Protein AF-0000000077101859 (afdb_homodimer)

Sequence (414 aa):
MNAKEFYEKFIAAMREENIATNEQIKKHLDQVGWTYKKIYRECESAFTELVNKGIVDRIIESEDGLIPQHEYLRIDSIGYKHRYTEISEEEAREVGLNRHFWELAIAVEHENSKHDWMDEVIKLLHVRCPLKVVISYNYCDCREEMEINKLGFIAKYMKKWLENYPNDKEEYLIIIGNSAPKNRNSIGYEIFDYRGYEYINGHFYKIMNAKEFYEKFIAAMREENIATNEQIKKHLDQVGWTYKKIYRECESAFTELVNKGIVDRIIESEDGLIPQHEYLRIDSIGYKHRYTEISEEEAREVGLNRHFWELAIAVEHENSKHDWMDEVIKLLHVRCPLKVVISYNYCDCREEMEINKLGFIAKYMKKWLENYPNDKEEYLIIIGNSAPKNRNSIGYEIFDYRGYEYINGHFYKI

Organism: NCBI:txid592028

Secondary structure (DSSP, 8-state):
--HHHHHHHHHHH--TT-B--TTT-TT-GGGTT-BHHHHHHH-HHHHHHIIIIIIIHHHHHTSTT-EEESSGGG-SEEEEEE-GGGS-HHHHHHHT-----EEEEEEEEE---TT-HHHHHHHHHTB--SEEEEEEEEETTSTTHHHHHHHHHHHHHHHHHHTT-TT---EEEEEEEEES-SSS-STT------EEEEEETTEEEE-/--HHHHHHHHHHH--TT-B--TTT-TT-GGGTT-BHHHHHHH-HHHHHHIIIIIIIHHHHHTSTT-EEESSGGG-SEEEEEE-GGGS-HHHHHHHT-----EEEEEEEEE---TT-HHHHHHHHHTB--SEEEEEEEEETTSTTHHHHHHHHHHHHHHHHHHTT-TT---EEEEEEEEES-SSS-STT------EEEEEETTEEEE-

Radius of gyration: 23.94 Å; Cα contacts (8 Å, |Δi|>4): 782; chains: 2; bounding box: 48×69×53 Å

pLDDT: mean 94.03, std 7.63, range [52.16, 98.88]

Nearest PDB structures (foldseek):
  7swf-assembly1_A  TM=5.100E-01  e=7.482E-01  Arabidopsis thaliana
  4kre-assembly1_A  TM=3.194E-01  e=4.210E-01  Homo sapiens
  4krf-assembly1_A  TM=3.787E-01  e=8.501E-01  Homo sapiens
  1ej0-assembly1_A  TM=3.232E-01  e=3.695E+00  Escherichia coli
  6jpl-assembly2_D  TM=3.291E-01  e=7.461E+00  Saccharomyces cerevisiae S288C

Foldseek 3Di:
DAQVLLVVQLQVVQDQQDFADCQQQVPCVVRGRPGLQVCQQPPPVSNVSNVQRVRVQVSLVVDPQWHWDACVLHFGIWTKHFDLVVDDPVVCVVVVHHSGDMGTAETEHEDEDPVCQLVQVVSVLVDDYQEYEYEYEDAPVCCPPVVQVVQLVSLQVSVVVCVVPVPDNHKYKYKYFHFHHDPDDSPDDRDGDIWMWIRDPSGTDTD/DAQVLLVVQLQVVQDQQDFADCQQQVPCVVRGRPGLQVCVQPPPVSNVSNVQRVRVQVSLVVDPQWHWDACVLHFGIWTKHFDLVVPDPVVCVVVVHHSGDMGTAETEHEDEDPVCQLVQVVSVLVDDYQEYEYEYEDAPVCCPPVVQVVQLVSLQVSVVVCVVPVPDNHKYKYKYFHAHHDPDDSPDDRDGDIWMWIRDPSGTDTD

Solvent-accessible surface area (backbone atoms only — not comparable to full-atom values): 22015 Å² total; per-residue (Å²): 129,54,59,68,58,50,50,52,52,49,54,71,68,63,41,52,81,42,63,40,45,60,84,28,25,70,88,37,63,90,52,46,70,35,31,45,45,55,33,62,74,73,30,63,70,50,33,53,38,29,46,51,57,36,46,49,33,49,58,33,51,70,38,89,71,33,42,60,46,65,54,60,56,70,30,58,33,32,21,29,32,82,42,29,82,77,48,55,67,66,60,27,58,73,50,47,36,56,68,54,40,64,46,57,48,32,40,35,38,77,39,81,52,64,35,50,58,41,47,55,51,53,54,52,68,36,41,55,37,52,28,36,37,38,40,35,35,38,34,57,80,46,60,62,66,52,46,53,46,38,44,51,55,50,24,53,52,49,43,60,62,40,62,82,40,79,80,67,80,56,39,42,28,41,34,39,33,53,41,46,39,82,90,45,73,66,75,74,68,80,72,81,60,74,48,46,28,38,57,55,96,57,36,67,39,77,111,129,53,59,67,56,50,49,52,53,47,54,70,68,64,40,52,81,41,62,40,43,60,85,29,25,70,90,36,61,90,53,45,69,36,32,42,45,56,33,61,73,74,30,63,70,49,33,51,37,28,45,52,56,35,47,48,33,48,58,34,51,70,38,88,72,33,42,59,47,65,54,60,56,70,29,60,31,34,19,29,32,81,43,29,83,77,47,55,66,64,60,28,58,72,50,46,36,55,67,55,40,66,47,57,47,32,40,35,38,75,38,79,52,62,35,50,56,43,47,54,51,54,54,51,68,35,42,55,38,52,26,35,36,40,40,35,33,37,36,56,79,46,60,60,67,51,44,53,46,38,46,51,53,49,24,53,51,49,43,61,61,41,61,82,43,79,80,67,78,56,39,43,29,41,35,38,36,53,40,47,39,82,90,45,72,65,74,74,69,78,71,82,59,72,47,44,29,38,57,55,95,59,35,67,40,78,111

Structure (mmCIF, N/CA/C/O backbone):
data_AF-0000000077101859-model_v1
#
loop_
_entity.id
_entity.type
_entity.pdbx_description
1 polymer 'Uncharacterized protein'
#
loop_
_atom_site.group_PDB
_atom_site.id
_atom_site.type_symbol
_atom_site.label_atom_id
_atom_site.label_alt_id
_atom_site.label_comp_id
_atom_site.label_asym_id
_atom_site.label_entity_id
_atom_site.label_seq_id
_atom_site.pdbx_PDB_ins_code
_atom_site.Cartn_x
_atom_site.Cartn_y
_atom_site.Cartn_z
_atom_site.occupancy
_atom_site.B_iso_or_equiv
_atom_site.auth_seq_id
_atom_site.auth_comp_id
_atom_site.auth_asym_id
_atom_site.auth_atom_id
_atom_site.pdbx_PDB_model_num
ATOM 1 N N . MET A 1 1 ? 11.781 -6.027 -15.898 1 93.25 1 MET A N 1
ATOM 2 C CA . MET A 1 1 ? 11.219 -7.367 -16.016 1 93.25 1 MET A CA 1
ATOM 3 C C . MET A 1 1 ? 9.703 -7.309 -16.172 1 93.25 1 MET A C 1
ATOM 5 O O . MET A 1 1 ? 9.023 -6.57 -15.461 1 93.25 1 MET A O 1
ATOM 9 N N . ASN A 1 2 ? 9.18 -7.945 -17.172 1 96.75 2 ASN A N 1
ATOM 10 C CA . ASN A 1 2 ? 7.738 -7.98 -17.391 1 96.75 2 ASN A CA 1
ATOM 11 C C . ASN A 1 2 ? 7.129 -9.297 -16.906 1 96.75 2 ASN A C 1
ATOM 13 O O . ASN A 1 2 ? 7.824 -10.133 -16.328 1 96.75 2 ASN A O 1
ATOM 17 N N . ALA A 1 3 ? 5.852 -9.492 -17.062 1 98.5 3 ALA A N 1
ATOM 18 C CA . ALA A 1 3 ? 5.105 -10.633 -16.531 1 98.5 3 ALA A CA 1
ATOM 19 C C . ALA A 1 3 ? 5.637 -11.945 -17.109 1 98.5 3 ALA A C 1
ATOM 21 O O . ALA A 1 3 ? 5.867 -12.898 -16.359 1 98.5 3 ALA A O 1
ATOM 22 N N . LYS A 1 4 ? 5.828 -11.961 -18.391 1 98.25 4 LYS A N 1
ATOM 23 C CA . LYS A 1 4 ? 6.312 -13.172 -19.047 1 98.25 4 LYS A CA 1
ATOM 24 C C . LYS A 1 4 ? 7.695 -13.555 -18.531 1 98.25 4 LYS A C 1
ATOM 26 O O . LYS A 1 4 ? 7.945 -14.727 -18.234 1 98.25 4 LYS A O 1
ATOM 31 N N . GLU A 1 5 ? 8.562 -12.625 -18.453 1 98.44 5 GLU A N 1
ATOM 32 C CA . GLU A 1 5 ? 9.922 -12.875 -17.969 1 98.44 5 GLU A CA 1
ATOM 33 C C . GLU A 1 5 ? 9.898 -13.398 -16.531 1 98.44 5 GLU A C 1
ATOM 35 O O . GLU A 1 5 ? 10.633 -14.336 -16.203 1 98.44 5 GLU A O 1
ATOM 40 N N . PHE A 1 6 ? 9.141 -12.758 -15.688 1 98.75 6 PHE A N 1
ATOM 41 C CA . PHE A 1 6 ? 9.016 -13.219 -14.312 1 98.75 6 PHE A CA 1
ATOM 42 C C . PHE A 1 6 ? 8.555 -14.672 -14.266 1 98.75 6 PHE A C 1
ATOM 44 O O . PHE A 1 6 ? 9.125 -15.484 -13.539 1 98.75 6 PHE A O 1
ATOM 51 N N . TYR A 1 7 ? 7.531 -14.984 -15.055 1 98.81 7 TYR A N 1
ATOM 52 C CA . TYR A 1 7 ? 6.977 -16.328 -15.078 1 98.81 7 TYR A CA 1
ATOM 53 C C . TYR A 1 7 ? 8.031 -17.344 -15.523 1 98.81 7 TYR A C 1
ATOM 55 O O . TYR A 1 7 ? 8.156 -18.422 -14.93 1 98.81 7 TYR A O 1
ATOM 63 N N . GLU A 1 8 ? 8.719 -17 -16.531 1 98.56 8 GLU A N 1
ATOM 64 C CA . GLU A 1 8 ? 9.75 -17.906 -17.047 1 98.56 8 GLU A CA 1
ATOM 65 C C . GLU A 1 8 ? 10.828 -18.172 -16 1 98.56 8 GLU A C 1
ATOM 67 O O . GLU A 1 8 ? 11.258 -19.312 -15.82 1 98.56 8 GLU A O 1
ATOM 72 N N . LYS A 1 9 ? 11.219 -17.156 -15.328 1 98.56 9 LYS A N 1
ATOM 73 C CA . LYS A 1 9 ? 12.203 -17.328 -14.258 1 98.56 9 LYS A CA 1
ATOM 74 C C . LYS A 1 9 ? 11.633 -18.172 -13.125 1 98.56 9 LYS A C 1
ATOM 76 O O . LYS A 1 9 ? 12.352 -18.969 -12.523 1 98.56 9 LYS A O 1
ATOM 81 N N . PHE A 1 10 ? 10.406 -17.922 -12.805 1 98.75 10 PHE A N 1
ATOM 82 C CA . PHE A 1 10 ? 9.742 -18.672 -11.742 1 98.75 10 PHE A CA 1
ATOM 83 C C . PHE A 1 10 ? 9.711 -20.156 -12.07 1 98.75 10 PHE A C 1
ATOM 85 O O . PHE A 1 10 ? 10.078 -20.984 -11.234 1 98.75 10 PHE A O 1
ATOM 92 N N . ILE A 1 11 ? 9.32 -20.484 -13.273 1 98.12 11 ILE A N 1
ATOM 93 C CA . ILE A 1 11 ? 9.219 -21.875 -13.695 1 98.12 11 ILE A CA 1
ATOM 94 C C . ILE A 1 11 ? 10.602 -22.516 -13.719 1 98.12 11 ILE A C 1
ATOM 96 O O . ILE A 1 11 ? 10.766 -23.672 -13.328 1 98.12 11 ILE A O 1
ATOM 100 N N . ALA A 1 12 ? 11.531 -21.781 -14.188 1 97.69 12 ALA A N 1
ATOM 101 C CA . ALA A 1 12 ? 12.898 -22.297 -14.25 1 97.69 12 ALA A CA 1
ATOM 102 C C . ALA A 1 12 ? 13.422 -22.609 -12.852 1 97.69 12 ALA A C 1
ATOM 104 O O . ALA A 1 12 ? 14.195 -23.562 -12.672 1 97.69 12 ALA A O 1
ATOM 105 N N . ALA A 1 13 ? 13.023 -21.828 -11.906 1 97.25 13 ALA A N 1
ATOM 106 C CA . ALA A 1 13 ? 13.508 -21.984 -10.539 1 97.25 13 ALA A CA 1
ATOM 107 C C . ALA A 1 13 ? 12.719 -23.062 -9.797 1 97.25 13 ALA A C 1
ATOM 109 O O . ALA A 1 13 ? 13.234 -23.703 -8.883 1 97.25 13 ALA A O 1
ATOM 110 N N . MET A 1 14 ? 11.492 -23.234 -10.203 1 97 14 MET A N 1
ATOM 111 C CA . MET A 1 14 ? 10.578 -24.109 -9.484 1 97 14 MET A CA 1
ATOM 112 C C . MET A 1 14 ? 10.578 -25.516 -10.109 1 97 14 MET A C 1
ATOM 114 O O . MET A 1 14 ? 9.594 -25.922 -10.711 1 97 14 MET A O 1
ATOM 118 N N . ARG A 1 15 ? 11.641 -26.203 -9.852 1 96.19 15 ARG A N 1
ATOM 119 C CA . ARG A 1 15 ? 11.742 -27.594 -10.305 1 96.19 15 ARG A CA 1
ATOM 120 C C . ARG A 1 15 ? 11.516 -28.562 -9.148 1 96.19 15 ARG A C 1
ATOM 122 O O . ARG A 1 15 ? 12.07 -28.375 -8.062 1 96.19 15 ARG A O 1
ATOM 129 N N . GLU A 1 16 ? 10.797 -29.547 -9.445 1 95.5 16 GLU A N 1
ATOM 130 C CA . GLU A 1 16 ? 10.336 -30.438 -8.375 1 95.5 16 GLU A CA 1
ATOM 131 C C . GLU A 1 16 ? 11.508 -31.156 -7.707 1 95.5 16 GLU A C 1
ATOM 133 O O . GLU A 1 16 ? 11.453 -31.469 -6.516 1 95.5 16 GLU A O 1
ATOM 138 N N . GLU A 1 17 ? 12.617 -31.375 -8.477 1 96.56 17 GLU A N 1
ATOM 139 C CA . GLU A 1 17 ? 13.742 -32.156 -7.969 1 96.56 17 GLU A CA 1
ATOM 140 C C . GLU A 1 17 ? 14.719 -31.281 -7.195 1 96.56 17 GLU A C 1
ATOM 142 O O . GLU A 1 17 ? 15.641 -31.797 -6.555 1 96.56 17 GLU A O 1
ATOM 147 N N . ASN A 1 18 ? 14.5 -29.953 -7.27 1 97.44 18 ASN A N 1
ATOM 148 C CA . ASN A 1 18 ? 15.398 -29.062 -6.531 1 97.44 18 ASN A CA 1
ATOM 149 C C . ASN A 1 18 ? 15.352 -29.344 -5.031 1 97.44 18 ASN A C 1
ATOM 151 O O . ASN A 1 18 ? 14.328 -29.797 -4.512 1 97.44 18 ASN A O 1
ATOM 155 N N . ILE A 1 19 ? 16.5 -29.047 -4.43 1 98.12 19 ILE A N 1
ATOM 156 C CA . ILE A 1 19 ? 16.656 -29.328 -3.004 1 98.12 19 ILE A CA 1
ATOM 157 C C . ILE A 1 19 ? 16.656 -28 -2.229 1 98.12 19 ILE A C 1
ATOM 159 O O . ILE A 1 19 ? 17.375 -27.062 -2.582 1 98.12 19 ILE A O 1
ATOM 163 N N . ALA A 1 20 ? 15.875 -27.938 -1.192 1 97.94 20 ALA A N 1
ATOM 164 C CA . ALA A 1 20 ? 15.781 -26.734 -0.372 1 97.94 20 ALA A CA 1
ATOM 165 C C . ALA A 1 20 ? 17.047 -26.531 0.459 1 97.94 20 ALA A C 1
ATOM 167 O O . ALA A 1 20 ? 17.562 -27.484 1.058 1 97.94 20 ALA A O 1
ATOM 168 N N . THR A 1 21 ? 17.516 -25.328 0.479 1 97.62 21 THR A N 1
ATOM 169 C CA . THR A 1 21 ? 18.703 -24.984 1.243 1 97.62 21 THR A CA 1
ATOM 170 C C . THR A 1 21 ? 18.328 -24.188 2.486 1 97.62 21 THR A C 1
ATOM 172 O O . THR A 1 21 ? 17.219 -23.688 2.598 1 97.62 21 THR A O 1
ATOM 175 N N . ASN A 1 22 ? 19.281 -24.047 3.328 1 96.38 22 ASN A N 1
ATOM 176 C CA . ASN A 1 22 ? 19.078 -23.281 4.555 1 96.38 22 ASN A CA 1
ATOM 177 C C . ASN A 1 22 ? 18.844 -21.797 4.258 1 96.38 22 ASN A C 1
ATOM 179 O O . ASN A 1 22 ? 18.109 -21.125 4.98 1 96.38 22 ASN A O 1
ATOM 183 N N . GLU A 1 23 ? 19.375 -21.312 3.242 1 95.25 23 GLU A N 1
ATOM 184 C CA . GLU A 1 23 ? 19.203 -19.906 2.857 1 95.25 23 GLU A CA 1
ATOM 185 C C . GLU A 1 23 ? 17.781 -19.625 2.383 1 95.25 23 GLU A C 1
ATOM 187 O O . GLU A 1 23 ? 17.25 -18.531 2.572 1 95.25 23 GLU A O 1
ATOM 192 N N . GLN A 1 24 ? 17.156 -20.609 1.838 1 95.81 24 GLN A N 1
ATOM 193 C CA . GLN A 1 24 ? 15.828 -20.453 1.236 1 95.81 24 GLN A CA 1
ATOM 194 C C . GLN A 1 24 ? 14.727 -20.594 2.283 1 95.81 24 GLN A C 1
ATOM 196 O O . GLN A 1 24 ? 13.656 -19.984 2.152 1 95.81 24 GLN A O 1
ATOM 201 N N . ILE A 1 25 ? 14.93 -21.391 3.283 1 97.06 25 ILE A N 1
ATOM 202 C CA . ILE A 1 25 ? 13.891 -21.656 4.266 1 97.06 25 ILE A CA 1
ATOM 203 C C . ILE A 1 25 ? 14.477 -21.578 5.676 1 97.06 25 ILE A C 1
ATOM 205 O O . ILE A 1 25 ? 14.43 -22.547 6.43 1 97.06 25 ILE A O 1
ATOM 209 N N . LYS A 1 26 ? 14.836 -20.469 6.113 1 95.44 26 LYS A N 1
ATOM 210 C CA . LYS A 1 26 ? 15.562 -20.219 7.352 1 95.44 26 LYS A CA 1
ATOM 211 C C . LYS A 1 26 ? 14.711 -20.578 8.57 1 95.44 26 LYS A C 1
ATOM 213 O O . LYS A 1 26 ? 15.234 -20.953 9.617 1 95.44 26 LYS A O 1
ATOM 218 N N . LYS A 1 27 ? 13.469 -20.531 8.477 1 96.12 27 LYS A N 1
ATOM 219 C CA . LYS A 1 27 ? 12.57 -20.734 9.609 1 96.12 27 LYS A CA 1
ATOM 220 C C . LYS A 1 27 ? 12.102 -22.188 9.672 1 96.12 27 LYS A C 1
ATOM 222 O O . LYS A 1 27 ? 11.406 -22.578 10.609 1 96.12 27 LYS A O 1
ATOM 227 N N . HIS A 1 28 ? 12.43 -22.953 8.68 1 97.19 28 HIS A N 1
ATOM 228 C CA . HIS A 1 28 ? 11.992 -24.328 8.586 1 97.19 28 HIS A CA 1
ATOM 229 C C . HIS A 1 28 ? 13.172 -25.266 8.336 1 97.19 28 HIS A C 1
ATOM 231 O O . HIS A 1 28 ? 13.156 -26.047 7.375 1 97.19 28 HIS A O 1
ATOM 237 N N . LEU A 1 29 ? 14.055 -25.328 9.266 1 95.88 29 LEU A N 1
ATOM 238 C CA . LEU A 1 29 ? 15.328 -26.031 9.109 1 95.88 29 LEU A CA 1
ATOM 239 C C . LEU A 1 29 ? 15.125 -27.531 9.008 1 95.88 29 LEU A C 1
ATOM 241 O O . LEU A 1 29 ? 15.922 -28.234 8.383 1 95.88 29 LEU A O 1
ATOM 245 N N . ASP A 1 30 ? 14.062 -28.078 9.617 1 97.19 30 ASP A N 1
ATOM 246 C CA . ASP A 1 30 ? 13.766 -29.5 9.562 1 97.19 30 ASP A CA 1
ATOM 247 C C . ASP A 1 30 ? 13.508 -29.953 8.133 1 97.19 30 ASP A C 1
ATOM 249 O O . ASP A 1 30 ? 13.602 -31.156 7.824 1 97.19 30 ASP A O 1
ATOM 253 N N . GLN A 1 31 ? 13.172 -29.016 7.238 1 97.25 31 GLN A N 1
ATOM 254 C CA . GLN A 1 31 ? 12.812 -29.359 5.867 1 97.25 31 GLN A CA 1
ATOM 255 C C . GLN A 1 31 ? 13.984 -29.109 4.918 1 97.25 31 GLN A C 1
ATOM 257 O O . GLN A 1 31 ? 13.891 -29.391 3.721 1 97.25 31 GLN A O 1
ATOM 262 N N . VAL A 1 32 ? 15.109 -28.672 5.473 1 97.69 32 VAL A N 1
ATOM 263 C CA . VAL A 1 32 ? 16.312 -28.516 4.664 1 97.69 32 VAL A CA 1
ATOM 264 C C . VAL A 1 32 ? 16.75 -29.875 4.109 1 97.69 32 VAL A C 1
ATOM 266 O O . VAL A 1 32 ? 16.719 -30.875 4.828 1 97.69 32 VAL A O 1
ATOM 269 N N . GLY A 1 33 ? 17.094 -29.875 2.822 1 97.94 33 GLY A N 1
ATOM 270 C CA . GLY A 1 33 ? 17.484 -31.125 2.18 1 97.94 33 GLY A CA 1
ATOM 271 C C . GLY A 1 33 ? 16.344 -31.844 1.507 1 97.94 33 GLY A C 1
ATOM 272 O O . GLY A 1 33 ? 16.562 -32.812 0.754 1 97.94 33 GLY A O 1
ATOM 273 N N . TRP A 1 34 ? 15.094 -31.422 1.778 1 97.81 34 TRP A N 1
ATOM 274 C CA . TRP A 1 34 ? 13.953 -32 1.075 1 97.81 34 TRP A CA 1
ATOM 275 C C . TRP A 1 34 ? 13.859 -31.453 -0.346 1 97.81 34 TRP A C 1
ATOM 277 O O . TRP A 1 34 ? 14.297 -30.344 -0.622 1 97.81 34 TRP A O 1
ATOM 287 N N . THR A 1 35 ? 13.305 -32.25 -1.192 1 97.62 35 THR A N 1
ATOM 288 C CA . THR A 1 35 ? 12.992 -31.766 -2.527 1 97.62 35 THR A CA 1
ATOM 289 C C . THR A 1 35 ? 11.859 -30.75 -2.473 1 97.62 35 THR A C 1
ATOM 291 O O . THR A 1 35 ? 11.039 -30.766 -1.555 1 97.62 35 THR A O 1
ATOM 294 N N . TYR A 1 36 ? 11.797 -29.812 -3.438 1 97.44 36 TYR A N 1
ATOM 295 C CA . TYR A 1 36 ? 10.695 -28.859 -3.527 1 97.44 36 TYR A CA 1
ATOM 296 C C . TYR A 1 36 ? 9.352 -29.562 -3.545 1 97.44 36 TYR A C 1
ATOM 298 O O . TYR A 1 36 ? 8.414 -29.156 -2.863 1 97.44 36 TYR A O 1
ATOM 306 N N . LYS A 1 37 ? 9.305 -30.703 -4.262 1 95.75 37 LYS A N 1
ATOM 307 C CA . LYS A 1 37 ? 8.062 -31.469 -4.367 1 95.75 37 LYS A CA 1
ATOM 308 C C . LYS A 1 37 ? 7.629 -32 -3.006 1 95.75 37 LYS A C 1
ATOM 310 O O . LYS A 1 37 ? 6.449 -31.922 -2.656 1 95.75 37 LYS A O 1
ATOM 315 N N . LYS A 1 38 ? 8.531 -32.562 -2.303 1 94.56 38 LYS A N 1
ATOM 316 C CA . LYS A 1 38 ? 8.195 -33.094 -0.988 1 94.56 38 LYS A CA 1
ATOM 317 C C . LYS A 1 38 ? 7.664 -31.984 -0.068 1 94.56 38 LYS A C 1
ATOM 319 O O . LYS A 1 38 ? 6.66 -32.188 0.619 1 94.56 38 LYS A O 1
ATOM 324 N N . ILE A 1 39 ? 8.359 -30.844 -0.043 1 95.81 39 ILE A N 1
ATOM 325 C CA . ILE A 1 39 ? 7.902 -29.734 0.793 1 95.81 39 ILE A CA 1
ATOM 326 C C . ILE A 1 39 ? 6.516 -29.281 0.337 1 95.81 39 ILE A C 1
ATOM 328 O O . ILE A 1 39 ? 5.629 -29.047 1.162 1 95.81 39 ILE A O 1
ATOM 332 N N . TYR A 1 40 ? 6.359 -29.172 -0.943 1 94.12 40 TYR A N 1
ATOM 333 C CA . TYR A 1 40 ? 5.105 -28.781 -1.574 1 94.12 40 TYR A CA 1
ATOM 334 C C . TYR A 1 40 ? 3.941 -29.609 -1.055 1 94.12 40 TYR A C 1
ATOM 336 O O . TYR A 1 40 ? 2.857 -29.078 -0.798 1 94.12 40 TYR A O 1
ATOM 344 N N . ARG A 1 41 ? 4.145 -30.844 -0.827 1 90.56 41 ARG A N 1
ATOM 345 C CA . ARG A 1 41 ? 3.086 -31.797 -0.484 1 90.56 41 ARG A CA 1
ATOM 346 C C . ARG A 1 41 ? 2.9 -31.875 1.026 1 90.56 41 ARG A C 1
ATOM 348 O O . ARG A 1 41 ? 1.787 -32.094 1.508 1 90.56 41 ARG A O 1
ATOM 355 N N . GLU A 1 42 ? 3.979 -31.672 1.743 1 91.56 42 GLU A N 1
ATOM 356 C CA . GLU A 1 42 ? 3.947 -32.156 3.123 1 91.56 42 GLU A CA 1
ATOM 357 C C . GLU A 1 42 ? 4.047 -30.984 4.109 1 91.56 42 GLU A C 1
ATOM 359 O O . GLU A 1 42 ? 3.764 -31.156 5.301 1 91.56 42 GLU A O 1
ATOM 364 N N . CYS A 1 43 ? 4.492 -29.828 3.615 1 94.25 43 CYS A N 1
ATOM 365 C CA . CYS A 1 43 ? 4.68 -28.734 4.559 1 94.25 43 CYS A CA 1
ATOM 366 C C . CYS A 1 43 ? 4.367 -27.391 3.908 1 94.25 43 CYS A C 1
ATOM 368 O O . CYS A 1 43 ? 5.27 -26.703 3.422 1 94.25 43 CYS A O 1
ATOM 370 N N . GLU A 1 44 ? 3.184 -26.938 4.098 1 93.56 44 GLU A N 1
ATOM 371 C CA . GLU A 1 44 ? 2.693 -25.719 3.441 1 93.56 44 GLU A CA 1
ATOM 372 C C . GLU A 1 44 ? 3.469 -24.5 3.9 1 93.56 44 GLU A C 1
ATOM 374 O O . GLU A 1 44 ? 3.838 -23.641 3.086 1 93.56 44 GLU A O 1
ATOM 379 N N . SER A 1 45 ? 3.689 -24.375 5.188 1 95.56 45 SER A N 1
ATOM 380 C CA . SER A 1 45 ? 4.367 -23.188 5.727 1 95.56 45 SER A CA 1
ATOM 381 C C . SER A 1 45 ? 5.797 -23.094 5.207 1 95.56 45 SER A C 1
ATOM 383 O O . SER A 1 45 ? 6.254 -22.016 4.836 1 95.56 45 SER A O 1
ATOM 385 N N . ALA A 1 46 ? 6.508 -24.172 5.168 1 97.12 46 ALA A N 1
ATOM 386 C CA . ALA A 1 46 ? 7.867 -24.188 4.629 1 97.12 46 ALA A CA 1
ATOM 387 C C . ALA A 1 46 ? 7.867 -23.859 3.139 1 97.12 46 ALA A C 1
ATOM 389 O O . ALA A 1 46 ? 8.781 -23.188 2.646 1 97.12 46 ALA A O 1
ATOM 390 N N . PHE A 1 47 ? 6.887 -24.375 2.449 1 96.75 47 PHE A N 1
ATOM 391 C CA . PHE A 1 47 ? 6.816 -24.109 1.016 1 96.75 47 PHE A CA 1
ATOM 392 C C . PHE A 1 47 ? 6.543 -22.641 0.745 1 96.75 47 PHE A C 1
ATOM 394 O O . PHE A 1 47 ? 7.102 -22.062 -0.19 1 96.75 47 PHE A O 1
ATOM 401 N N . THR A 1 48 ? 5.672 -22.047 1.513 1 97 48 THR A N 1
ATOM 402 C CA . THR A 1 48 ? 5.398 -20.625 1.396 1 97 48 THR A CA 1
ATOM 403 C C . THR A 1 48 ? 6.68 -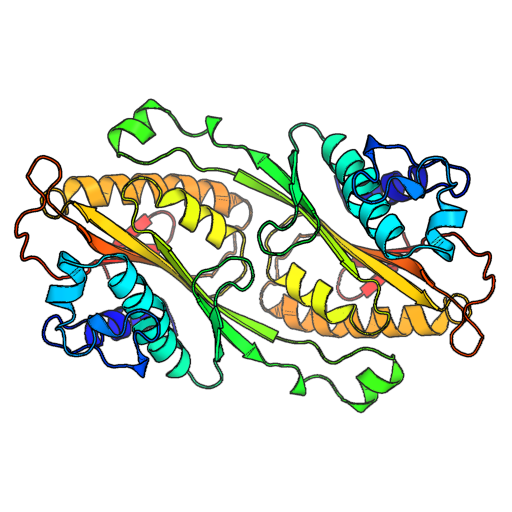19.812 1.562 1 97 48 THR A C 1
ATOM 405 O O . THR A 1 48 ? 6.941 -18.891 0.789 1 97 48 THR A O 1
ATOM 408 N N . GLU A 1 49 ? 7.438 -20.141 2.574 1 97.75 49 GLU A N 1
ATOM 409 C CA . GLU A 1 49 ? 8.711 -19.453 2.773 1 97.75 49 GLU A CA 1
ATOM 410 C C . GLU A 1 49 ? 9.648 -19.688 1.591 1 97.75 49 GLU A C 1
ATOM 412 O O . GLU A 1 49 ? 10.305 -18.75 1.122 1 97.75 49 GLU A O 1
ATOM 417 N N . LEU A 1 50 ? 9.727 -20.891 1.12 1 98.19 50 LEU A N 1
ATOM 418 C CA . LEU A 1 50 ? 10.555 -21.25 -0.027 1 98.19 50 LEU A CA 1
ATOM 419 C C . LEU A 1 50 ? 10.203 -20.391 -1.236 1 98.19 50 LEU A C 1
ATOM 421 O O . LEU A 1 50 ? 11.094 -19.844 -1.891 1 98.19 50 LEU A O 1
ATOM 425 N N . VAL A 1 51 ? 8.914 -20.281 -1.494 1 98.25 51 VAL A N 1
ATOM 426 C CA . VAL A 1 51 ? 8.461 -19.516 -2.654 1 98.25 51 VAL A CA 1
ATOM 427 C C . VAL A 1 51 ? 8.812 -18.047 -2.467 1 98.25 51 VAL A C 1
ATOM 429 O O . VAL A 1 51 ? 9.438 -17.438 -3.336 1 98.25 51 VAL A O 1
ATOM 432 N N . ASN A 1 52 ? 8.469 -17.453 -1.367 1 97.88 52 ASN A N 1
ATOM 433 C CA . ASN A 1 52 ? 8.625 -16.016 -1.146 1 97.88 52 ASN A CA 1
ATOM 434 C C . ASN A 1 52 ? 10.094 -15.633 -0.981 1 97.88 52 ASN A C 1
ATOM 436 O O . ASN A 1 52 ? 10.594 -14.75 -1.687 1 97.88 52 ASN A O 1
ATOM 440 N N . LYS A 1 53 ? 10.75 -16.312 -0.121 1 96.31 53 LYS A N 1
ATOM 441 C CA . LYS A 1 53 ? 12.086 -15.883 0.282 1 96.31 53 LYS A CA 1
ATOM 442 C C . LYS A 1 53 ? 13.156 -16.594 -0.538 1 96.31 53 LYS A C 1
ATOM 444 O O . LYS A 1 53 ? 14.266 -16.078 -0.707 1 96.31 53 LYS A O 1
ATOM 449 N N . GLY A 1 54 ? 12.883 -17.734 -1.037 1 96.12 54 GLY A N 1
ATOM 450 C CA . GLY A 1 54 ? 13.844 -18.5 -1.811 1 96.12 54 GLY A CA 1
ATOM 451 C C . GLY A 1 54 ? 13.773 -18.219 -3.299 1 96.12 54 GLY A C 1
ATOM 452 O O . GLY A 1 54 ? 14.797 -18 -3.947 1 96.12 54 GLY A O 1
ATOM 453 N N . ILE A 1 55 ? 12.57 -18.188 -3.797 1 98.06 55 ILE A N 1
ATOM 454 C CA . ILE A 1 55 ? 12.391 -18.141 -5.246 1 98.06 55 ILE A CA 1
ATOM 455 C C . ILE A 1 55 ? 12.133 -16.688 -5.68 1 98.06 55 ILE A C 1
ATOM 457 O O . ILE A 1 55 ? 12.883 -16.141 -6.488 1 98.06 55 ILE A O 1
ATOM 461 N N . VAL A 1 56 ? 11.164 -16.031 -5.105 1 98.62 56 VAL A N 1
ATOM 462 C CA . VAL A 1 56 ? 10.758 -14.695 -5.508 1 98.62 56 VAL A CA 1
ATOM 463 C C . VAL A 1 56 ? 11.898 -13.711 -5.246 1 98.62 56 VAL A C 1
ATOM 465 O O . VAL A 1 56 ? 12.25 -12.906 -6.109 1 98.62 56 VAL A O 1
ATOM 468 N N . ASP A 1 57 ? 12.523 -13.828 -4.086 1 98.06 57 ASP A N 1
ATOM 469 C CA . ASP A 1 57 ? 13.648 -12.961 -3.766 1 98.06 57 ASP A CA 1
ATOM 470 C C . ASP A 1 57 ? 14.758 -13.086 -4.809 1 98.06 57 ASP A C 1
ATOM 472 O O . ASP A 1 57 ? 15.312 -12.086 -5.258 1 98.06 57 ASP A O 1
ATOM 476 N N . ARG A 1 58 ? 15.039 -14.297 -5.188 1 97.5 58 ARG A N 1
ATOM 477 C CA . ARG A 1 58 ? 16.109 -14.523 -6.156 1 97.5 58 ARG A CA 1
ATOM 478 C C . ARG A 1 58 ? 15.742 -13.93 -7.516 1 97.5 58 ARG A C 1
ATOM 480 O O . ARG A 1 58 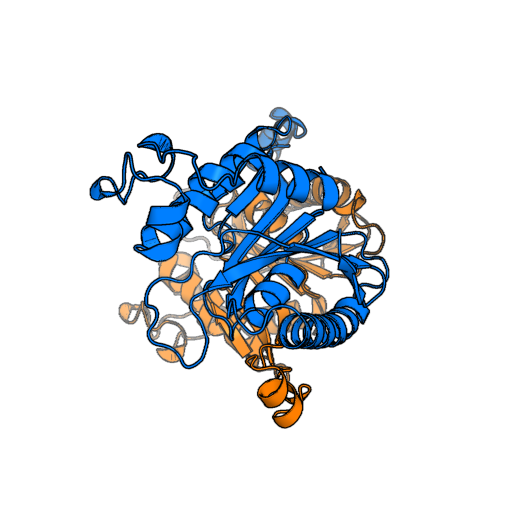? 16.609 -13.391 -8.211 1 97.5 58 ARG A O 1
ATOM 487 N N . ILE A 1 59 ? 14.523 -14.078 -7.891 1 98.5 59 ILE A N 1
ATOM 488 C CA . ILE A 1 59 ? 14.07 -13.5 -9.148 1 98.5 59 ILE A CA 1
ATOM 489 C C . ILE A 1 59 ? 14.227 -11.984 -9.102 1 98.5 59 ILE A C 1
ATOM 491 O O . ILE A 1 59 ? 14.758 -11.375 -10.039 1 98.5 59 ILE A O 1
ATOM 495 N N . ILE A 1 60 ? 13.82 -11.352 -8.031 1 98.38 60 ILE A N 1
ATOM 496 C CA . ILE A 1 60 ? 13.922 -9.906 -7.863 1 98.38 60 ILE A CA 1
ATOM 497 C C . ILE A 1 60 ? 15.391 -9.484 -7.898 1 98.38 60 ILE A C 1
ATOM 499 O O . ILE A 1 60 ? 15.758 -8.539 -8.602 1 98.38 60 ILE A O 1
ATOM 503 N N . GLU A 1 61 ? 16.203 -10.211 -7.238 1 97.56 61 GLU A N 1
ATOM 504 C CA . GLU A 1 61 ? 17.609 -9.898 -7.125 1 97.56 61 GLU A CA 1
ATOM 505 C C . GLU A 1 61 ? 18.328 -10.047 -8.469 1 97.56 61 GLU A C 1
ATOM 507 O O . GLU A 1 61 ? 19.422 -9.516 -8.664 1 97.56 61 GLU A O 1
ATOM 512 N N . SER A 1 62 ? 17.766 -10.859 -9.273 1 97.31 62 SER A N 1
ATOM 513 C CA . SER A 1 62 ? 18.391 -11.078 -10.578 1 97.31 62 SER A CA 1
ATOM 514 C C . SER A 1 62 ? 18.281 -9.836 -11.453 1 97.31 62 SER A C 1
ATOM 516 O O . SER A 1 62 ? 18.969 -9.727 -12.469 1 97.31 62 SER A O 1
ATOM 518 N N . GLU A 1 63 ? 17.375 -8.93 -11.109 1 95.88 63 GLU A N 1
ATOM 519 C CA . GLU A 1 63 ? 17.234 -7.664 -11.828 1 95.88 63 GLU A CA 1
ATOM 520 C C . GLU A 1 63 ? 18.172 -6.598 -11.258 1 95.88 63 GLU A C 1
ATOM 522 O O . GLU A 1 63 ? 18.25 -6.43 -10.047 1 95.88 63 GLU A O 1
ATOM 527 N N . ASP A 1 64 ? 18.781 -5.957 -12.125 1 93.25 64 ASP A N 1
ATOM 528 C CA . ASP A 1 64 ? 19.75 -4.965 -11.711 1 93.25 64 ASP A CA 1
ATOM 529 C C . ASP A 1 64 ? 19.094 -3.857 -10.883 1 93.25 64 ASP A C 1
ATOM 531 O O . ASP A 1 64 ? 18.125 -3.244 -11.328 1 93.25 64 ASP A O 1
ATOM 535 N N . GLY A 1 65 ? 19.656 -3.713 -9.648 1 94.75 65 GLY A N 1
ATOM 536 C CA . GLY A 1 65 ? 19.281 -2.572 -8.828 1 94.75 65 GLY A CA 1
ATOM 537 C C . GLY A 1 65 ? 18.062 -2.828 -7.969 1 94.75 65 GLY A C 1
ATOM 538 O O . GLY A 1 65 ? 17.672 -1.981 -7.16 1 94.75 65 GLY A O 1
ATOM 539 N N . LEU A 1 66 ? 17.453 -3.967 -8.133 1 97.69 66 LEU A N 1
ATOM 540 C CA . LEU A 1 66 ? 16.25 -4.238 -7.344 1 97.69 66 LEU A CA 1
ATOM 541 C C . LEU A 1 66 ? 16.625 -4.906 -6.02 1 97.69 66 LEU A C 1
ATOM 543 O O . LEU A 1 66 ? 17.516 -5.75 -5.973 1 97.69 66 LEU A O 1
ATOM 547 N N . ILE A 1 67 ? 15.945 -4.496 -5.051 1 98.06 67 ILE A N 1
ATOM 548 C CA . ILE A 1 67 ? 16.141 -5.031 -3.709 1 98.06 67 ILE A CA 1
ATOM 549 C C . ILE A 1 67 ? 14.859 -5.684 -3.217 1 98.06 67 ILE A C 1
ATOM 551 O O . ILE A 1 67 ? 13.789 -5.062 -3.232 1 98.06 67 ILE A O 1
ATOM 555 N N . PRO A 1 68 ? 14.961 -6.922 -2.771 1 98.12 68 PRO A N 1
ATOM 556 C CA . PRO A 1 68 ? 13.773 -7.559 -2.197 1 98.12 68 PRO A CA 1
ATOM 557 C C . PRO A 1 68 ? 13.5 -7.113 -0.764 1 98.12 68 PRO A C 1
ATOM 559 O O . PRO A 1 68 ? 14.438 -6.867 -0 1 98.12 68 PRO A O 1
ATOM 562 N N . GLN A 1 69 ? 12.289 -6.949 -0.455 1 97.5 69 GLN A N 1
ATOM 563 C CA . GLN A 1 69 ? 11.82 -6.652 0.896 1 97.5 69 GLN A CA 1
ATOM 564 C C . G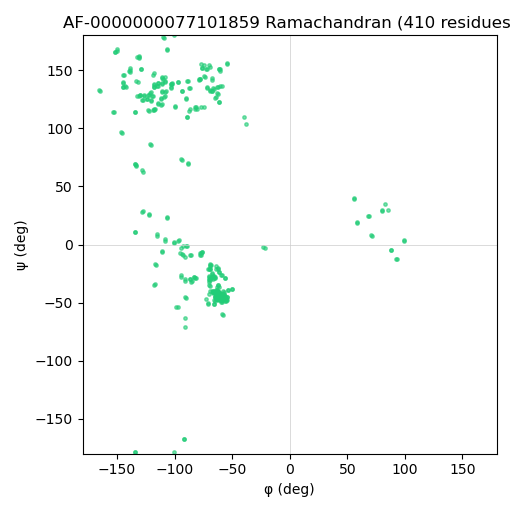LN A 1 69 ? 10.492 -7.34 1.185 1 97.5 69 GLN A C 1
ATOM 566 O O . GLN A 1 69 ? 9.68 -7.531 0.28 1 97.5 69 GLN A O 1
ATOM 571 N N . HIS A 1 70 ? 10.289 -7.754 2.459 1 97.25 70 HIS A N 1
ATOM 572 C CA . HIS A 1 70 ? 9.07 -8.453 2.838 1 97.25 70 HIS A CA 1
ATOM 573 C C . HIS A 1 70 ? 8.203 -7.598 3.748 1 97.25 70 HIS A C 1
ATOM 575 O O . HIS A 1 70 ? 8.711 -6.77 4.504 1 97.25 70 HIS A O 1
ATOM 581 N N . GLU A 1 71 ? 6.898 -7.73 3.533 1 95.06 71 GLU A N 1
ATOM 582 C CA . GLU A 1 71 ? 5.875 -7.203 4.434 1 95.06 71 GLU A CA 1
ATOM 583 C C . GLU A 1 71 ? 5.812 -5.68 4.367 1 95.06 71 GLU A C 1
ATOM 585 O O . GLU A 1 71 ? 5.188 -5.043 5.219 1 95.06 71 GLU A O 1
ATOM 590 N N . TYR A 1 72 ? 6.57 -5.109 3.41 1 94.31 72 TYR A N 1
ATOM 591 C CA . TYR A 1 72 ? 6.32 -3.691 3.17 1 94.31 72 TYR A CA 1
ATOM 592 C C . TYR A 1 72 ? 4.953 -3.48 2.525 1 94.31 72 TYR A C 1
ATOM 594 O O . TYR A 1 72 ? 4.574 -4.215 1.611 1 94.31 72 TYR A O 1
ATOM 602 N N . LEU A 1 73 ? 4.168 -2.51 3.059 1 95.5 73 LEU A N 1
ATOM 603 C CA . LEU A 1 73 ? 2.793 -2.256 2.641 1 95.5 73 LEU A CA 1
ATOM 604 C C . LEU A 1 73 ? 1.93 -3.5 2.822 1 95.5 73 LEU A C 1
ATOM 606 O O . LEU A 1 73 ? 0.981 -3.719 2.064 1 95.5 73 LEU A O 1
ATOM 610 N N . ARG A 1 74 ? 2.361 -4.457 3.645 1 96.5 74 ARG A N 1
ATOM 611 C CA . ARG A 1 74 ? 1.666 -5.703 3.951 1 96.5 74 ARG A CA 1
ATOM 612 C C . ARG A 1 74 ? 1.62 -6.617 2.73 1 96.5 74 ARG A C 1
ATOM 614 O O . ARG A 1 74 ? 0.66 -7.367 2.549 1 96.5 74 ARG A O 1
ATOM 621 N N . ILE A 1 75 ? 2.535 -6.414 1.894 1 98.06 75 ILE A N 1
ATOM 622 C CA . ILE A 1 75 ? 2.695 -7.285 0.732 1 98.06 75 ILE A CA 1
ATOM 623 C C . ILE A 1 75 ? 3.76 -8.336 1.019 1 98.06 75 ILE A C 1
ATOM 625 O O . ILE A 1 75 ? 4.789 -8.039 1.631 1 98.06 75 ILE A O 1
ATOM 629 N N . ASP A 1 76 ? 3.559 -9.523 0.61 1 98 76 ASP A N 1
ATOM 630 C CA . ASP A 1 76 ? 4.43 -10.633 0.982 1 98 76 ASP A CA 1
ATOM 631 C C . ASP A 1 76 ? 5.867 -10.383 0.525 1 98 76 ASP A C 1
ATOM 633 O O . ASP A 1 76 ? 6.809 -10.562 1.298 1 98 76 ASP A O 1
ATOM 637 N N . SER A 1 77 ? 6.016 -9.984 -0.721 1 98.31 77 SER A N 1
ATOM 638 C CA . SER A 1 77 ? 7.328 -9.672 -1.267 1 98.31 77 SER A CA 1
ATOM 639 C C . SER A 1 77 ? 7.254 -8.508 -2.252 1 98.31 77 SER A C 1
ATOM 641 O O . SER A 1 77 ? 6.359 -8.461 -3.096 1 98.31 77 SER A O 1
ATOM 643 N N . ILE A 1 78 ? 8.195 -7.617 -2.098 1 98.56 78 ILE A N 1
ATOM 644 C CA . ILE A 1 78 ? 8.297 -6.539 -3.076 1 98.56 78 ILE A CA 1
ATOM 645 C C . ILE A 1 78 ? 9.734 -6.445 -3.584 1 98.56 78 ILE A C 1
ATOM 647 O O . ILE A 1 78 ? 10.664 -6.922 -2.93 1 98.56 78 ILE A O 1
ATOM 651 N N . GLY A 1 79 ? 9.914 -5.996 -4.781 1 98.56 79 GLY A N 1
ATOM 652 C CA . GLY A 1 79 ? 11.164 -5.523 -5.344 1 98.56 79 GLY A CA 1
ATOM 653 C C . GLY A 1 79 ? 11.172 -4.031 -5.613 1 98.56 79 GLY A C 1
ATOM 654 O O . GLY A 1 79 ? 10.312 -3.52 -6.328 1 98.56 79 GLY A O 1
ATOM 655 N N . TYR A 1 80 ? 12.086 -3.359 -4.984 1 98.12 80 TYR A N 1
ATOM 656 C CA . TYR A 1 80 ? 12.117 -1.912 -5.16 1 98.12 80 TYR A CA 1
ATOM 657 C C . TYR A 1 80 ? 13.523 -1.434 -5.488 1 98.12 80 TYR A C 1
ATOM 659 O O . TYR A 1 80 ? 14.492 -2.188 -5.352 1 98.12 80 TYR A O 1
ATOM 667 N N . LYS A 1 81 ? 13.609 -0.253 -6.012 1 97.06 81 LYS A N 1
ATOM 668 C CA . LYS A 1 81 ? 14.875 0.415 -6.293 1 97.06 81 LYS A CA 1
ATOM 669 C C . LYS A 1 81 ? 15 1.709 -5.496 1 97.06 81 LYS A C 1
ATOM 671 O O . LYS A 1 81 ? 14.047 2.486 -5.406 1 97.06 81 LYS A O 1
ATOM 676 N N . HIS A 1 82 ? 16.141 1.879 -4.957 1 96 82 HIS A N 1
ATOM 677 C CA . HIS A 1 82 ? 16.453 3.17 -4.355 1 96 82 HIS A CA 1
ATOM 678 C C . HIS A 1 82 ? 16.734 4.219 -5.426 1 96 82 HIS A C 1
ATOM 680 O O . HIS A 1 82 ? 17.359 3.92 -6.449 1 96 82 HIS A O 1
ATOM 686 N N . ARG A 1 83 ? 16.328 5.371 -5.117 1 95.75 83 ARG A N 1
ATOM 687 C CA . ARG A 1 83 ? 16.594 6.496 -6.008 1 95.75 83 ARG A CA 1
ATOM 688 C C . ARG A 1 83 ? 17.094 7.711 -5.227 1 95.75 83 ARG A C 1
ATOM 690 O O . ARG A 1 83 ? 17.094 8.828 -5.75 1 95.75 83 ARG A O 1
ATOM 697 N N . TYR A 1 84 ? 17.391 7.465 -3.988 1 94.25 84 TYR A N 1
ATOM 698 C CA . TYR A 1 84 ? 17.75 8.562 -3.098 1 94.25 84 TYR A CA 1
ATOM 699 C C . TYR A 1 84 ? 18.969 9.32 -3.625 1 94.25 84 TYR A C 1
ATOM 701 O O . TYR A 1 84 ? 19.141 10.508 -3.346 1 94.25 84 TYR A O 1
ATOM 709 N N . THR A 1 85 ? 19.812 8.664 -4.406 1 94.88 85 THR A N 1
ATOM 710 C CA . THR A 1 85 ? 21.016 9.297 -4.93 1 94.88 85 THR A CA 1
ATOM 711 C C . THR A 1 85 ? 20.672 10.367 -5.961 1 94.88 85 THR A C 1
ATOM 713 O O . THR A 1 85 ? 21.516 11.195 -6.312 1 94.88 85 THR A O 1
ATOM 716 N N . GLU A 1 86 ? 19.5 10.344 -6.457 1 95.12 86 GLU A N 1
ATOM 717 C CA . GLU A 1 86 ? 19.031 11.383 -7.367 1 95.12 86 GLU A CA 1
ATOM 718 C C . GLU A 1 86 ? 18.812 12.703 -6.633 1 95.12 86 GLU A C 1
ATOM 720 O O . GLU A 1 86 ? 18.703 13.758 -7.262 1 95.12 86 GLU A O 1
ATOM 725 N N . ILE A 1 87 ? 18.656 12.586 -5.324 1 95.44 87 ILE A N 1
ATOM 726 C CA . ILE A 1 87 ? 18.453 13.773 -4.5 1 95.44 87 ILE A CA 1
ATOM 727 C C . ILE A 1 87 ? 19.797 14.305 -4.023 1 95.44 87 ILE A C 1
ATOM 729 O O . ILE A 1 87 ? 20.578 13.578 -3.398 1 95.44 87 ILE A O 1
ATOM 733 N N . SER A 1 88 ? 20.031 15.531 -4.293 1 94.5 88 SER A N 1
ATOM 734 C CA . SER A 1 88 ? 21.25 16.172 -3.836 1 94.5 88 SER A CA 1
ATOM 735 C C . SER A 1 88 ? 21.328 16.188 -2.312 1 94.5 88 SER A C 1
ATOM 737 O O . SER A 1 88 ? 20.391 16.594 -1.639 1 94.5 88 SER A O 1
ATOM 739 N N . GLU A 1 89 ? 22.469 15.734 -1.803 1 94.75 89 GLU A N 1
ATOM 740 C CA . GLU A 1 89 ? 22.672 15.781 -0.357 1 94.75 89 GLU A CA 1
ATOM 741 C C . GLU A 1 89 ? 22.609 17.219 0.162 1 94.75 89 GLU A C 1
ATOM 743 O O . GLU A 1 89 ? 22.047 17.469 1.229 1 94.75 89 GLU A O 1
ATOM 748 N N . GLU A 1 90 ? 23.203 18.016 -0.545 1 95.38 90 GLU A N 1
ATOM 749 C CA . GLU A 1 90 ? 23.25 19.438 -0.169 1 95.38 90 GLU A CA 1
ATOM 750 C C . GLU A 1 90 ? 21.844 20.047 -0.139 1 95.38 90 GLU A C 1
ATOM 752 O O . GLU A 1 90 ? 21.484 20.734 0.812 1 95.38 90 GLU A O 1
ATOM 757 N N . GLU A 1 91 ? 21.141 19.797 -1.152 1 93.88 91 GLU A N 1
ATOM 758 C CA . GLU A 1 91 ? 19.781 20.328 -1.218 1 93.88 91 GLU A CA 1
ATOM 759 C C . GLU A 1 91 ? 18.938 19.828 -0.051 1 93.88 91 GLU A C 1
ATOM 761 O O . GLU A 1 91 ? 18.188 20.609 0.56 1 93.88 91 GLU A O 1
ATOM 766 N N . ALA A 1 92 ? 19.016 18.531 0.223 1 95.38 92 ALA A N 1
ATOM 767 C CA . ALA A 1 92 ? 18.266 17.922 1.319 1 95.38 92 ALA A CA 1
ATOM 768 C C . ALA A 1 92 ? 18.656 18.531 2.66 1 95.38 92 ALA A C 1
ATOM 770 O O . ALA A 1 92 ? 17.812 18.828 3.496 1 95.38 92 ALA A O 1
ATOM 771 N N . ARG A 1 93 ? 19.953 18.719 2.805 1 94.75 93 ARG A N 1
ATOM 772 C CA . ARG A 1 93 ? 20.469 19.312 4.035 1 94.75 93 ARG A CA 1
ATOM 773 C C . ARG A 1 93 ? 19.953 20.734 4.207 1 94.75 93 ARG A C 1
ATOM 775 O O . ARG A 1 93 ? 19.578 21.141 5.312 1 94.75 93 ARG A O 1
ATOM 782 N N . GLU A 1 94 ? 19.922 21.422 3.197 1 93.69 94 GLU A N 1
ATOM 783 C CA . GLU A 1 94 ? 19.5 22.812 3.229 1 93.69 94 GLU A CA 1
ATOM 784 C C . GLU A 1 94 ? 18.047 22.938 3.674 1 93.69 94 GLU A C 1
ATOM 786 O O . GLU A 1 94 ? 17.703 23.844 4.43 1 93.69 94 GLU A O 1
ATOM 791 N N . VAL A 1 95 ? 17.219 22.047 3.221 1 94 95 VAL A N 1
ATOM 792 C CA . VAL A 1 95 ? 15.805 22.172 3.543 1 94 95 VAL A CA 1
ATOM 793 C C . VAL A 1 95 ? 15.5 21.375 4.812 1 94 95 VAL A C 1
ATOM 795 O O . VAL A 1 95 ? 14.398 21.453 5.352 1 94 95 VAL A O 1
ATOM 798 N N . GLY A 1 96 ? 16.453 20.594 5.273 1 92.62 96 GLY A N 1
ATOM 799 C CA . GLY A 1 96 ? 16.297 19.859 6.523 1 92.62 96 GLY A CA 1
ATOM 800 C C . GLY A 1 96 ? 15.484 18.594 6.379 1 92.62 96 GLY A C 1
ATOM 801 O O . GLY A 1 96 ? 14.734 18.234 7.285 1 92.62 96 GLY A O 1
ATOM 802 N N . LEU A 1 97 ? 15.477 17.953 5.23 1 95.31 97 LEU A N 1
ATOM 803 C CA . LEU A 1 97 ? 14.758 16.703 5 1 95.31 97 LEU A CA 1
ATOM 804 C C . LEU A 1 97 ? 15.727 15.57 4.637 1 95.31 97 LEU A C 1
ATOM 806 O O . LEU A 1 97 ? 16.766 15.82 4.027 1 95.31 97 LEU A O 1
ATOM 810 N N . ASN A 1 98 ? 15.359 14.398 5.043 1 95.44 98 ASN A N 1
ATOM 811 C CA . ASN A 1 98 ? 16.109 13.219 4.621 1 95.44 98 ASN A CA 1
ATOM 812 C C . ASN A 1 98 ? 15.766 12.828 3.184 1 95.44 98 ASN A C 1
ATOM 814 O O . ASN A 1 98 ? 14.688 13.148 2.688 1 95.44 98 ASN A O 1
ATOM 818 N N . ARG A 1 99 ? 16.75 12.133 2.578 1 95.06 99 ARG A N 1
ATOM 819 C CA . ARG A 1 99 ? 16.641 11.82 1.156 1 95.06 99 ARG A CA 1
ATOM 820 C C . ARG A 1 99 ? 15.906 10.508 0.937 1 95.06 99 ARG A C 1
ATOM 822 O O . ARG A 1 99 ? 16.453 9.57 0.345 1 95.06 99 ARG A O 1
ATOM 829 N N . HIS A 1 100 ? 14.656 10.469 1.188 1 95.31 100 HIS A N 1
ATOM 830 C CA . HIS A 1 100 ? 13.828 9.305 0.922 1 95.31 100 HIS A CA 1
ATOM 831 C C . HIS A 1 100 ? 13.25 9.352 -0.488 1 95.31 100 HIS A C 1
ATOM 833 O O . HIS A 1 100 ? 12.438 10.219 -0.803 1 95.31 100 HIS A O 1
ATOM 839 N N . PHE A 1 101 ? 13.711 8.492 -1.349 1 96.69 101 PHE A N 1
ATOM 840 C CA . PHE A 1 101 ? 13.234 8.391 -2.723 1 96.69 101 PHE A CA 1
ATOM 841 C C . PHE A 1 101 ? 13.438 6.984 -3.268 1 96.69 101 PHE A C 1
ATOM 843 O O . PHE A 1 101 ? 14.562 6.484 -3.305 1 96.69 101 PHE A O 1
ATOM 850 N N . TRP A 1 102 ? 12.391 6.332 -3.521 1 96.62 102 TRP A N 1
ATOM 851 C CA . TRP A 1 102 ? 12.414 4.945 -3.977 1 96.62 102 TRP A CA 1
ATOM 852 C C . TRP A 1 102 ? 11.195 4.637 -4.84 1 96.62 102 TRP A C 1
ATOM 854 O O . TRP A 1 102 ? 10.281 5.457 -4.949 1 96.62 102 TRP A O 1
ATOM 864 N N . GLU A 1 103 ? 11.227 3.553 -5.527 1 96.62 103 GLU A N 1
ATOM 865 C CA . GLU A 1 103 ? 10.133 3.145 -6.406 1 96.62 103 GLU A CA 1
ATOM 866 C C . GLU A 1 103 ? 9.961 1.629 -6.406 1 96.62 103 GLU A C 1
ATOM 868 O O . GLU A 1 103 ? 10.945 0.887 -6.395 1 96.62 103 GLU A O 1
ATOM 873 N N . LEU A 1 104 ? 8.734 1.194 -6.402 1 97.44 104 LEU A N 1
ATOM 874 C CA . LEU A 1 104 ? 8.43 -0.227 -6.531 1 97.44 104 LEU A CA 1
ATOM 875 C C . LEU A 1 104 ? 8.555 -0.682 -7.98 1 97.44 104 LEU A C 1
ATOM 877 O O . LEU A 1 104 ? 8.18 0.047 -8.898 1 97.44 104 LEU A O 1
ATOM 881 N N . ALA A 1 105 ? 9.062 -1.879 -8.133 1 97.75 105 ALA A N 1
ATOM 882 C CA . ALA A 1 105 ? 9.148 -2.465 -9.469 1 97.75 105 ALA A CA 1
ATOM 883 C C . ALA A 1 105 ? 8.289 -3.723 -9.578 1 97.75 105 ALA A C 1
ATOM 885 O O . ALA A 1 105 ? 7.738 -4.02 -10.641 1 97.75 105 ALA A O 1
ATOM 886 N N . ILE A 1 106 ? 8.219 -4.449 -8.477 1 98.62 106 ILE A N 1
ATOM 887 C CA . ILE A 1 106 ? 7.492 -5.711 -8.445 1 98.62 106 ILE A CA 1
ATOM 888 C C . ILE A 1 106 ? 6.797 -5.871 -7.094 1 98.62 106 ILE A C 1
ATOM 890 O O . ILE A 1 106 ? 7.375 -5.555 -6.051 1 98.62 106 ILE A O 1
ATOM 894 N N . ALA A 1 107 ? 5.59 -6.301 -7.078 1 98.75 107 ALA A N 1
ATOM 895 C CA . ALA A 1 107 ? 4.84 -6.688 -5.883 1 98.75 107 ALA A CA 1
ATOM 896 C C . ALA A 1 107 ? 4.262 -8.094 -6.027 1 98.75 107 ALA A C 1
ATOM 898 O O . ALA A 1 107 ? 3.58 -8.391 -7.012 1 98.75 107 ALA A O 1
ATOM 899 N N . VAL A 1 108 ? 4.508 -9 -5.02 1 98.88 108 VAL A N 1
ATOM 900 C CA . VAL A 1 108 ? 4.102 -10.398 -5.117 1 98.88 108 VAL A CA 1
ATOM 901 C C . VAL A 1 108 ? 3.301 -10.789 -3.877 1 98.88 108 VAL A C 1
ATOM 903 O O . VAL A 1 108 ? 3.754 -10.594 -2.748 1 98.88 108 VAL A O 1
ATOM 906 N N . GLU A 1 109 ? 2.148 -11.266 -4.07 1 98.69 109 GLU A N 1
ATOM 907 C CA . GLU A 1 109 ? 1.346 -11.898 -3.023 1 98.69 109 GLU A CA 1
ATOM 908 C C . GLU A 1 109 ? 1.256 -13.406 -3.229 1 98.69 109 GLU A C 1
ATOM 910 O O . GLU A 1 109 ? 1.138 -13.875 -4.363 1 98.69 109 GLU A O 1
ATOM 915 N N . HIS A 1 110 ? 1.338 -14.125 -2.195 1 98.19 110 HIS A N 1
ATOM 916 C CA . HIS A 1 110 ? 1.203 -15.578 -2.168 1 98.19 110 HIS A CA 1
ATOM 917 C C . HIS A 1 110 ? -0.001 -16 -1.336 1 98.19 110 HIS A C 1
ATOM 919 O O . HIS A 1 110 ? -0.048 -15.75 -0.13 1 98.19 110 HIS A O 1
ATOM 925 N N . GLU A 1 111 ? -0.961 -16.625 -1.97 1 97.31 111 GLU A N 1
ATOM 926 C CA . GLU A 1 111 ? -2.203 -17 -1.301 1 97.31 111 GLU A CA 1
ATOM 927 C C . GLU A 1 111 ? -2.447 -18.5 -1.397 1 97.31 111 GLU A C 1
ATOM 929 O O . GLU A 1 111 ? -2.771 -19.016 -2.471 1 97.31 111 GLU A O 1
ATOM 934 N N . ASN A 1 112 ? -2.441 -19.156 -0.271 1 94.19 112 ASN A N 1
ATOM 935 C CA . ASN A 1 112 ? -2.627 -20.594 -0.232 1 94.19 112 ASN A CA 1
ATOM 936 C C . ASN A 1 112 ? -4.105 -20.984 -0.296 1 94.19 112 ASN A C 1
ATOM 938 O O . ASN A 1 112 ? -4.449 -22.078 -0.727 1 94.19 112 ASN A O 1
ATOM 942 N N . SER A 1 113 ? -4.949 -20.062 0.219 1 93.62 113 SER A N 1
ATOM 943 C CA . SER A 1 113 ? -6.379 -20.359 0.199 1 93.62 113 SER A CA 1
ATOM 944 C C . SER A 1 113 ? -6.918 -20.375 -1.227 1 93.62 113 SER A C 1
ATOM 946 O O . SER A 1 113 ? -6.668 -19.453 -2.004 1 93.62 113 SER A O 1
ATOM 948 N N . LYS A 1 114 ? -7.648 -21.375 -1.548 1 91.94 114 LYS A N 1
ATOM 949 C CA . LYS A 1 114 ? -8.258 -21.5 -2.869 1 91.94 114 LYS A CA 1
ATOM 950 C C . LYS A 1 114 ? -9.469 -20.578 -3.006 1 91.94 114 LYS A C 1
ATOM 952 O O . LYS A 1 114 ? -9.969 -20.359 -4.113 1 91.94 114 LYS A O 1
ATOM 957 N N . HIS A 1 115 ? -9.812 -19.953 -1.907 1 92.62 115 HIS A N 1
ATOM 958 C CA . HIS A 1 115 ? -11.039 -19.172 -1.902 1 92.62 115 HIS A CA 1
ATOM 959 C C . HIS A 1 115 ? -10.727 -17.672 -1.801 1 92.62 115 HIS A C 1
ATOM 961 O O . HIS A 1 115 ? -11.625 -16.844 -1.947 1 92.62 115 HIS A O 1
ATOM 967 N N . ASP A 1 116 ? -9.461 -17.281 -1.612 1 93.12 116 ASP A N 1
ATOM 968 C CA . ASP A 1 116 ? -9.164 -15.891 -1.242 1 93.12 116 ASP A CA 1
ATOM 969 C C . ASP A 1 116 ? -8.234 -15.234 -2.258 1 93.12 116 ASP A C 1
ATOM 971 O O . ASP A 1 116 ? -7.496 -14.312 -1.923 1 93.12 116 ASP A O 1
ATOM 975 N N . TRP A 1 117 ? -8.219 -15.688 -3.518 1 92.5 117 TRP A N 1
ATOM 976 C CA . TRP A 1 117 ? -7.414 -15.102 -4.578 1 92.5 117 TRP A CA 1
ATOM 977 C C . TRP A 1 117 ? -7.734 -13.617 -4.746 1 92.5 117 TRP A C 1
ATOM 979 O O . TRP A 1 117 ? -6.828 -12.789 -4.859 1 92.5 117 TRP A O 1
ATOM 989 N N . MET A 1 118 ? -9.008 -13.359 -4.723 1 93.69 118 MET A N 1
ATOM 990 C CA . MET A 1 118 ? -9.516 -12.031 -5.055 1 93.69 118 MET A CA 1
ATOM 991 C C . MET A 1 118 ? -9.008 -10.984 -4.066 1 93.69 118 MET A C 1
ATOM 993 O O . MET A 1 118 ? -8.703 -9.859 -4.449 1 93.69 118 MET A O 1
ATOM 997 N N . ASP A 1 119 ? -8.898 -11.336 -2.855 1 96.19 119 ASP A N 1
ATOM 998 C CA . ASP A 1 119 ? -8.422 -10.406 -1.838 1 96.19 119 ASP A CA 1
ATOM 999 C C . ASP A 1 119 ? -7.031 -9.883 -2.18 1 96.19 119 ASP A C 1
ATOM 1001 O O . ASP A 1 119 ? -6.777 -8.68 -2.105 1 96.19 119 ASP A O 1
ATOM 1005 N N . GLU A 1 120 ? -6.133 -10.766 -2.551 1 97.75 120 GLU A N 1
ATOM 1006 C CA . GLU A 1 120 ? -4.754 -10.406 -2.871 1 97.75 120 GLU A CA 1
ATOM 1007 C C . GLU A 1 120 ? -4.676 -9.602 -4.168 1 97.75 120 GLU A C 1
ATOM 1009 O O . GLU A 1 120 ? -3.869 -8.68 -4.285 1 97.75 120 GLU A O 1
ATOM 1014 N N . VAL A 1 121 ? -5.562 -9.969 -5.094 1 97.94 121 VAL A N 1
ATOM 1015 C CA . VAL A 1 121 ? -5.605 -9.227 -6.348 1 97.94 121 VAL A CA 1
ATOM 1016 C C . VAL A 1 121 ? -6.059 -7.793 -6.09 1 97.94 121 VAL A C 1
ATOM 1018 O O . VAL A 1 121 ? -5.418 -6.84 -6.539 1 97.94 121 VAL A O 1
ATOM 1021 N N . ILE A 1 122 ? -7.141 -7.66 -5.324 1 97.5 122 ILE A N 1
ATOM 1022 C CA . ILE A 1 122 ? -7.684 -6.34 -5.023 1 97.5 122 ILE A CA 1
ATOM 1023 C C . ILE A 1 122 ? -6.656 -5.527 -4.242 1 97.5 122 ILE A C 1
ATOM 1025 O O . ILE A 1 122 ? -6.477 -4.332 -4.496 1 97.5 122 ILE A O 1
ATOM 1029 N N . LYS A 1 123 ? -5.996 -6.141 -3.363 1 97.81 123 LYS A N 1
ATOM 1030 C CA . LYS A 1 123 ? -4.922 -5.488 -2.617 1 97.81 123 LYS A CA 1
ATOM 1031 C C . LYS A 1 123 ? -3.865 -4.918 -3.559 1 97.81 123 LYS A C 1
ATOM 1033 O O . LYS A 1 123 ? -3.496 -3.746 -3.451 1 97.81 123 LYS A O 1
ATOM 1038 N N . LEU A 1 124 ? -3.416 -5.68 -4.48 1 98.38 124 LEU A N 1
ATOM 1039 C CA . LEU A 1 124 ? -2.352 -5.258 -5.387 1 98.38 124 LEU A CA 1
ATOM 1040 C C . LEU A 1 124 ? -2.85 -4.18 -6.344 1 98.38 124 LEU A C 1
ATOM 1042 O O . LEU A 1 124 ? -2.07 -3.338 -6.797 1 98.38 124 LEU A O 1
ATOM 1046 N N . LEU A 1 125 ? -4.156 -4.18 -6.645 1 97.5 125 LEU A N 1
ATOM 1047 C CA . LEU A 1 125 ? -4.707 -3.125 -7.488 1 97.5 125 LEU A CA 1
ATOM 1048 C C . LEU A 1 125 ? -4.531 -1.757 -6.84 1 97.5 125 LEU A C 1
ATOM 1050 O O . LEU A 1 125 ? -4.43 -0.743 -7.531 1 97.5 125 LEU A O 1
ATOM 1054 N N . HIS A 1 126 ? -4.395 -1.729 -5.582 1 97.69 126 HIS A N 1
ATOM 1055 C CA . HIS A 1 126 ? -4.305 -0.472 -4.848 1 97.69 126 HIS A CA 1
ATOM 1056 C C . HIS A 1 126 ? -2.857 -0.007 -4.73 1 97.69 126 HIS A C 1
ATOM 1058 O O . HIS A 1 126 ? -2.586 1.059 -4.172 1 97.69 126 HIS A O 1
ATOM 1064 N N . VAL A 1 127 ? -1.953 -0.753 -5.238 1 97.69 127 VAL A N 1
ATOM 1065 C CA . VAL A 1 127 ? -0.535 -0.415 -5.168 1 97.69 127 VAL A CA 1
ATOM 1066 C C . VAL A 1 127 ? -0.017 -0.068 -6.562 1 97.69 127 VAL A C 1
ATOM 1068 O O . VAL A 1 127 ? -0.295 -0.781 -7.527 1 97.69 127 VAL A O 1
ATOM 1071 N N . ARG A 1 128 ? 0.692 1.029 -6.66 1 96.31 128 ARG A N 1
ATOM 1072 C CA . ARG A 1 128 ? 1.332 1.378 -7.926 1 96.31 128 ARG A CA 1
ATOM 1073 C C . ARG A 1 128 ? 2.652 0.635 -8.094 1 96.31 128 ARG A C 1
ATOM 1075 O O . ARG A 1 128 ? 3.604 0.872 -7.348 1 96.31 128 ARG A O 1
ATOM 1082 N N . CYS A 1 129 ? 2.705 -0.129 -9.023 1 96.38 129 CYS A N 1
ATOM 1083 C CA . CYS A 1 129 ? 3.855 -0.978 -9.32 1 96.38 129 CYS A CA 1
ATOM 1084 C C . CYS A 1 129 ? 3.764 -1.551 -10.727 1 96.38 129 CYS A C 1
ATOM 1086 O O . CYS A 1 129 ? 2.721 -2.07 -11.125 1 96.38 129 CYS A O 1
ATOM 1088 N N . PRO A 1 130 ? 4.82 -1.484 -11.477 1 96.75 130 PRO A N 1
ATOM 1089 C CA . PRO A 1 130 ? 4.781 -1.939 -12.875 1 96.75 130 PRO A CA 1
ATOM 1090 C C . PRO A 1 130 ? 4.359 -3.4 -13.008 1 96.75 130 PRO A C 1
ATOM 1092 O O . PRO A 1 130 ? 3.611 -3.75 -13.922 1 96.75 130 PRO A O 1
ATOM 1095 N N . LEU A 1 131 ? 4.832 -4.258 -12.133 1 98.56 131 LEU A N 1
ATOM 1096 C CA . LEU A 1 131 ? 4.516 -5.68 -12.211 1 98.56 131 LEU A CA 1
ATOM 1097 C C . LEU A 1 131 ? 3.896 -6.172 -10.906 1 98.56 131 LEU A C 1
ATOM 1099 O O . LEU A 1 131 ? 4.484 -6.008 -9.836 1 98.56 131 LEU A O 1
ATOM 1103 N N . LYS A 1 132 ? 2.789 -6.75 -10.992 1 98.69 132 LYS A N 1
ATOM 1104 C CA . LYS A 1 132 ? 2.07 -7.348 -9.867 1 98.69 132 LYS A CA 1
ATOM 1105 C C . LYS A 1 132 ? 1.826 -8.836 -10.102 1 98.69 132 LYS A C 1
ATOM 1107 O O . LYS A 1 132 ? 1.359 -9.234 -11.172 1 98.69 132 LYS A O 1
ATOM 1112 N N . VAL A 1 133 ? 2.162 -9.625 -9.102 1 98.88 133 VAL A N 1
ATOM 1113 C CA . VAL A 1 133 ? 2.09 -11.07 -9.242 1 98.88 133 VAL A CA 1
ATOM 1114 C C . VAL A 1 133 ? 1.32 -11.672 -8.07 1 98.88 133 VAL A C 1
ATOM 1116 O O . VAL A 1 133 ? 1.588 -11.344 -6.91 1 98.88 133 VAL A O 1
ATOM 1119 N N . VAL A 1 134 ? 0.361 -12.469 -8.367 1 98.81 134 VAL A N 1
ATOM 1120 C CA . VAL A 1 134 ? -0.291 -13.289 -7.355 1 98.81 134 VAL A CA 1
ATOM 1121 C C . VAL A 1 134 ? -0.009 -14.766 -7.629 1 98.81 134 VAL A C 1
ATOM 1123 O O . VAL A 1 134 ? -0.274 -15.258 -8.727 1 98.81 134 VAL A O 1
ATOM 1126 N N . ILE A 1 135 ? 0.583 -15.414 -6.691 1 98.62 135 ILE A N 1
ATOM 1127 C CA . ILE A 1 135 ? 0.788 -16.859 -6.734 1 98.62 135 ILE A CA 1
ATOM 1128 C C . ILE A 1 135 ? -0.277 -17.547 -5.891 1 98.62 135 ILE A C 1
ATOM 1130 O O . ILE A 1 135 ? -0.396 -17.297 -4.691 1 98.62 135 ILE A O 1
ATOM 1134 N N . SER A 1 136 ? -1.029 -18.344 -6.543 1 96.75 136 SER A N 1
ATOM 1135 C CA . SER A 1 136 ? -2.141 -19.016 -5.875 1 96.75 136 SER A CA 1
ATOM 1136 C C . SER A 1 136 ? -2.197 -20.5 -6.242 1 96.75 136 SER A C 1
ATOM 1138 O O . SER A 1 136 ? -1.312 -21 -6.934 1 96.75 136 SER A O 1
ATOM 1140 N N . TYR A 1 137 ? -3.217 -21.203 -5.703 1 94 137 TYR A N 1
ATOM 1141 C CA . TYR A 1 137 ? -3.328 -22.656 -5.883 1 94 137 TYR A CA 1
ATOM 1142 C C . TYR A 1 137 ? -4.773 -23.062 -6.129 1 94 137 TYR A C 1
ATOM 1144 O O . TYR A 1 137 ? -5.703 -22.375 -5.684 1 94 137 TYR A O 1
ATOM 1152 N N . ASN A 1 138 ? -4.871 -24.062 -6.848 1 92.31 138 ASN A N 1
ATOM 1153 C CA . ASN A 1 138 ? -6.16 -24.688 -7.102 1 92.31 138 ASN A CA 1
ATOM 1154 C C . ASN A 1 138 ? -6.09 -26.203 -6.926 1 92.31 138 ASN A C 1
ATOM 1156 O O . ASN A 1 138 ? -5.004 -26.781 -6.961 1 92.31 138 ASN A O 1
ATOM 1160 N N . TYR A 1 139 ? -7.242 -26.781 -6.762 1 90.06 139 TYR A N 1
ATOM 1161 C CA . TYR A 1 139 ? -7.293 -28.234 -6.66 1 90.06 139 TYR A CA 1
ATOM 1162 C C . TYR A 1 139 ? -6.742 -28.891 -7.922 1 90.06 139 TYR A C 1
ATOM 1164 O O . TYR A 1 139 ? -7.102 -28.516 -9.039 1 90.06 139 TYR A O 1
ATOM 1172 N N . CYS A 1 140 ? -5.949 -29.906 -7.695 1 88.38 140 CYS A N 1
ATOM 1173 C CA . CYS A 1 140 ? -5.223 -30.516 -8.812 1 88.38 140 CYS A CA 1
ATOM 1174 C C . CYS A 1 140 ? -6.176 -31.25 -9.75 1 88.38 140 CYS A C 1
ATOM 1176 O O . CYS A 1 140 ? -5.84 -31.5 -10.906 1 88.38 140 CYS A O 1
ATOM 1178 N N . ASP A 1 141 ? -7.34 -31.594 -9.25 1 85.06 141 ASP A N 1
ATOM 1179 C CA . ASP A 1 141 ? -8.281 -32.375 -10.055 1 85.06 141 ASP A CA 1
ATOM 1180 C C . ASP A 1 141 ? -9.312 -31.469 -10.719 1 85.06 141 ASP A C 1
ATOM 1182 O O . ASP A 1 141 ? -10.227 -31.953 -11.391 1 85.06 141 ASP A O 1
ATOM 1186 N N . CYS A 1 142 ? -9.219 -30.172 -10.57 1 81 142 CYS A N 1
ATOM 1187 C CA . CYS A 1 142 ? -10.164 -29.219 -11.148 1 81 142 CYS A CA 1
ATOM 1188 C C . CYS A 1 142 ? -9.438 -28.141 -11.945 1 81 142 CYS A C 1
ATOM 1190 O O . CYS A 1 142 ? -9.891 -27 -12 1 81 142 CYS A O 1
ATOM 1192 N N . ARG A 1 143 ? -8.312 -28.219 -12.57 1 80.25 143 ARG A N 1
ATOM 1193 C CA . ARG A 1 143 ? -7.371 -27.25 -13.109 1 80.25 143 ARG A CA 1
ATOM 1194 C C . ARG A 1 143 ? -7.949 -26.547 -14.336 1 80.25 143 ARG A C 1
ATOM 1196 O O . ARG A 1 143 ? -7.621 -25.391 -14.609 1 80.25 143 ARG A O 1
ATOM 1203 N N . GLU A 1 144 ? -8.75 -27.141 -15.141 1 81.44 144 GLU A N 1
ATOM 1204 C CA . GLU A 1 144 ? -9.117 -26.5 -16.406 1 81.44 144 GLU A CA 1
ATOM 1205 C C . GLU A 1 144 ? -10.383 -25.656 -16.25 1 81.44 144 GLU A C 1
ATOM 1207 O O . GLU A 1 144 ? -10.305 -24.422 -16.141 1 81.44 144 GLU A O 1
ATOM 1212 N N . GLU A 1 145 ? -11.344 -26.172 -15.984 1 84.06 145 GLU A N 1
ATOM 1213 C CA . GLU A 1 145 ? -12.625 -25.469 -15.977 1 84.06 145 GLU A CA 1
ATOM 1214 C C . GLU A 1 145 ? -12.727 -24.516 -14.781 1 84.06 145 GLU A C 1
ATOM 1216 O O . GLU A 1 145 ? -13.023 -23.328 -14.945 1 84.06 145 GLU A O 1
ATOM 1221 N N . MET A 1 146 ? -12.391 -24.969 -13.688 1 87.12 146 MET A N 1
ATOM 1222 C CA . MET A 1 146 ? -12.523 -24.172 -12.469 1 87.12 146 MET A CA 1
ATOM 1223 C C . MET A 1 146 ? -11.562 -22.984 -12.492 1 87.12 146 MET A C 1
ATOM 1225 O O . MET A 1 146 ? -11.914 -21.875 -12.078 1 87.12 146 MET A O 1
ATOM 1229 N N . GLU A 1 147 ? -10.352 -23.203 -12.984 1 90.56 147 GLU A N 1
ATOM 1230 C CA . GLU A 1 147 ? -9.336 -22.156 -13.07 1 90.56 147 GLU A CA 1
ATOM 1231 C C . GLU A 1 147 ? -9.773 -21.047 -14.008 1 90.56 147 GLU A C 1
ATOM 1233 O O . GLU A 1 147 ? -9.672 -19.859 -13.664 1 90.56 147 GLU A O 1
ATOM 1238 N N . ILE A 1 148 ? -10.281 -21.438 -15.102 1 92.94 148 ILE A N 1
ATOM 1239 C CA . ILE A 1 148 ? -10.695 -20.469 -16.109 1 92.94 148 ILE A CA 1
ATOM 1240 C C . ILE A 1 148 ? -11.875 -19.656 -15.586 1 92.94 148 ILE A C 1
ATOM 1242 O O . ILE A 1 148 ? -11.945 -18.438 -15.797 1 92.94 148 ILE A O 1
ATOM 1246 N N . ASN A 1 149 ? -12.758 -20.344 -14.914 1 94.56 149 ASN A N 1
ATOM 1247 C CA . ASN A 1 149 ? -13.906 -19.641 -14.336 1 94.56 149 ASN A CA 1
ATOM 1248 C C . ASN A 1 149 ? -13.484 -18.641 -13.273 1 94.56 149 ASN A C 1
ATOM 1250 O O . ASN A 1 149 ? -13.984 -17.516 -13.242 1 94.56 149 ASN A O 1
ATOM 1254 N N . LYS A 1 150 ? -12.594 -19.062 -12.43 1 95.62 150 LYS A N 1
ATOM 1255 C CA . LYS A 1 150 ? -12.07 -18.156 -11.406 1 95.62 150 LYS A CA 1
ATOM 1256 C C . LYS A 1 150 ? -11.383 -16.938 -12.039 1 95.62 150 LYS A C 1
ATOM 1258 O O . LYS A 1 150 ? -11.625 -15.805 -11.633 1 95.62 150 LYS A O 1
ATOM 1263 N N . LEU A 1 151 ? -10.57 -17.234 -13.031 1 97.31 151 LEU A N 1
ATOM 1264 C CA . LEU A 1 151 ? -9.836 -16.172 -13.711 1 97.31 151 LEU A CA 1
ATOM 1265 C C . LEU A 1 151 ? -10.805 -15.211 -14.391 1 97.31 151 LEU A C 1
ATOM 1267 O O . LEU A 1 151 ? -10.594 -13.992 -14.352 1 97.31 151 LEU A O 1
ATOM 1271 N N . GLY A 1 152 ? -11.766 -15.781 -15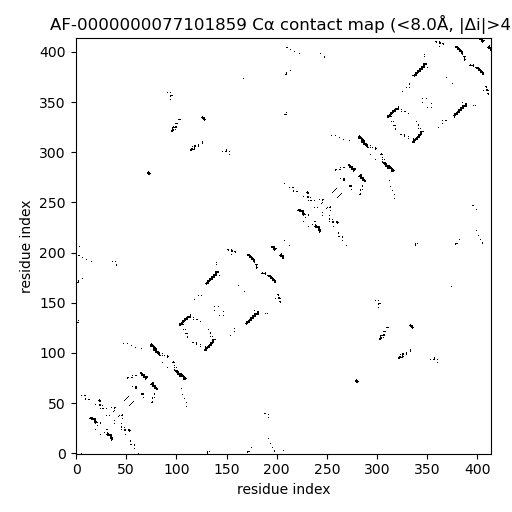.039 1 97.25 152 GLY A N 1
ATOM 1272 C CA . GLY A 1 152 ? -12.773 -14.93 -15.656 1 97.25 152 GLY A CA 1
ATOM 1273 C C . GLY A 1 152 ? -13.484 -14.039 -14.656 1 97.25 152 GLY A C 1
ATOM 1274 O O . GLY A 1 152 ? -13.711 -12.859 -14.93 1 97.25 152 GLY A O 1
ATOM 1275 N N . PHE A 1 153 ? -13.82 -14.656 -13.562 1 97.06 153 PHE A N 1
ATOM 1276 C CA . PHE A 1 153 ? -14.477 -13.93 -12.477 1 97.06 153 PHE A CA 1
ATOM 1277 C C . PHE A 1 153 ? -13.594 -12.789 -11.977 1 97.06 153 PHE A C 1
ATOM 1279 O O . PHE A 1 153 ? -14.055 -11.648 -11.867 1 97.06 153 PHE A O 1
ATOM 1286 N N . ILE A 1 154 ? -12.383 -13.016 -11.703 1 97.44 154 ILE A N 1
ATOM 1287 C CA . ILE A 1 154 ? -11.43 -12.023 -11.211 1 97.44 154 ILE A CA 1
ATOM 1288 C C . ILE A 1 154 ? -11.234 -10.93 -12.258 1 97.44 154 ILE A C 1
ATOM 1290 O O . ILE A 1 154 ? -11.258 -9.742 -11.93 1 97.44 154 ILE A O 1
ATOM 1294 N N . ALA A 1 155 ? -11.062 -11.32 -13.492 1 98.06 155 ALA A N 1
ATOM 1295 C CA . ALA A 1 155 ? -10.852 -10.367 -14.578 1 98.06 155 ALA A CA 1
ATOM 1296 C C . ALA A 1 155 ? -12.016 -9.383 -14.672 1 98.06 155 ALA A C 1
ATOM 1298 O O . ALA A 1 155 ? -11.805 -8.188 -14.906 1 98.06 155 ALA A O 1
ATOM 1299 N N . LYS A 1 156 ? -13.172 -9.891 -14.547 1 97.19 156 LYS A N 1
ATOM 1300 C CA . LYS A 1 156 ? -14.375 -9.07 -14.609 1 97.19 156 LYS A CA 1
ATOM 1301 C C . LYS A 1 156 ? -14.312 -7.926 -13.602 1 97.19 156 LYS A C 1
ATOM 1303 O O . LYS A 1 156 ? -14.547 -6.77 -13.953 1 97.19 156 LYS A O 1
ATOM 1308 N N . TYR A 1 157 ? -13.93 -8.203 -12.461 1 96.56 157 TYR A N 1
ATOM 1309 C CA . TYR A 1 157 ? -13.969 -7.191 -11.406 1 96.56 157 TYR A CA 1
ATOM 1310 C C . TYR A 1 157 ? -12.703 -6.348 -11.414 1 96.56 157 TYR A C 1
ATOM 1312 O O . TYR A 1 157 ? -12.719 -5.184 -11.008 1 96.56 157 TYR A O 1
ATOM 1320 N N . MET A 1 158 ? -11.586 -6.938 -11.844 1 97 158 MET A N 1
ATOM 1321 C CA . MET A 1 158 ? -10.414 -6.102 -12.109 1 97 158 MET A CA 1
ATOM 1322 C C . MET A 1 158 ? -10.75 -5.012 -13.125 1 97 158 MET A C 1
ATOM 1324 O O . MET A 1 158 ? -10.383 -3.85 -12.938 1 97 158 MET A O 1
ATOM 1328 N N . LYS A 1 159 ? -11.383 -5.418 -14.164 1 96.56 159 LYS A N 1
ATOM 1329 C CA . LYS A 1 159 ? -11.781 -4.465 -15.195 1 96.56 159 LYS A CA 1
ATOM 1330 C C . LYS A 1 159 ? -12.633 -3.344 -14.609 1 96.56 159 LYS A C 1
ATOM 1332 O O . LYS A 1 159 ? -12.406 -2.168 -14.906 1 96.56 159 LYS A O 1
ATOM 1337 N N . LYS A 1 160 ? -13.555 -3.766 -13.844 1 95.69 160 LYS A N 1
ATOM 1338 C CA . LYS A 1 160 ? -14.43 -2.791 -13.188 1 95.69 160 LYS A CA 1
ATOM 1339 C C . LYS A 1 160 ? -13.625 -1.838 -12.312 1 95.69 160 LYS A C 1
ATOM 1341 O O . LYS A 1 160 ? -13.859 -0.627 -12.328 1 95.69 160 LYS A O 1
ATOM 1346 N N . TRP A 1 161 ? -12.727 -2.354 -11.523 1 95.62 161 TRP A N 1
ATOM 1347 C CA . TRP A 1 161 ? -11.898 -1.551 -10.633 1 95.62 161 TRP A CA 1
ATOM 1348 C C . TRP A 1 161 ? -11.008 -0.598 -11.422 1 95.62 161 TRP A C 1
ATOM 1350 O O . TRP A 1 161 ? -10.898 0.583 -11.086 1 95.62 161 TRP A O 1
ATOM 1360 N N . LEU A 1 162 ? -10.461 -1.037 -12.477 1 94.94 162 LEU A N 1
ATOM 1361 C CA . LEU A 1 162 ? -9.469 -0.321 -13.273 1 94.94 162 LEU A CA 1
ATOM 1362 C C . LEU A 1 162 ? -10.125 0.742 -14.141 1 94.94 162 LEU A C 1
ATOM 1364 O O . LEU A 1 162 ? -9.445 1.55 -14.773 1 94.94 162 LEU A O 1
ATOM 1368 N N . GLU A 1 163 ? -11.406 0.755 -14.172 1 91.69 163 GLU A N 1
ATOM 1369 C CA . GLU A 1 163 ? -12.125 1.812 -14.883 1 91.69 163 GLU A CA 1
ATOM 1370 C C . GLU A 1 163 ? -11.719 3.191 -14.367 1 91.69 163 GLU A C 1
ATOM 1372 O O . GLU A 1 163 ? -11.742 4.168 -15.117 1 91.69 163 GLU A O 1
ATOM 1377 N N . ASN A 1 164 ? -11.367 3.219 -13.188 1 86.38 164 ASN A N 1
ATOM 1378 C CA . ASN A 1 164 ? -10.945 4.473 -12.57 1 86.38 164 ASN A CA 1
ATOM 1379 C C . ASN A 1 164 ? -9.523 4.844 -12.984 1 86.38 164 ASN A C 1
ATOM 1381 O O . ASN A 1 164 ? -9.078 5.965 -12.742 1 86.38 164 ASN A O 1
ATOM 1385 N N . TYR A 1 165 ? -8.875 3.93 -13.648 1 88.94 165 TYR A N 1
ATOM 1386 C CA . TYR A 1 165 ? -7.504 4.125 -14.094 1 88.94 165 TYR A CA 1
ATOM 1387 C C . TYR A 1 165 ? -7.34 3.703 -15.555 1 88.94 165 TYR A C 1
ATOM 1389 O O . TYR A 1 165 ? -6.586 2.779 -15.859 1 88.94 165 TYR A O 1
ATOM 1397 N N . PRO A 1 166 ? -7.922 4.414 -16.406 1 82.06 166 PRO A N 1
ATOM 1398 C CA . PRO A 1 166 ? -8 3.992 -17.812 1 82.06 166 PRO A CA 1
ATOM 1399 C C . PRO A 1 166 ? -6.633 3.918 -18.484 1 82.06 166 PRO A C 1
ATOM 1401 O O . PRO A 1 166 ? -6.473 3.217 -19.484 1 82.06 166 PRO A O 1
ATOM 1404 N N . ASN A 1 167 ? -5.641 4.504 -18.016 1 79.44 167 ASN A N 1
ATOM 1405 C CA . ASN A 1 167 ? -4.324 4.488 -18.641 1 79.44 167 ASN A CA 1
ATOM 1406 C C . ASN A 1 167 ? -3.34 3.613 -17.875 1 79.44 167 ASN A C 1
ATOM 1408 O O . ASN A 1 167 ? -2.129 3.828 -17.953 1 79.44 167 ASN A O 1
ATOM 1412 N N . ASP A 1 168 ? -3.959 2.758 -17.172 1 81.75 168 ASP A N 1
ATOM 1413 C CA . ASP A 1 168 ? -3.098 1.849 -16.422 1 81.75 168 ASP A CA 1
ATOM 1414 C C . ASP A 1 168 ? -2.273 0.971 -17.359 1 81.75 168 ASP A C 1
ATOM 1416 O O . ASP A 1 168 ? -2.82 0.336 -18.266 1 81.75 168 ASP A O 1
ATOM 1420 N N . LYS A 1 169 ? -0.922 0.976 -17.156 1 88.5 169 LYS A N 1
ATOM 1421 C CA . LYS A 1 169 ? -0.02 0.188 -17.984 1 88.5 169 LYS A CA 1
ATOM 1422 C C . LYS A 1 169 ? 0.685 -0.89 -17.172 1 88.5 169 LYS A C 1
ATOM 1424 O O . LYS A 1 169 ? 1.646 -1.503 -17.641 1 88.5 169 LYS A O 1
ATOM 1429 N N . GLU A 1 170 ? 0.262 -1.026 -16.031 1 95.31 170 GLU A N 1
ATOM 1430 C CA . GLU A 1 170 ? 0.886 -2.016 -15.164 1 95.31 170 GLU A CA 1
ATOM 1431 C C . GLU A 1 170 ? 0.508 -3.434 -15.578 1 95.31 170 GLU A C 1
ATOM 1433 O O . GLU A 1 170 ? -0.531 -3.646 -16.203 1 95.31 170 GLU A O 1
ATOM 1438 N N . GLU A 1 171 ? 1.384 -4.395 -15.32 1 98.19 171 GLU A N 1
ATOM 1439 C CA . GLU A 1 171 ? 1.173 -5.789 -15.695 1 98.19 171 GLU A CA 1
ATOM 1440 C C . GLU A 1 171 ? 0.733 -6.625 -14.5 1 98.19 171 GLU A C 1
ATOM 1442 O O . GLU A 1 171 ? 1.239 -6.445 -13.391 1 98.19 171 GLU A O 1
ATOM 1447 N N . TYR A 1 172 ? -0.229 -7.492 -14.773 1 98.5 172 TYR A N 1
ATOM 1448 C CA . TYR A 1 172 ? -0.776 -8.391 -13.766 1 98.5 172 TYR A CA 1
ATOM 1449 C C . TYR A 1 172 ? -0.59 -9.852 -14.164 1 98.5 172 TYR A C 1
ATOM 1451 O O . TYR A 1 172 ? -1.012 -10.258 -15.25 1 98.5 172 TYR A O 1
ATOM 1459 N N . LEU A 1 173 ? 0.043 -10.586 -13.32 1 98.81 173 LEU A N 1
ATOM 1460 C CA . LEU A 1 173 ? 0.325 -12 -13.547 1 98.81 173 LEU A CA 1
ATOM 1461 C C . LEU A 1 173 ? -0.259 -12.859 -12.43 1 98.81 173 LEU A C 1
ATOM 1463 O O . LEU A 1 173 ? -0.055 -12.562 -11.242 1 98.81 173 LEU A O 1
ATOM 1467 N N . ILE A 1 174 ? -0.992 -13.867 -12.781 1 98.62 174 ILE A N 1
ATOM 1468 C CA . ILE A 1 174 ? -1.411 -14.883 -11.828 1 98.62 174 ILE A CA 1
ATOM 1469 C C . ILE A 1 174 ? -0.723 -16.203 -12.148 1 98.62 174 ILE A C 1
ATOM 1471 O O . ILE A 1 174 ? -0.756 -16.672 -13.297 1 98.62 174 ILE A O 1
ATOM 1475 N N . ILE A 1 175 ? -0.062 -16.75 -11.188 1 98.5 175 ILE A N 1
ATOM 1476 C CA . ILE A 1 175 ? 0.544 -18.078 -11.281 1 98.5 175 ILE A CA 1
ATOM 1477 C C . ILE A 1 175 ? -0.236 -19.062 -10.414 1 98.5 175 ILE A C 1
ATOM 1479 O O . ILE A 1 175 ? -0.442 -18.828 -9.219 1 98.5 175 ILE A O 1
ATOM 1483 N N . ILE A 1 176 ? -0.644 -20.172 -11 1 96.94 176 ILE A N 1
ATOM 1484 C CA . ILE A 1 176 ? -1.497 -21.109 -10.281 1 96.94 176 ILE A CA 1
ATOM 1485 C C . ILE A 1 176 ? -0.788 -22.453 -10.164 1 96.94 176 ILE A C 1
ATOM 1487 O O . ILE A 1 176 ? -0.481 -23.094 -11.164 1 96.94 176 ILE A O 1
ATOM 1491 N N . GLY A 1 177 ? -0.5 -22.828 -8.961 1 95.19 177 GLY A N 1
ATOM 1492 C CA . GLY A 1 177 ? -0.037 -24.188 -8.672 1 95.19 177 GLY A CA 1
ATOM 1493 C C . GLY A 1 177 ? -1.161 -25.141 -8.312 1 95.19 177 GLY A C 1
ATOM 1494 O O . GLY A 1 177 ? -2.334 -24.844 -8.555 1 95.19 177 GLY A O 1
ATOM 1495 N N . ASN A 1 178 ? -0.746 -26.312 -7.781 1 91.81 178 ASN A N 1
ATOM 1496 C CA . ASN A 1 178 ? -1.717 -27.344 -7.465 1 91.81 178 ASN A CA 1
ATOM 1497 C C . ASN A 1 178 ? -1.796 -27.609 -5.961 1 91.81 178 ASN A C 1
ATOM 1499 O O . ASN A 1 178 ? -0.781 -27.547 -5.266 1 91.81 178 ASN A O 1
ATOM 1503 N N . SER A 1 179 ? -3.014 -27.781 -5.531 1 88.81 179 SER A N 1
ATOM 1504 C CA . SER A 1 179 ? -3.238 -28.297 -4.188 1 88.81 179 SER A CA 1
ATOM 1505 C C . SER A 1 179 ? -3.807 -29.719 -4.227 1 88.81 179 SER A C 1
ATOM 1507 O O . SER A 1 179 ? -3.963 -30.297 -5.305 1 88.81 179 SER A O 1
ATOM 1509 N N . ALA A 1 180 ? -4 -30.266 -3.037 1 83.81 180 ALA A N 1
ATOM 1510 C CA . ALA A 1 180 ? -4.641 -31.578 -2.934 1 83.81 180 ALA A CA 1
ATOM 1511 C C . ALA A 1 180 ? -5.988 -31.578 -3.648 1 83.81 180 ALA A C 1
ATOM 1513 O O . ALA A 1 180 ? -6.617 -30.531 -3.812 1 83.81 180 ALA A O 1
ATOM 1514 N N . PRO A 1 181 ? -6.375 -32.875 -4.059 1 84.81 181 PRO A N 1
ATOM 1515 C CA . PRO A 1 181 ? -7.684 -32.938 -4.711 1 84.81 181 PRO A CA 1
ATOM 1516 C C . PRO A 1 181 ? -8.82 -32.469 -3.805 1 84.81 181 PRO A C 1
ATOM 1518 O O . PRO A 1 181 ? -8.727 -32.594 -2.58 1 84.81 181 PRO A O 1
ATOM 1521 N N . LYS A 1 182 ? -9.898 -31.891 -4.379 1 79.81 182 LYS A N 1
ATOM 1522 C CA . LYS A 1 182 ? -11 -31.281 -3.648 1 79.81 182 LYS A CA 1
ATOM 1523 C C . LYS A 1 182 ? -11.648 -32.281 -2.699 1 79.81 182 LYS A C 1
ATOM 1525 O O . LYS A 1 182 ? -11.961 -31.953 -1.553 1 79.81 182 LYS A O 1
ATOM 1530 N N . ASN A 1 183 ? -12.203 -33.375 -3.047 1 69.69 183 ASN A N 1
ATOM 1531 C CA . ASN A 1 183 ? -12.938 -34.344 -2.244 1 69.69 183 ASN A CA 1
ATOM 1532 C C . ASN A 1 183 ? -12.031 -35.438 -1.735 1 69.69 183 ASN A C 1
ATOM 1534 O O . ASN A 1 183 ? -12.508 -36.438 -1.196 1 69.69 183 ASN A O 1
ATOM 1538 N N . ARG A 1 184 ? -10.906 -35.375 -2.061 1 61.72 184 ARG A N 1
ATOM 1539 C CA . ARG A 1 184 ? -10.164 -36.562 -1.617 1 61.72 184 ARG A CA 1
ATOM 1540 C C . ARG A 1 184 ? -9.18 -36.188 -0.508 1 61.72 184 ARG A C 1
ATOM 1542 O O . ARG A 1 184 ? -8.797 -35.031 -0.361 1 61.72 184 ARG A O 1
ATOM 1549 N N . ASN A 1 185 ? -9.023 -37.031 0.427 1 52.97 185 ASN A N 1
ATOM 1550 C CA . ASN A 1 185 ? -7.961 -37 1.424 1 52.97 185 ASN A CA 1
ATOM 1551 C C . ASN A 1 185 ? -6.625 -36.594 0.812 1 52.97 185 ASN A C 1
ATOM 1553 O O . ASN A 1 185 ? -6.359 -36.875 -0.357 1 52.97 185 ASN A O 1
ATOM 1557 N N . SER A 1 186 ? -6.219 -35.406 1.18 1 53.69 186 SER A N 1
ATOM 1558 C CA . SER A 1 186 ? -4.969 -34.719 0.805 1 53.69 186 SER A CA 1
ATOM 1559 C C . SER A 1 186 ? -3.914 -35.75 0.381 1 53.69 186 SER A C 1
ATOM 1561 O O . SER A 1 186 ? -2.748 -35.406 0.194 1 53.69 186 SER A O 1
ATOM 1563 N N . ILE A 1 187 ? -4.281 -37 0.469 1 53.84 187 ILE A N 1
ATOM 1564 C CA . ILE A 1 187 ? -3.141 -37.906 0.354 1 53.84 187 ILE A CA 1
ATOM 1565 C C . ILE A 1 187 ? -2.721 -38.031 -1.109 1 53.84 187 ILE A C 1
ATOM 1567 O O . ILE A 1 187 ? -3.549 -38.312 -1.979 1 53.84 187 ILE A O 1
ATOM 1571 N N . GLY A 1 188 ? -1.585 -37.656 -1.419 1 60.88 188 GLY A N 1
ATOM 1572 C CA . GLY A 1 188 ? -0.494 -38 -2.32 1 60.88 188 GLY A CA 1
ATOM 1573 C C . GLY A 1 188 ? -0.679 -37.438 -3.717 1 60.88 188 GLY A C 1
ATOM 1574 O O . GLY A 1 188 ? -0.417 -38.125 -4.707 1 60.88 188 GLY A O 1
ATOM 1575 N N . TYR A 1 189 ? -1.305 -36.188 -3.83 1 73.94 189 TYR A N 1
ATOM 1576 C CA . TYR A 1 189 ? -1.269 -35.781 -5.227 1 73.94 189 TYR A CA 1
ATOM 1577 C C . TYR A 1 189 ? 0.163 -35.5 -5.684 1 73.94 189 TYR A C 1
ATOM 1579 O O . TYR A 1 189 ? 1.038 -35.219 -4.867 1 73.94 189 TYR A O 1
ATOM 1587 N N . GLU A 1 190 ? 0.453 -35.875 -6.992 1 81 190 GLU A N 1
ATOM 1588 C CA . GLU A 1 190 ? 1.814 -35.906 -7.516 1 81 190 GLU A CA 1
ATOM 1589 C C . GLU A 1 190 ? 2.055 -34.781 -8.5 1 81 190 GLU A C 1
ATOM 1591 O O . GLU A 1 190 ? 3.186 -34.562 -8.945 1 81 190 GLU A O 1
ATOM 1596 N N . ILE A 1 191 ? 1.103 -34.031 -8.633 1 86.44 191 ILE A N 1
ATOM 1597 C CA . ILE A 1 191 ? 1.238 -33.031 -9.688 1 86.44 191 ILE A CA 1
ATOM 1598 C C . ILE A 1 191 ? 1.948 -31.812 -9.141 1 86.44 191 ILE A C 1
ATOM 1600 O O . ILE A 1 191 ? 1.474 -31.188 -8.188 1 86.44 191 ILE A O 1
ATOM 1604 N N . PHE A 1 192 ? 3.15 -31.5 -9.672 1 92.69 192 PHE A N 1
ATOM 1605 C CA . PHE A 1 192 ? 3.951 -30.328 -9.336 1 92.69 192 PHE A CA 1
ATOM 1606 C C . PHE A 1 192 ? 4.207 -29.484 -10.57 1 92.69 192 PHE A C 1
ATOM 1608 O O . PHE A 1 192 ? 5.18 -29.703 -11.289 1 92.69 192 PHE A O 1
ATOM 1615 N N . ASP A 1 193 ? 3.305 -28.625 -10.859 1 92.69 193 ASP A N 1
ATOM 1616 C CA . ASP A 1 193 ? 3.496 -27.688 -11.961 1 92.69 193 ASP A CA 1
ATOM 1617 C C . ASP A 1 193 ? 2.768 -26.375 -11.695 1 92.69 193 ASP A C 1
ATOM 1619 O O . ASP A 1 193 ? 2.01 -26.266 -10.727 1 92.69 193 ASP A O 1
ATOM 1623 N N . TYR A 1 194 ? 3.098 -25.406 -12.484 1 96.31 194 TYR A N 1
ATOM 1624 C CA . TYR A 1 194 ? 2.531 -24.062 -12.383 1 96.31 194 TYR A CA 1
ATOM 1625 C C . TYR A 1 194 ? 2.084 -23.562 -13.75 1 96.31 194 TYR A C 1
ATOM 1627 O O . TYR A 1 194 ? 2.756 -23.797 -14.758 1 96.31 194 TYR A O 1
ATOM 1635 N N . ARG A 1 195 ? 0.981 -22.922 -13.773 1 96.88 195 ARG A N 1
ATOM 1636 C CA . ARG A 1 195 ? 0.448 -22.25 -14.953 1 96.88 195 ARG A CA 1
ATOM 1637 C C . ARG A 1 195 ? 0.395 -20.734 -14.742 1 96.88 195 ARG A C 1
ATOM 1639 O O . ARG A 1 195 ? 0.05 -20.266 -13.656 1 96.88 195 ARG A O 1
ATOM 1646 N N . GLY A 1 196 ? 0.824 -20 -15.773 1 97.94 196 GLY A N 1
ATOM 1647 C CA . GLY A 1 196 ? 0.851 -18.547 -15.695 1 97.94 196 GLY A CA 1
ATOM 1648 C C . GLY A 1 196 ? -0.167 -17.891 -16.609 1 97.94 196 GLY A C 1
ATOM 1649 O O . GLY A 1 196 ? -0.389 -18.344 -17.734 1 97.94 196 GLY A O 1
ATOM 1650 N N . TYR A 1 197 ? -0.832 -16.844 -16.125 1 98.31 197 TYR A N 1
ATOM 1651 C CA . TYR A 1 197 ? -1.829 -16.094 -16.875 1 98.31 197 TYR A CA 1
ATOM 1652 C C . TYR A 1 197 ? -1.579 -14.594 -16.75 1 98.31 197 TYR A C 1
ATOM 1654 O O . TYR A 1 197 ? -1.435 -14.07 -15.648 1 98.31 197 TYR A O 1
ATOM 1662 N N . GLU A 1 198 ? -1.521 -13.961 -17.828 1 98.56 198 GLU A N 1
ATOM 1663 C CA . GLU A 1 198 ? -1.344 -12.516 -17.859 1 98.56 198 GLU A CA 1
ATOM 1664 C C . GLU A 1 198 ? -2.658 -11.805 -18.172 1 98.56 198 GLU A C 1
ATOM 1666 O O . GLU A 1 198 ? -3.418 -12.242 -19.031 1 98.56 198 GLU A O 1
ATOM 1671 N N . TYR A 1 199 ? -2.943 -10.734 -17.406 1 98.25 199 TYR A N 1
ATOM 1672 C CA . TYR A 1 199 ? -4.137 -9.922 -17.641 1 98.25 199 TYR A CA 1
ATOM 1673 C C . TYR A 1 199 ? -3.914 -8.922 -18.766 1 98.25 199 TYR A C 1
ATOM 1675 O O . TYR A 1 199 ? -3.045 -8.055 -18.672 1 98.25 199 TYR A O 1
ATOM 1683 N N . ILE A 1 200 ? -4.695 -9.031 -19.844 1 95.38 200 ILE A N 1
ATOM 1684 C CA . ILE A 1 200 ? -4.617 -8.141 -20.984 1 95.38 200 ILE A CA 1
ATOM 1685 C C . ILE A 1 200 ? -6.02 -7.715 -21.406 1 95.38 200 ILE A C 1
ATOM 1687 O O . ILE A 1 200 ? -6.832 -8.547 -21.812 1 95.38 200 ILE A O 1
ATOM 1691 N N . ASN A 1 201 ? -6.328 -6.457 -21.266 1 91.69 201 ASN A N 1
ATOM 1692 C CA . ASN A 1 201 ? -7.562 -5.844 -21.75 1 91.69 201 ASN A CA 1
ATOM 1693 C C . ASN A 1 201 ? -8.797 -6.566 -21.203 1 91.69 201 ASN A C 1
ATOM 1695 O O . ASN A 1 201 ? -9.68 -6.949 -21.969 1 91.69 201 ASN A O 1
ATOM 1699 N N . GLY A 1 202 ? -8.773 -6.945 -20 1 94.69 202 GLY A N 1
ATOM 1700 C CA . GLY A 1 202 ? -9.977 -7.441 -19.359 1 94.69 202 GLY A CA 1
ATOM 1701 C C . GLY A 1 202 ? -10.047 -8.953 -19.312 1 94.69 202 GLY A C 1
ATOM 1702 O O . GLY A 1 202 ? -11.031 -9.523 -18.828 1 94.69 202 GLY A O 1
ATOM 1703 N N . HIS A 1 203 ? -8.961 -9.578 -19.812 1 97.06 203 HIS A N 1
ATOM 1704 C CA . HIS A 1 203 ? -8.953 -11.039 -19.812 1 97.06 203 HIS A CA 1
ATOM 1705 C C . HIS A 1 203 ? -7.594 -11.586 -19.406 1 97.06 203 HIS A C 1
ATOM 1707 O O . HIS A 1 203 ? -6.566 -10.938 -19.609 1 97.06 203 HIS A O 1
ATOM 1713 N N . PHE A 1 204 ? -7.699 -12.781 -18.828 1 97.69 204 PHE A N 1
ATOM 1714 C CA . PHE A 1 204 ? -6.453 -13.492 -18.562 1 97.69 204 PHE A CA 1
ATOM 1715 C C . PHE A 1 204 ? -6.117 -14.438 -19.703 1 97.69 204 PHE A C 1
ATOM 1717 O O . PHE A 1 204 ? -6.973 -15.203 -20.156 1 97.69 204 PHE A O 1
ATOM 1724 N N . TYR A 1 205 ? -4.91 -14.375 -20.141 1 97.5 205 TYR A N 1
ATOM 1725 C CA . TYR A 1 205 ? -4.398 -15.258 -21.172 1 97.5 205 TYR A CA 1
ATOM 1726 C C . TYR A 1 205 ? -3.246 -16.109 -20.656 1 97.5 205 TYR A C 1
ATOM 1728 O O . TYR A 1 205 ? -2.373 -15.609 -19.938 1 97.5 205 TYR A O 1
ATOM 1736 N N . LYS A 1 206 ? -3.293 -17.312 -21.031 1 96.5 206 LYS A N 1
ATOM 1737 C CA . LYS A 1 206 ? -2.203 -18.219 -20.656 1 96.5 206 LYS A CA 1
ATOM 1738 C C . LYS A 1 206 ? -0.899 -17.812 -21.328 1 96.5 206 LYS A C 1
ATOM 1740 O O . LYS A 1 206 ? -0.891 -17.484 -22.516 1 96.5 206 LYS A O 1
ATOM 1745 N N . ILE A 1 207 ? 0.193 -17.781 -20.562 1 96.75 207 ILE A N 1
ATOM 1746 C CA . ILE A 1 207 ? 1.516 -17.453 -21.094 1 96.75 207 ILE A CA 1
ATOM 1747 C C . ILE A 1 207 ? 2.154 -18.703 -21.688 1 96.75 207 ILE A C 1
ATOM 1749 O O . ILE A 1 207 ? 2.158 -19.766 -21.062 1 96.75 207 ILE A O 1
ATOM 1753 N N . MET B 1 1 ? -14.992 13.367 -1.126 1 93.25 1 MET B N 1
ATOM 1754 C CA . MET B 1 1 ? -14.297 14.43 -0.405 1 93.25 1 MET B CA 1
ATOM 1755 C C . MET B 1 1 ? -12.961 14.758 -1.067 1 93.25 1 MET B C 1
ATOM 1757 O O . MET B 1 1 ? -12.203 13.852 -1.423 1 93.25 1 MET B O 1
ATOM 1761 N N . ASN B 1 2 ? -12.727 15.984 -1.365 1 96.81 2 ASN B N 1
ATOM 1762 C CA . ASN B 1 2 ? -11.461 16.406 -1.969 1 96.81 2 ASN B CA 1
ATOM 1763 C C . ASN B 1 2 ? -10.523 17.031 -0.936 1 96.81 2 ASN B C 1
ATOM 1765 O O . ASN B 1 2 ? -10.836 17.047 0.256 1 96.81 2 ASN B O 1
ATOM 1769 N N . ALA B 1 3 ? -9.352 17.453 -1.331 1 98.5 3 ALA B N 1
ATOM 1770 C CA . ALA B 1 3 ? -8.305 17.953 -0.447 1 98.5 3 ALA B CA 1
ATOM 1771 C C . ALA B 1 3 ? -8.789 19.156 0.358 1 98.5 3 ALA B C 1
ATOM 1773 O O . ALA B 1 3 ? -8.594 19.219 1.574 1 98.5 3 ALA B O 1
ATOM 1774 N N . LYS B 1 4 ? -9.422 20.078 -0.309 1 98.31 4 LYS B N 1
ATOM 1775 C CA . LYS B 1 4 ? -9.914 21.281 0.355 1 98.31 4 LYS B CA 1
ATOM 1776 C C . LYS B 1 4 ? -10.953 20.938 1.42 1 98.31 4 LYS B C 1
ATOM 1778 O O . LYS B 1 4 ? -10.898 21.469 2.535 1 98.31 4 LYS B O 1
ATOM 1783 N N . GLU B 1 5 ? -11.875 20.109 1.077 1 98.44 5 GLU B N 1
ATOM 1784 C CA . GLU B 1 5 ? -12.914 19.703 2.016 1 98.44 5 GLU B CA 1
ATOM 1785 C C . GLU B 1 5 ? -12.312 19.016 3.236 1 98.44 5 GLU B C 1
ATOM 1787 O O . GLU B 1 5 ? -12.727 19.266 4.367 1 98.44 5 GLU B O 1
ATOM 1792 N N . PHE B 1 6 ? -11.422 18.094 3.006 1 98.75 6 PHE B N 1
ATOM 1793 C CA . PHE B 1 6 ? -10.758 17.406 4.109 1 98.75 6 PHE B CA 1
ATOM 1794 C C . PHE B 1 6 ? -10.078 18.406 5.035 1 98.75 6 PHE B C 1
ATOM 1796 O O . PHE B 1 6 ? -10.227 18.328 6.258 1 98.75 6 PHE B O 1
ATOM 1803 N N . TYR B 1 7 ? -9.352 19.359 4.453 1 98.81 7 TYR B N 1
ATOM 1804 C CA . TYR B 1 7 ? -8.633 20.359 5.23 1 98.81 7 TYR B CA 1
ATOM 1805 C C . TYR B 1 7 ? -9.602 21.188 6.07 1 98.81 7 TYR B C 1
ATOM 1807 O O . TYR B 1 7 ? -9.344 21.453 7.25 1 98.81 7 TYR B O 1
ATOM 1815 N N . GLU B 1 8 ? -10.648 21.594 5.477 1 98.56 8 GLU B N 1
ATOM 1816 C CA . GLU B 1 8 ? -11.641 22.406 6.184 1 98.56 8 GLU B CA 1
ATOM 1817 C C . GLU B 1 8 ? -12.227 21.641 7.367 1 98.56 8 GLU B C 1
ATOM 1819 O O . GLU B 1 8 ? -12.391 22.203 8.453 1 98.56 8 GLU B O 1
ATOM 1824 N N . LYS B 1 9 ? -12.523 20.422 7.148 1 98.56 9 LYS B N 1
ATOM 1825 C CA . LYS B 1 9 ? -13.031 19.594 8.242 1 98.56 9 LYS B CA 1
ATOM 1826 C C . LYS B 1 9 ? -11.984 19.406 9.336 1 98.56 9 LYS B C 1
ATOM 1828 O O . LYS B 1 9 ? -12.312 19.391 10.523 1 98.56 9 LYS B O 1
ATOM 1833 N N . PHE B 1 10 ? -10.773 19.203 8.922 1 98.75 10 PHE B N 1
ATOM 1834 C CA . PHE B 1 10 ? -9.672 19.047 9.859 1 98.75 10 PHE B CA 1
ATOM 1835 C C . PHE B 1 10 ? -9.523 20.266 10.742 1 98.75 10 PHE B C 1
ATOM 1837 O O . PHE B 1 10 ? -9.445 20.156 11.969 1 98.75 10 PHE B O 1
ATOM 1844 N N . ILE B 1 11 ? -9.539 21.438 10.141 1 98.06 11 ILE B N 1
ATOM 1845 C CA . ILE B 1 11 ? -9.367 22.688 10.867 1 98.06 11 ILE B CA 1
ATOM 1846 C C . ILE B 1 11 ? -10.562 22.906 11.797 1 98.06 11 ILE B C 1
ATOM 1848 O O . ILE B 1 11 ? -10.398 23.359 12.93 1 98.06 11 ILE B O 1
ATOM 1852 N N . ALA B 1 12 ? -11.688 22.609 11.305 1 97.62 12 ALA B N 1
ATOM 1853 C CA . ALA B 1 12 ? -12.891 22.781 12.117 1 97.62 12 ALA B CA 1
ATOM 1854 C C . ALA B 1 12 ? -12.844 21.891 13.359 1 97.62 12 ALA B C 1
ATOM 1856 O O . ALA B 1 12 ? -13.352 22.266 14.422 1 97.62 12 ALA B O 1
ATOM 1857 N N . ALA B 1 13 ? -12.266 20.75 13.195 1 97.19 13 ALA B N 1
ATOM 1858 C CA . ALA B 1 13 ? -12.219 19.781 14.289 1 97.19 13 ALA B CA 1
ATOM 1859 C C . ALA B 1 13 ? -11.062 20.078 15.234 1 97.19 13 ALA B C 1
ATOM 1861 O O . ALA B 1 13 ? -11.125 19.766 16.422 1 97.19 13 ALA B O 1
ATOM 1862 N N . MET B 1 14 ? -10.039 20.672 14.695 1 96.94 14 MET B N 1
ATOM 1863 C CA . MET B 1 14 ? -8.805 20.875 15.445 1 96.94 14 MET B CA 1
ATOM 1864 C C . MET B 1 14 ? -8.797 22.25 16.109 1 96.94 14 MET B C 1
ATOM 1866 O O . MET B 1 14 ? -8.016 23.125 15.727 1 96.94 14 MET B O 1
ATOM 1870 N N . ARG B 1 15 ? -9.586 22.359 17.125 1 96 15 ARG B N 1
ATOM 1871 C CA . ARG B 1 15 ? -9.617 23.594 17.906 1 96 15 ARG B CA 1
ATOM 1872 C C . ARG B 1 15 ? -8.859 23.438 19.219 1 96 15 ARG B C 1
ATOM 1874 O O . ARG B 1 15 ? -9.016 22.422 19.906 1 96 15 ARG B O 1
ATOM 1881 N N . GLU B 1 16 ? -8.148 24.391 19.531 1 95.25 16 GLU B N 1
ATOM 1882 C CA . GLU B 1 16 ? -7.211 24.281 20.641 1 95.25 16 GLU B CA 1
ATOM 1883 C C . GLU B 1 16 ? -7.949 24.078 21.969 1 95.25 16 GLU B C 1
ATOM 1885 O O . GLU B 1 16 ? -7.441 23.406 22.875 1 95.25 16 GLU B O 1
ATOM 1890 N N . GLU B 1 17 ? -9.211 24.625 22.062 1 96.31 17 GLU B N 1
ATOM 1891 C CA . GLU B 1 17 ? -9.953 24.594 23.312 1 96.31 17 GLU B CA 1
ATOM 1892 C C . GLU B 1 17 ? -10.727 23.281 23.469 1 96.31 17 GLU B C 1
ATOM 1894 O O . GLU B 1 17 ? -11.273 23 24.531 1 96.31 17 GLU B O 1
ATOM 1899 N N . ASN B 1 18 ? -10.75 22.484 22.375 1 97.38 18 ASN B N 1
ATOM 1900 C CA . ASN B 1 18 ? -11.461 21.219 22.469 1 97.38 18 ASN B CA 1
ATOM 1901 C C . ASN B 1 18 ? -10.852 20.312 23.531 1 97.38 18 ASN B C 1
ATOM 1903 O O . ASN B 1 18 ? -9.648 20.375 23.812 1 97.38 18 ASN B O 1
ATOM 1907 N N . ILE B 1 19 ? -11.758 19.5 24.062 1 98.06 19 ILE B N 1
ATOM 1908 C CA . ILE B 1 19 ? -11.359 18.609 25.156 1 98.06 19 ILE B CA 1
ATOM 1909 C C . ILE B 1 19 ? -11.297 17.172 24.641 1 98.06 19 ILE B C 1
ATOM 1911 O O . ILE B 1 19 ? -12.234 16.688 24 1 98.06 19 ILE B O 1
ATOM 1915 N N . ALA B 1 20 ? -10.234 16.484 24.938 1 97.94 20 ALA B N 1
ATOM 1916 C CA . ALA B 1 20 ? -10.055 15.102 24.516 1 97.94 20 ALA B CA 1
ATOM 1917 C C . ALA B 1 20 ? -10.969 14.156 25.281 1 97.94 20 ALA B C 1
ATOM 1919 O O . ALA B 1 20 ? -11.094 14.266 26.516 1 97.94 20 ALA B O 1
ATOM 1920 N N . THR B 1 21 ? -11.586 13.281 24.594 1 97.56 21 THR B N 1
ATOM 1921 C CA . THR B 1 21 ? -12.484 12.305 25.188 1 97.56 21 THR B CA 1
ATOM 1922 C C . THR B 1 21 ? -11.836 10.922 25.203 1 97.56 21 THR B C 1
ATOM 1924 O O . THR B 1 21 ? -10.836 10.688 24.516 1 97.56 21 THR B O 1
ATOM 1927 N N . ASN B 1 22 ? -12.445 10.047 25.938 1 96.38 22 ASN B N 1
ATOM 1928 C CA . ASN B 1 22 ? -11.953 8.68 26.016 1 96.38 22 ASN B CA 1
ATOM 1929 C C . ASN B 1 22 ? -12.078 7.949 24.688 1 96.38 22 ASN B C 1
ATOM 1931 O O . ASN B 1 22 ? -11.258 7.094 24.359 1 96.38 22 ASN B O 1
ATOM 1935 N N . GLU B 1 23 ? -13 8.289 23.906 1 95.19 23 GLU B N 1
ATOM 1936 C CA . GLU B 1 23 ? -13.203 7.668 22.594 1 95.19 23 GLU B CA 1
ATOM 1937 C C . GLU B 1 23 ? -12.094 8.055 21.625 1 95.19 23 GLU B C 1
ATOM 1939 O O . GLU B 1 23 ? -11.727 7.273 20.75 1 95.19 23 GLU B O 1
ATOM 1944 N N . GLN B 1 24 ? -11.555 9.219 21.797 1 95.75 24 GLN B N 1
ATOM 1945 C CA . GLN B 1 24 ? -10.57 9.758 20.875 1 95.75 24 GLN B CA 1
ATOM 1946 C C . GLN B 1 24 ? -9.164 9.258 21.219 1 95.75 24 GLN B C 1
ATOM 1948 O O . GLN B 1 24 ? -8.32 9.133 20.328 1 95.75 24 GLN B O 1
ATOM 1953 N N . ILE B 1 25 ? -8.883 9.016 22.453 1 97.12 25 ILE B N 1
ATOM 1954 C CA . ILE B 1 25 ? -7.535 8.633 22.875 1 97.12 25 ILE B CA 1
ATOM 1955 C C . ILE B 1 25 ? -7.605 7.457 23.844 1 97.12 25 ILE B C 1
ATOM 1957 O O . ILE B 1 25 ? -7.156 7.562 24.984 1 97.12 25 ILE B O 1
ATOM 1961 N N . LYS B 1 26 ? -7.945 6.367 23.406 1 95.38 26 LYS B N 1
ATOM 1962 C CA . LYS B 1 26 ? -8.227 5.176 24.188 1 95.38 26 LYS B CA 1
ATOM 1963 C C . LYS B 1 26 ? -6.965 4.652 24.875 1 95.38 26 LYS B C 1
ATOM 1965 O O . LYS B 1 26 ? -7.035 4.055 25.953 1 95.38 26 LYS B O 1
ATOM 1970 N N . LYS B 1 27 ? -5.855 4.887 24.344 1 96.25 27 LYS B N 1
ATOM 1971 C CA . LYS B 1 27 ? -4.602 4.348 24.859 1 96.25 27 LYS B CA 1
ATOM 1972 C C . LYS B 1 27 ? -3.922 5.34 25.812 1 96.25 27 LYS B C 1
ATOM 1974 O O . LYS B 1 27 ? -2.893 5.027 26.406 1 96.25 27 LYS B O 1
ATOM 1979 N N . HIS B 1 28 ? -4.449 6.512 25.875 1 97.19 28 HIS B N 1
ATOM 1980 C CA . HIS B 1 28 ? -3.859 7.578 26.688 1 97.19 28 HIS B CA 1
ATOM 1981 C C . HIS B 1 28 ? -4.887 8.188 27.625 1 97.19 28 HIS B C 1
ATOM 1983 O O . HIS B 1 28 ? -5.086 9.406 27.641 1 97.19 28 HIS B O 1
ATOM 1989 N N . LEU B 1 29 ? -5.398 7.395 28.516 1 95.94 29 LEU B N 1
ATOM 1990 C CA . LEU B 1 29 ? -6.523 7.766 29.359 1 95.94 29 LEU B CA 1
ATOM 1991 C C . LEU B 1 29 ? -6.117 8.859 30.344 1 95.94 29 LEU B C 1
ATOM 1993 O O . LEU B 1 29 ? -6.961 9.656 30.781 1 95.94 29 LEU B O 1
ATOM 1997 N N . ASP B 1 30 ? -4.836 8.945 30.734 1 97.12 30 ASP B N 1
ATOM 1998 C CA . ASP B 1 30 ? -4.348 9.969 31.656 1 97.12 30 ASP B CA 1
ATOM 1999 C C . ASP B 1 30 ? -4.527 11.367 31.078 1 97.12 30 ASP B C 1
ATOM 2001 O O . ASP B 1 30 ? -4.523 12.359 31.797 1 97.12 30 ASP B O 1
ATOM 2005 N N . GLN B 1 31 ? -4.668 11.438 29.734 1 97.19 31 GLN B N 1
ATOM 2006 C CA . GLN B 1 31 ? -4.754 12.734 29.062 1 97.19 31 GLN B CA 1
ATOM 2007 C C . GLN B 1 31 ? -6.203 13.078 28.734 1 97.19 31 GLN B C 1
ATOM 2009 O O . GLN B 1 31 ? -6.48 14.156 28.203 1 97.19 31 GLN B O 1
ATOM 2014 N N . VAL B 1 32 ? -7.129 12.219 29.125 1 97.69 32 VAL B N 1
ATOM 2015 C CA . VAL B 1 32 ? -8.547 12.516 28.938 1 97.69 32 VAL B CA 1
ATOM 2016 C C . VAL B 1 32 ? -8.922 13.75 29.766 1 97.69 32 VAL B C 1
ATOM 2018 O O . VAL B 1 32 ? -8.5 13.898 30.906 1 97.69 32 VAL B O 1
ATOM 2021 N N . GLY B 1 33 ? -9.68 14.648 29.125 1 97.88 33 GLY B N 1
ATOM 2022 C CA . GLY B 1 33 ? -10.078 15.875 29.797 1 97.88 33 GLY B CA 1
ATOM 2023 C C . GLY B 1 33 ? -9.125 17.031 29.531 1 97.88 33 GLY B C 1
ATOM 2024 O O . GLY B 1 33 ? -9.43 18.188 29.844 1 97.88 33 GLY B O 1
ATOM 2025 N N . TRP B 1 34 ? -7.949 16.75 28.953 1 97.75 34 TRP B N 1
ATOM 2026 C CA . TRP B 1 34 ? -7.043 17.828 28.578 1 97.75 34 TRP B CA 1
ATOM 2027 C C . TRP B 1 34 ? -7.531 18.531 27.312 1 97.75 34 TRP B C 1
ATOM 2029 O O . TRP B 1 34 ? -8.219 17.922 26.484 1 97.75 34 TRP B O 1
ATOM 2039 N N . THR B 1 35 ? -7.188 19.766 27.203 1 97.56 35 THR B N 1
ATOM 2040 C CA . THR B 1 35 ? -7.445 20.453 25.953 1 97.56 35 THR B CA 1
ATOM 2041 C C . THR B 1 35 ? -6.535 19.922 24.844 1 97.56 35 THR B C 1
ATOM 2043 O O . THR B 1 35 ? -5.453 19.391 25.125 1 97.56 35 THR B O 1
ATOM 2046 N N . TYR B 1 36 ? -6.934 20.016 23.578 1 97.38 36 TYR B N 1
ATOM 2047 C CA . TYR B 1 36 ? -6.102 19.625 22.453 1 97.38 36 TYR B CA 1
ATOM 2048 C C . TYR B 1 36 ? -4.75 20.328 22.5 1 97.38 36 TYR B C 1
ATOM 2050 O O . TYR B 1 36 ? -3.711 19.703 22.266 1 97.38 36 TYR B O 1
ATOM 2058 N N . LYS B 1 37 ? -4.789 21.609 22.891 1 95.56 37 LYS B N 1
ATOM 2059 C CA . LYS B 1 37 ? -3.555 22.391 22.953 1 95.56 37 LYS B CA 1
ATOM 2060 C C . LY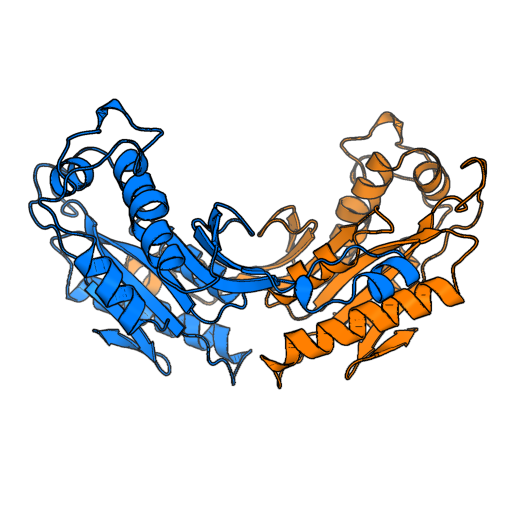S B 1 37 ? -2.598 21.812 23.984 1 95.56 37 LYS B C 1
ATOM 2062 O O . LYS B 1 37 ? -1.395 21.703 23.75 1 95.56 37 LYS B O 1
ATOM 2067 N N . LYS B 1 38 ? -3.094 21.531 25.109 1 94.38 38 LYS B N 1
ATOM 2068 C CA . LYS B 1 38 ? -2.242 20.969 26.156 1 94.38 38 LYS B CA 1
ATOM 2069 C C . LYS B 1 38 ? -1.612 19.656 25.719 1 94.38 38 LYS B C 1
ATOM 2071 O O . LYS B 1 38 ? -0.415 19.438 25.922 1 94.38 38 LYS B O 1
ATOM 2076 N N . ILE B 1 39 ? -2.422 18.766 25.125 1 95.75 39 ILE B N 1
ATOM 2077 C CA . ILE B 1 39 ? -1.892 17.5 24.641 1 95.75 39 ILE B CA 1
ATOM 2078 C C . ILE B 1 39 ? -0.839 17.75 23.562 1 95.75 39 ILE B C 1
ATOM 2080 O O . ILE B 1 39 ? 0.228 17.125 23.578 1 95.75 39 ILE B O 1
ATOM 2084 N N . TYR B 1 40 ? -1.164 18.625 22.688 1 94 40 TYR B N 1
ATOM 2085 C CA . TYR B 1 40 ? -0.283 19.031 21.594 1 94 40 TYR B CA 1
ATOM 2086 C C . TYR B 1 40 ? 1.104 19.391 22.125 1 94 40 TYR B C 1
ATOM 2088 O O . TYR B 1 40 ? 2.113 19.016 21.516 1 94 40 TYR B O 1
ATOM 2096 N N . ARG B 1 41 ? 1.182 20.016 23.234 1 90.19 41 ARG B N 1
ATOM 2097 C CA . ARG B 1 41 ? 2.426 20.562 23.766 1 90.19 41 ARG B CA 1
ATOM 2098 C C . ARG B 1 41 ? 3.131 19.547 24.656 1 90.19 41 ARG B C 1
ATOM 2100 O O . ARG B 1 41 ? 4.363 19.516 24.719 1 90.19 41 ARG B O 1
ATOM 2107 N N . GLU B 1 42 ? 2.357 18.688 25.297 1 91.5 42 GLU B N 1
ATOM 2108 C CA . GLU B 1 42 ? 2.936 18.016 26.453 1 91.5 42 GLU B CA 1
ATOM 2109 C C . GLU B 1 42 ? 3 16.5 26.219 1 91.5 42 GLU B C 1
ATOM 2111 O O . GLU B 1 42 ? 3.691 15.789 26.953 1 91.5 42 GLU B O 1
ATOM 2116 N N . CYS B 1 43 ? 2.24 16.031 25.219 1 94.25 43 CYS B N 1
ATOM 2117 C CA . CYS B 1 43 ? 2.221 14.586 25.031 1 94.25 43 CYS B CA 1
ATOM 2118 C C . CYS B 1 43 ? 2.076 14.227 23.562 1 94.25 43 CYS B C 1
ATOM 2120 O O . CYS B 1 43 ? 0.967 13.984 23.078 1 94.25 43 CYS B O 1
ATOM 2122 N N . GLU B 1 44 ? 3.156 13.969 22.938 1 93.44 44 GLU B N 1
ATOM 2123 C CA . GLU B 1 44 ? 3.195 13.719 21.5 1 93.44 44 GLU B CA 1
ATOM 2124 C C . GLU B 1 44 ? 2.439 12.445 21.141 1 93.44 44 GLU B C 1
ATOM 2126 O O . GLU B 1 44 ? 1.685 12.422 20.172 1 93.44 44 GLU B O 1
ATOM 2131 N N . SER B 1 45 ? 2.645 11.398 21.875 1 95.56 45 SER B N 1
ATOM 2132 C CA . SER B 1 45 ? 2.016 10.117 21.562 1 95.56 45 SER B CA 1
ATOM 2133 C C . SER B 1 45 ? 0.498 10.203 21.672 1 95.56 45 SER B C 1
ATOM 2135 O O . SER B 1 45 ? -0.225 9.68 20.828 1 95.56 45 SER B O 1
ATOM 2137 N N . ALA B 1 46 ? 0.012 10.828 22.703 1 97.06 46 ALA B N 1
ATOM 2138 C CA . ALA B 1 46 ? -1.426 11.023 22.859 1 97.06 46 ALA B CA 1
ATOM 2139 C C . ALA B 1 46 ? -1.993 11.891 21.75 1 97.06 46 ALA B C 1
ATOM 2141 O O . ALA B 1 46 ? -3.113 11.664 21.281 1 97.06 46 ALA B O 1
ATOM 2142 N N . PHE B 1 47 ? -1.235 12.898 21.375 1 96.75 47 PHE B N 1
ATOM 2143 C CA . PHE B 1 47 ? -1.704 13.789 20.312 1 96.75 47 PHE B CA 1
ATOM 2144 C C . PHE B 1 47 ? -1.782 13.055 18.984 1 96.75 47 PHE B C 1
ATOM 2146 O O . PHE B 1 47 ? -2.711 13.266 18.203 1 96.75 47 PHE B O 1
ATOM 2153 N N . THR B 1 48 ? -0.801 12.242 18.703 1 97 48 THR B N 1
ATOM 2154 C CA . THR B 1 48 ? -0.818 11.43 17.5 1 97 48 THR B CA 1
ATOM 2155 C C . THR B 1 48 ? -2.074 10.562 17.438 1 97 48 THR B C 1
ATOM 2157 O O . THR B 1 48 ? -2.729 10.469 16.406 1 97 48 THR B O 1
ATOM 2160 N N . GLU B 1 49 ? -2.369 9.914 18.531 1 97.75 49 GLU B N 1
ATOM 2161 C CA . GLU B 1 49 ? -3.588 9.109 18.594 1 97.75 49 GLU B CA 1
ATOM 2162 C C . GLU B 1 49 ? -4.828 9.977 18.391 1 97.75 49 GLU B C 1
ATOM 2164 O O . GLU B 1 49 ? -5.742 9.594 17.656 1 97.75 49 GLU B O 1
ATOM 2169 N N . LEU B 1 50 ? -4.871 11.102 19.031 1 98.12 50 LEU B N 1
ATOM 2170 C CA . LEU B 1 50 ? -5.977 12.047 18.891 1 98.12 50 LEU B CA 1
ATOM 2171 C C . LEU B 1 50 ? -6.211 12.414 17.438 1 98.12 50 LEU B C 1
ATOM 2173 O O . LEU B 1 50 ? -7.344 12.391 16.953 1 98.12 50 LEU B O 1
ATOM 2177 N N . VAL B 1 51 ? -5.125 12.742 16.766 1 98.25 51 VAL B N 1
ATOM 2178 C CA . VAL B 1 51 ? -5.234 13.156 15.375 1 98.25 51 VAL B CA 1
ATOM 2179 C C . VAL B 1 51 ? -5.719 11.984 14.523 1 98.25 51 VAL B C 1
ATOM 2181 O O . VAL B 1 51 ? -6.699 12.109 13.781 1 98.25 51 VAL B O 1
ATOM 2184 N N . ASN B 1 52 ? -5.105 10.852 14.609 1 97.88 52 ASN B N 1
ATOM 2185 C CA . ASN B 1 52 ? -5.395 9.719 13.742 1 97.88 52 ASN B CA 1
ATOM 2186 C C . ASN B 1 52 ? -6.754 9.102 14.062 1 97.88 52 ASN B C 1
ATOM 2188 O O . ASN B 1 52 ? -7.59 8.938 13.172 1 97.88 52 ASN B O 1
ATOM 2192 N N . LYS B 1 53 ? -6.969 8.82 15.289 1 96.31 53 LYS B N 1
ATOM 2193 C CA . LYS B 1 53 ? -8.133 8.031 15.68 1 96.31 53 LYS B CA 1
ATOM 2194 C C . LYS B 1 53 ? -9.297 8.93 16.078 1 96.31 53 LYS B C 1
ATOM 2196 O O . LYS B 1 53 ? -10.461 8.531 15.969 1 96.31 53 LYS B O 1
ATOM 2201 N N . GLY B 1 54 ? -9.031 10.086 16.547 1 96.12 54 GLY B N 1
ATOM 2202 C CA . GLY B 1 54 ? -10.078 11.008 16.969 1 96.12 54 GLY B CA 1
ATOM 2203 C C . GLY B 1 54 ? -10.562 11.914 15.859 1 96.12 54 GLY B C 1
ATOM 2204 O O . GLY B 1 54 ? -11.773 12.055 15.648 1 96.12 54 GLY B O 1
ATOM 2205 N N . ILE B 1 55 ? -9.625 12.469 15.148 1 98.06 55 ILE B N 1
ATOM 2206 C CA . ILE B 1 55 ? -9.969 13.516 14.195 1 98.06 55 ILE B CA 1
ATOM 2207 C C . ILE B 1 55 ? -10.102 12.922 12.797 1 98.06 55 ILE B C 1
ATOM 2209 O O . ILE B 1 55 ? -11.164 13.031 12.172 1 98.06 55 ILE B O 1
ATOM 2213 N N . VAL B 1 56 ? -9.109 12.219 12.32 1 98.69 56 VAL B N 1
ATOM 2214 C CA . VAL B 1 56 ? -9.094 11.688 10.969 1 98.69 56 VAL B CA 1
ATOM 2215 C C . VAL B 1 56 ? -10.211 10.664 10.797 1 98.69 56 VAL B C 1
ATOM 2217 O O . VAL B 1 56 ? -10.961 10.703 9.82 1 98.69 56 VAL B O 1
ATOM 2220 N N . ASP B 1 57 ? -10.359 9.789 11.781 1 98.12 57 ASP B N 1
ATOM 2221 C CA . ASP B 1 57 ? -11.43 8.797 11.719 1 98.12 57 ASP B CA 1
ATOM 2222 C C . ASP B 1 57 ? -12.789 9.469 11.586 1 98.12 57 ASP B C 1
ATOM 2224 O O . ASP B 1 57 ? -13.617 9.047 10.773 1 98.12 57 ASP B O 1
ATOM 2228 N N . ARG B 1 58 ? -12.992 10.516 12.344 1 97.5 58 ARG B N 1
ATOM 2229 C CA . ARG B 1 58 ? -14.273 11.211 12.312 1 97.5 58 ARG B CA 1
ATOM 2230 C C . ARG B 1 58 ? -14.508 11.859 10.953 1 97.5 58 ARG B C 1
ATOM 2232 O O . ARG B 1 58 ? -15.633 11.875 10.453 1 97.5 58 ARG B O 1
ATOM 2239 N N . ILE B 1 59 ? -13.492 12.43 10.414 1 98.5 59 ILE B N 1
ATOM 2240 C CA . ILE B 1 59 ? -13.602 13.039 9.094 1 98.5 59 ILE B CA 1
ATOM 2241 C C . ILE B 1 59 ? -13.969 11.969 8.07 1 98.5 59 ILE B C 1
ATOM 2243 O O . ILE B 1 59 ? -14.883 12.172 7.258 1 98.5 59 ILE B O 1
ATOM 2247 N N . ILE B 1 60 ? -13.32 10.828 8.094 1 98.38 60 ILE B N 1
ATOM 2248 C CA . ILE B 1 60 ? -13.586 9.727 7.168 1 98.38 60 ILE B CA 1
ATOM 2249 C C . ILE B 1 60 ? -15.023 9.242 7.348 1 98.38 60 ILE B C 1
ATOM 2251 O O . ILE B 1 60 ? -15.758 9.07 6.371 1 98.38 60 ILE B O 1
ATOM 2255 N N . GLU B 1 61 ? -15.422 9.109 8.555 1 97.56 61 GLU B N 1
ATOM 2256 C CA . GLU B 1 61 ? -16.75 8.586 8.875 1 97.56 61 GLU B CA 1
ATOM 2257 C C . GLU B 1 61 ? -17.844 9.555 8.445 1 97.56 61 GLU B C 1
ATOM 2259 O O . GLU B 1 61 ? -19 9.164 8.305 1 97.56 61 GLU B O 1
ATOM 2264 N N . SER B 1 62 ? -17.484 10.773 8.367 1 97.19 62 SER B N 1
ATOM 2265 C CA . SER B 1 62 ? -18.469 11.773 7.977 1 97.19 62 SER B CA 1
ATOM 2266 C C . SER B 1 62 ? -18.875 11.609 6.512 1 97.19 62 SER B C 1
ATOM 2268 O O . SER B 1 62 ? -19.875 12.172 6.074 1 97.19 62 SER B O 1
ATOM 2270 N N . GLU B 1 63 ? -18.047 10.906 5.738 1 95.75 63 GLU B N 1
ATOM 2271 C CA . GLU B 1 63 ? -18.375 10.617 4.344 1 95.75 63 GLU B CA 1
ATOM 2272 C C . GLU B 1 63 ? -19.203 9.352 4.219 1 95.75 63 GLU B C 1
ATOM 2274 O O . GLU B 1 63 ? -18.906 8.336 4.844 1 95.75 63 GLU B O 1
ATOM 2279 N N . ASP B 1 64 ? -20.172 9.453 3.453 1 93.12 64 ASP B N 1
ATOM 2280 C CA . ASP B 1 64 ? -21.094 8.328 3.312 1 93.12 64 ASP B CA 1
ATOM 2281 C C . ASP B 1 64 ? -20.375 7.098 2.76 1 93.12 64 ASP B C 1
ATOM 2283 O O . ASP B 1 64 ? -19.734 7.164 1.711 1 93.12 64 ASP B O 1
ATOM 2287 N N . GLY B 1 65 ? -20.484 6.016 3.58 1 94.62 65 GLY B N 1
ATOM 2288 C CA . GLY B 1 65 ? -20.031 4.719 3.1 1 94.62 65 GLY B CA 1
ATOM 2289 C C . GLY B 1 65 ? -18.562 4.453 3.369 1 94.62 65 GLY B C 1
ATOM 2290 O O . GLY B 1 65 ? -18.062 3.361 3.1 1 94.62 65 GLY B O 1
ATOM 2291 N N . LEU B 1 66 ? -17.891 5.434 3.887 1 97.69 66 LEU B N 1
ATOM 2292 C CA . LEU B 1 66 ? -16.469 5.227 4.141 1 97.69 66 LEU B CA 1
ATOM 2293 C C . LEU B 1 66 ? -16.25 4.641 5.531 1 97.69 66 LEU B C 1
ATOM 2295 O O . LEU B 1 66 ? -16.922 5.027 6.488 1 97.69 66 LEU B O 1
ATOM 2299 N N . ILE B 1 67 ? -15.344 3.77 5.574 1 98 67 ILE B N 1
ATOM 2300 C CA . ILE B 1 67 ? -14.977 3.109 6.82 1 98 67 ILE B CA 1
ATOM 2301 C C . ILE B 1 67 ? -13.516 3.391 7.145 1 98 67 ILE B C 1
ATOM 2303 O O . ILE B 1 67 ? -12.633 3.166 6.312 1 98 67 ILE B O 1
ATOM 2307 N N . PRO B 1 68 ? -13.266 3.869 8.344 1 98.12 68 PRO B N 1
ATOM 2308 C CA . PRO B 1 68 ? -11.867 4.062 8.734 1 98.12 68 PRO B CA 1
ATOM 2309 C C . PRO B 1 68 ? -11.188 2.758 9.148 1 98.12 68 PRO B C 1
ATOM 2311 O O . PRO B 1 68 ? -11.828 1.884 9.742 1 98.12 68 PRO B O 1
ATOM 2314 N N . GLN B 1 69 ? -9.992 2.633 8.805 1 97.56 69 GLN B N 1
ATOM 2315 C CA . GLN B 1 69 ? -9.141 1.518 9.211 1 97.56 69 GLN B CA 1
ATOM 2316 C C . GLN B 1 69 ? -7.699 1.973 9.422 1 97.56 69 GLN B C 1
ATOM 2318 O O . GLN B 1 69 ? -7.227 2.893 8.75 1 97.56 69 GLN B O 1
ATOM 2323 N N . HIS B 1 70 ? -7.012 1.355 10.398 1 97.25 70 HIS B N 1
ATOM 2324 C CA . HIS B 1 70 ? -5.641 1.737 10.711 1 97.25 70 HIS B CA 1
ATOM 2325 C C . HIS B 1 70 ? -4.656 0.643 10.312 1 97.25 70 HIS B C 1
ATOM 2327 O O . HIS B 1 70 ? -5.004 -0.54 10.312 1 97.25 70 HIS B O 1
ATOM 2333 N N . GLU B 1 71 ? -3.492 1.096 9.844 1 95.25 71 GLU B N 1
ATOM 2334 C CA . GLU B 1 71 ? -2.324 0.247 9.625 1 95.25 71 GLU B CA 1
ATOM 2335 C C . GLU B 1 71 ? -2.541 -0.697 8.445 1 95.25 71 GLU B C 1
ATOM 2337 O O . GLU B 1 71 ? -1.792 -1.659 8.266 1 95.25 71 GLU B O 1
ATOM 2342 N N . TYR B 1 72 ? -3.652 -0.48 7.719 1 94.75 72 TYR B N 1
ATOM 2343 C CA . TYR B 1 72 ? -3.744 -1.19 6.445 1 94.75 72 TYR B CA 1
ATOM 2344 C C . TYR B 1 72 ? -2.727 -0.653 5.445 1 94.75 72 TYR B C 1
ATOM 2346 O O . TYR B 1 72 ? -2.555 0.562 5.316 1 94.75 72 TYR B O 1
ATOM 2354 N N . LEU B 1 73 ? -1.972 -1.575 4.773 1 95.69 73 LEU B N 1
ATOM 2355 C CA . LEU B 1 73 ? -0.88 -1.225 3.869 1 95.69 73 LEU B CA 1
ATOM 2356 C C . LEU B 1 73 ? 0.178 -0.399 4.594 1 95.69 73 LEU B C 1
ATOM 2358 O O . LEU B 1 73 ? 0.836 0.446 3.98 1 95.69 73 LEU B O 1
ATOM 2362 N N . ARG B 1 74 ? 0.197 -0.438 5.941 1 96.56 74 ARG B N 1
ATOM 2363 C CA . ARG B 1 74 ? 1.145 0.267 6.797 1 96.56 74 ARG B CA 1
ATOM 2364 C C . ARG B 1 74 ? 0.918 1.773 6.738 1 96.56 74 ARG B C 1
ATOM 2366 O O . ARG B 1 74 ? 1.863 2.555 6.871 1 96.56 74 ARG B O 1
ATOM 2373 N N . ILE B 1 75 ? -0.247 2.107 6.414 1 98.06 75 ILE B N 1
ATOM 2374 C CA . ILE B 1 75 ? -0.652 3.51 6.426 1 98.06 75 ILE B CA 1
ATOM 2375 C C . ILE B 1 75 ? -1.371 3.83 7.734 1 98.06 75 ILE B C 1
ATOM 2377 O O . ILE B 1 75 ? -2.158 3.02 8.227 1 98.06 75 ILE B O 1
ATOM 2381 N N . ASP B 1 76 ? -1.136 4.941 8.289 1 98 76 ASP B N 1
ATOM 2382 C CA . ASP B 1 76 ? -1.64 5.266 9.617 1 98 76 ASP B CA 1
ATOM 2383 C C . ASP B 1 76 ? -3.164 5.199 9.664 1 98 76 ASP B C 1
ATOM 2385 O O . ASP B 1 76 ? -3.742 4.605 10.57 1 98 76 ASP B O 1
ATOM 2389 N N . SER B 1 77 ? -3.797 5.816 8.688 1 98.31 77 SER B N 1
ATOM 2390 C CA . SER B 1 77 ? -5.254 5.801 8.594 1 98.31 77 SER B CA 1
ATOM 2391 C C . SER B 1 77 ? -5.711 5.762 7.137 1 98.31 77 SER B C 1
ATOM 2393 O O . SER B 1 77 ? -5.18 6.488 6.297 1 98.31 77 SER B O 1
ATOM 2395 N N . ILE B 1 78 ? -6.672 4.918 6.891 1 98.56 78 ILE B N 1
ATOM 2396 C CA . ILE B 1 78 ? -7.281 4.906 5.566 1 98.56 78 ILE B CA 1
ATOM 2397 C C . ILE B 1 78 ? -8.797 4.988 5.699 1 98.56 78 ILE B C 1
ATOM 2399 O O . ILE B 1 78 ? -9.359 4.668 6.75 1 98.56 78 ILE B O 1
ATOM 2403 N N . GLY B 1 79 ? -9.438 5.547 4.73 1 98.56 79 GLY B N 1
ATOM 2404 C CA . GLY B 1 79 ? -10.867 5.438 4.488 1 98.56 79 GLY B CA 1
ATOM 2405 C C . GLY B 1 79 ? -11.195 4.641 3.242 1 98.56 79 GLY B C 1
ATOM 2406 O O . GLY B 1 79 ? -10.727 4.961 2.148 1 98.56 79 GLY B O 1
ATOM 2407 N N . TYR B 1 80 ? -11.93 3.594 3.443 1 98.12 80 TYR B N 1
ATOM 2408 C CA . TYR B 1 80 ? -12.25 2.756 2.293 1 98.12 80 TYR B CA 1
ATOM 2409 C C . TYR B 1 80 ? -13.742 2.453 2.238 1 98.12 80 TYR B C 1
ATOM 2411 O O . TYR B 1 80 ? -14.469 2.695 3.205 1 98.12 80 TYR B O 1
ATOM 2419 N N . LYS B 1 81 ? -14.188 2.047 1.099 1 96.94 81 LYS B N 1
ATOM 2420 C CA . LYS B 1 81 ? -15.562 1.604 0.881 1 96.94 81 LYS B CA 1
ATOM 2421 C C . LYS B 1 81 ? -15.609 0.142 0.447 1 96.94 81 LYS B C 1
ATOM 2423 O O . LYS B 1 81 ? -14.82 -0.284 -0.399 1 96.94 81 LYS B O 1
ATOM 2428 N N . HIS B 1 82 ? -16.5 -0.551 1.041 1 95.88 82 HIS B N 1
ATOM 2429 C CA . HIS B 1 82 ? -16.797 -1.896 0.557 1 95.88 82 HIS B CA 1
ATOM 2430 C C . HIS B 1 82 ? -17.594 -1.853 -0.742 1 95.88 82 HIS B C 1
ATOM 2432 O O . HIS B 1 82 ? -18.469 -1.007 -0.907 1 95.88 82 HIS B O 1
ATOM 2438 N N . ARG B 1 83 ? -17.297 -2.773 -1.549 1 95.56 83 ARG B N 1
ATOM 2439 C CA . ARG B 1 83 ? -18.016 -2.902 -2.805 1 95.56 83 ARG B CA 1
ATOM 2440 C C . ARG B 1 83 ? -18.406 -4.355 -3.066 1 95.56 83 ARG B C 1
ATOM 2442 O O . ARG B 1 83 ? -18.766 -4.711 -4.188 1 95.56 83 ARG B O 1
ATOM 2449 N N . TYR B 1 84 ? -18.234 -5.152 -2.049 1 93.88 84 TYR B N 1
ATOM 2450 C CA . TYR B 1 84 ? -18.438 -6.59 -2.207 1 93.88 84 TYR B CA 1
ATOM 2451 C C . TYR B 1 84 ? -19.875 -6.891 -2.645 1 93.88 84 TYR B C 1
ATOM 2453 O O . TYR B 1 84 ? -20.125 -7.914 -3.283 1 93.88 84 TYR B O 1
ATOM 2461 N N . THR B 1 85 ? -20.812 -6.008 -2.311 1 94.75 85 THR B N 1
ATOM 2462 C CA . THR B 1 85 ? -22.219 -6.23 -2.658 1 94.75 85 THR B CA 1
ATOM 2463 C C . THR B 1 85 ? -22.422 -6.137 -4.168 1 94.75 85 THR B C 1
ATOM 2465 O O . THR B 1 85 ? -23.453 -6.566 -4.688 1 94.75 85 THR B O 1
ATOM 2468 N N . GLU B 1 86 ? -21.5 -5.57 -4.859 1 95 86 GLU B N 1
ATOM 2469 C CA . GLU B 1 86 ? -21.547 -5.523 -6.32 1 95 86 GLU B CA 1
ATOM 2470 C C . GLU B 1 86 ? -21.312 -6.906 -6.922 1 95 86 GLU B C 1
ATOM 2472 O O . GLU B 1 86 ? -21.594 -7.133 -8.102 1 95 86 GLU B O 1
ATOM 2477 N N . ILE B 1 87 ? -20.688 -7.766 -6.117 1 95.38 87 ILE B N 1
ATOM 2478 C CA . ILE B 1 87 ? -20.406 -9.125 -6.562 1 95.38 87 ILE B CA 1
ATOM 2479 C C . ILE B 1 87 ? -21.578 -10.039 -6.191 1 95.38 87 ILE B C 1
ATOM 2481 O O . ILE B 1 87 ? -21.953 -10.141 -5.02 1 95.38 87 ILE B O 1
ATOM 2485 N N . SER B 1 88 ? -22.078 -10.711 -7.152 1 94.38 88 SER B N 1
ATOM 2486 C CA . SER B 1 88 ? -23.156 -11.672 -6.914 1 94.38 88 SER B CA 1
ATOM 2487 C C . SER B 1 88 ? -22.688 -12.805 -6.004 1 94.38 88 SER B C 1
ATOM 2489 O O . SER B 1 88 ? -21.641 -13.398 -6.23 1 94.38 88 SER B O 1
ATOM 2491 N N . GLU B 1 89 ? -23.5 -13.055 -4.977 1 94.69 89 GLU B N 1
ATOM 2492 C CA . GLU B 1 89 ? -23.188 -14.18 -4.102 1 94.69 89 GLU B CA 1
ATOM 2493 C C . GLU B 1 89 ? -23.172 -15.5 -4.871 1 94.69 89 GLU B C 1
ATOM 2495 O O . GLU B 1 89 ? -22.328 -16.359 -4.629 1 94.69 89 GLU B O 1
ATOM 2500 N N . GLU B 1 90 ? -24.078 -15.602 -5.672 1 95.38 90 GLU B N 1
ATOM 2501 C CA . GLU B 1 90 ? -24.219 -16.828 -6.469 1 95.38 90 GLU B CA 1
ATOM 2502 C C . GLU B 1 90 ? -23.016 -17.016 -7.387 1 95.38 90 GLU B C 1
ATOM 2504 O O . GLU B 1 90 ? -22.453 -18.109 -7.465 1 95.38 90 GLU B O 1
ATOM 2509 N N . GLU B 1 91 ? -22.672 -15.992 -8.039 1 93.81 91 GLU B N 1
ATOM 2510 C CA . GLU B 1 91 ? -21.531 -16.078 -8.938 1 93.81 91 GLU B CA 1
ATOM 2511 C C . GLU B 1 91 ? -20.266 -16.453 -8.188 1 93.81 91 GLU B C 1
ATOM 2513 O O . GLU B 1 91 ? -19.484 -17.281 -8.648 1 93.81 91 GLU B O 1
ATOM 2518 N N . ALA B 1 92 ? -20.031 -15.805 -7.055 1 95.31 92 ALA B N 1
ATOM 2519 C CA . ALA B 1 92 ? -18.859 -16.078 -6.234 1 95.31 92 ALA B CA 1
ATOM 2520 C C . ALA B 1 92 ? -18.859 -17.531 -5.754 1 95.31 92 ALA B C 1
ATOM 2522 O O . ALA B 1 92 ? -17.812 -18.203 -5.781 1 95.31 92 ALA B O 1
ATOM 2523 N N . ARG B 1 93 ? -20.031 -17.969 -5.344 1 94.69 93 ARG B N 1
ATOM 2524 C CA . ARG B 1 93 ? -20.172 -19.344 -4.879 1 94.69 93 ARG B CA 1
ATOM 2525 C C . ARG B 1 93 ? -19.859 -20.328 -6 1 94.69 93 ARG B C 1
ATOM 2527 O O . ARG B 1 93 ? -19.188 -21.344 -5.77 1 94.69 93 ARG B O 1
ATOM 2534 N N . GLU B 1 94 ? -20.297 -20.047 -7.102 1 93.75 94 GLU B N 1
ATOM 2535 C CA . GLU B 1 94 ? -20.109 -20.922 -8.258 1 93.75 94 GLU B CA 1
ATOM 2536 C C . GLU B 1 94 ? -18.625 -21.094 -8.586 1 93.75 94 GLU B C 1
ATOM 2538 O O . GLU B 1 94 ? -18.188 -22.188 -8.93 1 93.75 94 GLU B O 1
ATOM 2543 N N . VAL B 1 95 ? -17.891 -20.062 -8.5 1 94.06 95 VAL B N 1
ATOM 2544 C CA . VAL B 1 95 ? -16.484 -20.141 -8.883 1 94.06 95 VAL B CA 1
ATOM 2545 C C . VAL B 1 95 ? -15.641 -20.5 -7.66 1 94.06 95 VAL B C 1
ATOM 2547 O O . VAL B 1 95 ? -14.445 -20.766 -7.781 1 94.06 95 VAL B O 1
ATOM 2550 N N . GLY B 1 96 ? -16.234 -20.469 -6.48 1 92.56 96 GLY B N 1
ATOM 2551 C CA . GLY B 1 96 ? -15.555 -20.875 -5.262 1 92.56 96 GLY B CA 1
ATOM 2552 C C . GLY B 1 96 ? -14.648 -19.797 -4.703 1 92.56 96 GLY B C 1
ATOM 2553 O O . GLY B 1 96 ? -13.57 -20.094 -4.172 1 92.56 96 GLY B O 1
ATOM 2554 N N . LEU B 1 97 ? -14.953 -18.531 -4.906 1 95.19 97 LEU B N 1
ATOM 2555 C CA . LEU B 1 97 ? -14.164 -17.422 -4.383 1 95.19 97 LEU B CA 1
ATOM 2556 C C . LEU B 1 97 ? -15 -16.562 -3.432 1 95.19 97 LEU B C 1
ATOM 2558 O O . LEU B 1 97 ? -16.219 -16.453 -3.6 1 95.19 97 LEU B O 1
ATOM 2562 N N . ASN B 1 98 ? -14.336 -16.047 -2.443 1 95.31 98 ASN B N 1
ATOM 2563 C CA . ASN B 1 98 ? -14.977 -15.055 -1.574 1 95.31 98 ASN B CA 1
ATOM 2564 C C . ASN B 1 98 ? -15.094 -13.695 -2.26 1 95.31 98 ASN B C 1
ATOM 2566 O O . ASN B 1 98 ? -14.312 -13.375 -3.154 1 95.31 98 ASN B O 1
ATOM 2570 N N . ARG B 1 99 ? -16.094 -12.945 -1.8 1 95 99 ARG B N 1
ATOM 2571 C CA . ARG B 1 99 ? -16.438 -11.688 -2.463 1 95 99 ARG B CA 1
ATOM 2572 C C . ARG B 1 99 ? -15.625 -10.531 -1.895 1 95 99 ARG B C 1
ATOM 2574 O O . ARG B 1 99 ? -16.188 -9.562 -1.385 1 95 99 ARG B O 1
ATOM 2581 N N . HIS B 1 100 ? -14.383 -10.5 -2.137 1 95.12 100 HIS B N 1
ATOM 2582 C CA . HIS B 1 100 ? -13.523 -9.398 -1.731 1 95.12 100 HIS B CA 1
ATOM 2583 C C . HIS B 1 100 ? -13.477 -8.312 -2.801 1 95.12 100 HIS B C 1
ATOM 2585 O O . HIS B 1 100 ? -12.977 -8.531 -3.902 1 95.12 100 HIS B O 1
ATOM 2591 N N . PHE B 1 101 ? -14.078 -7.188 -2.52 1 96.5 101 PHE B N 1
ATOM 2592 C CA . PHE B 1 101 ? -14.094 -6.047 -3.424 1 96.5 101 PHE B CA 1
ATOM 2593 C C . PHE B 1 101 ? -14.234 -4.742 -2.645 1 96.5 101 PHE B C 1
ATOM 2595 O O . PHE B 1 101 ? -15.211 -4.555 -1.911 1 96.5 101 PHE B O 1
ATOM 2602 N N . TRP B 1 102 ? -13.234 -3.953 -2.688 1 96.56 102 TRP B N 1
ATOM 2603 C CA . TRP B 1 102 ? -13.188 -2.707 -1.93 1 96.56 102 TRP B CA 1
ATOM 2604 C C . TRP B 1 102 ? -12.312 -1.675 -2.631 1 96.56 102 TRP B C 1
ATOM 2606 O O . TRP B 1 102 ? -11.625 -1.992 -3.609 1 96.56 102 TRP B O 1
ATOM 2616 N N . GLU B 1 103 ? -12.414 -0.459 -2.229 1 96.5 103 GLU B N 1
ATOM 2617 C CA . GLU B 1 103 ? -11.648 0.632 -2.828 1 96.5 103 GLU B CA 1
ATOM 2618 C C . GLU B 1 103 ? -11.25 1.666 -1.78 1 96.5 103 GLU B C 1
ATOM 2620 O O . GLU B 1 103 ? -12.031 1.989 -0.887 1 96.5 103 GLU B O 1
ATOM 2625 N N . LEU B 1 104 ? -10.055 2.135 -1.879 1 97.44 104 LEU B N 1
ATOM 2626 C CA . LEU B 1 104 ? -9.586 3.219 -1.021 1 97.44 104 LEU B CA 1
ATOM 2627 C C . LEU B 1 104 ? -10.125 4.562 -1.501 1 97.44 104 LEU B C 1
ATOM 2629 O O . LEU B 1 104 ? -10.211 4.809 -2.707 1 97.44 104 LEU B O 1
ATOM 2633 N N . ALA B 1 105 ? -10.445 5.391 -0.539 1 97.75 105 ALA B N 1
ATOM 2634 C CA . ALA B 1 105 ? -10.891 6.742 -0.87 1 97.75 105 ALA B CA 1
ATOM 2635 C C . ALA B 1 105 ? -9.938 7.789 -0.303 1 97.75 105 ALA B C 1
ATOM 2637 O O . ALA B 1 105 ? -9.742 8.852 -0.902 1 97.75 105 ALA B O 1
ATOM 2638 N N . ILE B 1 106 ? -9.391 7.484 0.852 1 98.62 106 ILE B N 1
ATOM 2639 C CA . ILE B 1 106 ? -8.508 8.414 1.55 1 98.62 106 ILE B CA 1
ATOM 2640 C C . ILE B 1 106 ? -7.371 7.641 2.219 1 98.62 106 ILE B C 1
ATOM 2642 O O . ILE B 1 106 ? -7.594 6.578 2.803 1 98.62 106 ILE B O 1
ATOM 2646 N N . ALA B 1 107 ? -6.18 8.109 2.117 1 98.75 107 ALA B N 1
ATOM 2647 C CA . ALA B 1 107 ? -5.012 7.609 2.84 1 98.75 107 ALA B CA 1
ATOM 2648 C C . ALA B 1 107 ? -4.305 8.742 3.584 1 98.75 107 ALA B C 1
ATOM 2650 O O . ALA B 1 107 ? -3.959 9.766 2.99 1 98.75 107 ALA B O 1
ATOM 2651 N N . VAL B 1 108 ? -4.035 8.578 4.93 1 98.88 108 VAL B N 1
ATOM 2652 C CA . VAL B 1 108 ? -3.473 9.641 5.754 1 98.88 108 VAL B CA 1
ATOM 2653 C C . VAL B 1 108 ? -2.24 9.117 6.492 1 98.88 108 VAL B C 1
ATOM 2655 O O . VAL B 1 108 ? -2.299 8.086 7.164 1 98.88 108 VAL B O 1
ATOM 2658 N N . GLU B 1 109 ? -1.175 9.75 6.332 1 98.69 109 GLU B N 1
ATOM 2659 C CA . GLU B 1 109 ? 0.029 9.531 7.129 1 98.69 109 GLU B CA 1
ATOM 2660 C C . GLU B 1 109 ? 0.285 10.695 8.078 1 98.69 109 GLU B C 1
ATOM 2662 O O . GLU B 1 109 ? 0.073 11.852 7.719 1 98.69 109 GLU B O 1
ATOM 2667 N N . HIS B 1 110 ? 0.693 10.414 9.227 1 98.19 110 HIS B N 1
ATOM 2668 C CA . HIS B 1 110 ? 1.059 11.375 10.258 1 98.19 110 HIS B CA 1
ATOM 2669 C C . HIS B 1 110 ? 2.529 11.242 10.641 1 98.19 110 HIS B C 1
ATOM 2671 O O . HIS B 1 110 ? 2.955 10.195 11.133 1 98.19 110 HIS B O 1
ATOM 2677 N N . GLU B 1 111 ? 3.297 12.266 10.398 1 97.31 111 GLU B N 1
ATOM 2678 C CA . GLU B 1 111 ? 4.734 12.234 10.641 1 97.31 111 GLU B CA 1
ATOM 2679 C C . GLU B 1 111 ? 5.164 13.336 11.602 1 97.31 111 GLU B C 1
ATOM 2681 O O . GLU B 1 111 ? 5.176 14.516 11.227 1 97.31 111 GLU B O 1
ATOM 2686 N N . ASN B 1 112 ? 5.637 12.961 12.742 1 94.19 112 ASN B N 1
ATOM 2687 C CA . ASN B 1 112 ? 6.047 13.922 13.758 1 94.19 112 ASN B CA 1
ATOM 2688 C C . ASN B 1 112 ? 7.449 14.461 13.492 1 94.19 112 ASN B C 1
ATOM 2690 O O . ASN B 1 112 ? 7.789 15.562 13.922 1 94.19 112 ASN B O 1
ATOM 2694 N N . SER B 1 113 ? 8.258 13.617 12.836 1 93.69 113 SER B N 1
ATOM 2695 C CA . SER B 1 113 ? 9.617 14.062 12.547 1 93.69 113 SER B CA 1
ATOM 2696 C C . SER B 1 113 ? 9.625 15.203 11.531 1 93.69 113 SER B C 1
ATOM 2698 O O . SER B 1 113 ? 8.977 15.109 10.484 1 93.69 113 SER B O 1
ATOM 2700 N N . LYS B 1 114 ? 10.344 16.203 11.828 1 92.06 114 LYS B N 1
ATOM 2701 C CA . LYS B 1 114 ? 10.469 17.344 10.93 1 92.06 114 LYS B CA 1
ATOM 2702 C C . LYS B 1 114 ? 11.391 17.031 9.758 1 92.06 114 LYS B C 1
ATOM 2704 O O . LYS B 1 114 ? 11.43 17.766 8.773 1 92.06 114 LYS B O 1
ATOM 2709 N N . HIS B 1 115 ? 12.008 15.883 9.82 1 92.88 115 HIS B N 1
ATOM 2710 C CA . HIS B 1 115 ? 13.016 15.555 8.82 1 92.88 115 HIS B CA 1
ATOM 2711 C C . HIS B 1 115 ? 12.531 14.445 7.898 1 92.88 115 HIS B C 1
ATOM 2713 O O . HIS B 1 115 ? 13.172 14.148 6.887 1 92.88 115 HIS B O 1
ATOM 2719 N N . ASP B 1 116 ? 11.359 13.82 8.148 1 93.25 116 ASP B N 1
ATOM 2720 C CA . ASP B 1 116 ? 11.008 12.586 7.461 1 93.25 116 ASP B CA 1
ATOM 2721 C C . ASP B 1 116 ? 9.688 12.734 6.707 1 93.25 116 ASP B C 1
ATOM 2723 O O . ASP B 1 116 ? 8.984 11.75 6.477 1 93.25 116 ASP B O 1
ATOM 2727 N N . TRP B 1 117 ? 9.312 13.961 6.312 1 92.94 117 TRP B N 1
ATOM 2728 C CA . TRP B 1 117 ? 8.102 14.203 5.535 1 92.94 117 TRP B CA 1
ATOM 2729 C C . TRP B 1 117 ? 8.109 13.391 4.242 1 92.94 117 TRP B C 1
ATOM 2731 O O . TRP B 1 117 ? 7.109 12.773 3.883 1 92.94 117 TRP B O 1
ATOM 2741 N N . MET B 1 118 ? 9.258 13.43 3.621 1 94 118 MET B N 1
ATOM 2742 C CA . MET B 1 118 ? 9.414 12.859 2.285 1 94 118 MET B CA 1
ATOM 2743 C C . MET B 1 118 ? 9.125 11.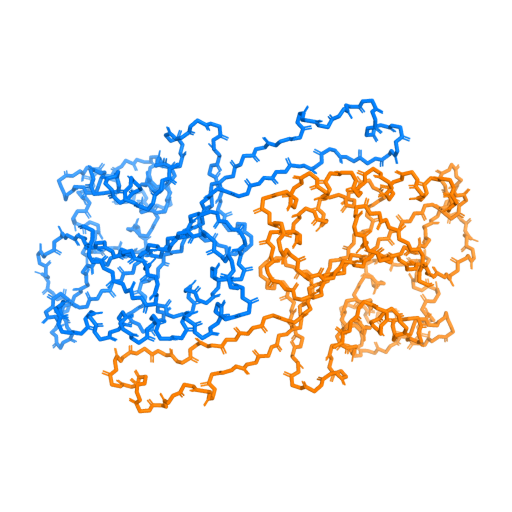359 2.297 1 94 118 MET B C 1
ATOM 2745 O O . MET B 1 118 ? 8.547 10.828 1.345 1 94 118 MET B O 1
ATOM 2749 N N . ASP B 1 119 ? 9.484 10.711 3.314 1 96.44 119 ASP B N 1
ATOM 2750 C CA . ASP B 1 119 ? 9.258 9.273 3.416 1 96.44 119 ASP B CA 1
ATOM 2751 C C . ASP B 1 119 ? 7.77 8.938 3.297 1 96.44 119 ASP B C 1
ATOM 2753 O O . ASP B 1 119 ? 7.391 8.039 2.543 1 96.44 119 ASP B O 1
ATOM 2757 N N . GLU B 1 120 ? 6.938 9.648 4.016 1 97.81 120 GLU B N 1
ATOM 2758 C CA . GLU B 1 120 ? 5.496 9.406 4.023 1 97.81 120 GLU B CA 1
ATOM 2759 C C . GLU B 1 120 ? 4.859 9.812 2.697 1 97.81 120 GLU B C 1
ATOM 2761 O O . GLU B 1 120 ? 3.932 9.156 2.223 1 97.81 120 GLU B O 1
ATOM 2766 N N . VAL B 1 121 ? 5.41 10.875 2.115 1 98.06 121 VAL B N 1
ATOM 2767 C CA . VAL B 1 121 ? 4.906 11.312 0.818 1 98.06 121 VAL B CA 1
ATOM 2768 C C . VAL B 1 121 ? 5.195 10.242 -0.233 1 98.06 121 VAL B C 1
ATOM 2770 O O . VAL B 1 121 ? 4.297 9.836 -0.978 1 98.06 121 VAL B O 1
ATOM 2773 N N . ILE B 1 122 ? 6.441 9.773 -0.244 1 97.62 122 ILE B N 1
ATOM 2774 C CA . ILE B 1 122 ? 6.84 8.758 -1.218 1 97.62 122 ILE B CA 1
ATOM 2775 C C . ILE B 1 122 ? 6.031 7.484 -1 1 97.62 122 ILE B C 1
ATOM 2777 O O . ILE B 1 122 ? 5.594 6.848 -1.961 1 97.62 122 ILE B O 1
ATOM 2781 N N . LYS B 1 123 ? 5.82 7.121 0.216 1 97.88 123 LYS B N 1
ATOM 2782 C CA . LYS B 1 123 ? 4.984 5.969 0.541 1 97.88 123 LYS B CA 1
ATOM 2783 C C . LYS B 1 123 ? 3.594 6.109 -0.071 1 97.88 123 LYS B C 1
ATOM 2785 O O . LYS B 1 123 ? 3.111 5.199 -0.749 1 97.88 123 LYS B O 1
ATOM 2790 N N . LEU B 1 124 ? 2.965 7.25 0.097 1 98.44 124 LEU B N 1
ATOM 2791 C CA . LEU B 1 124 ? 1.603 7.461 -0.379 1 98.44 124 LEU B CA 1
ATOM 2792 C C . LEU B 1 124 ? 1.563 7.523 -1.902 1 98.44 124 LEU B C 1
ATOM 2794 O O . LEU B 1 124 ? 0.554 7.172 -2.518 1 98.44 124 LEU B O 1
ATOM 2798 N N . LEU B 1 125 ? 2.658 7.941 -2.547 1 97.62 125 LEU B N 1
ATOM 2799 C CA . LEU B 1 125 ? 2.713 7.949 -4.004 1 97.62 125 LEU B CA 1
ATOM 2800 C C . LEU B 1 125 ? 2.553 6.539 -4.562 1 97.62 125 LEU B C 1
ATOM 2802 O O . LEU B 1 125 ? 2.061 6.359 -5.68 1 97.62 125 LEU B O 1
ATOM 2806 N N . HIS B 1 126 ? 2.861 5.578 -3.799 1 97.75 126 HIS B N 1
ATOM 2807 C CA . HIS B 1 126 ? 2.83 4.195 -4.262 1 97.75 126 HIS B CA 1
ATOM 2808 C C . HIS B 1 126 ? 1.458 3.57 -4.031 1 97.75 126 HIS B C 1
ATOM 2810 O O . HIS B 1 126 ? 1.231 2.412 -4.391 1 97.75 126 HIS B O 1
ATOM 2816 N N . VAL B 1 127 ? 0.573 4.285 -3.467 1 97.69 127 VAL B N 1
ATOM 2817 C CA . VAL B 1 127 ? -0.767 3.781 -3.182 1 97.69 127 VAL B CA 1
ATOM 2818 C C . VAL B 1 127 ? -1.784 4.48 -4.078 1 97.69 127 VAL B C 1
ATOM 2820 O O . VAL B 1 127 ? -1.76 5.707 -4.219 1 97.69 127 VAL B O 1
ATOM 2823 N N . ARG B 1 128 ? -2.639 3.715 -4.703 1 96.38 128 ARG B N 1
ATOM 2824 C CA . ARG B 1 128 ? -3.73 4.301 -5.477 1 96.38 128 ARG B CA 1
ATOM 2825 C C . ARG B 1 128 ? -4.883 4.711 -4.566 1 96.38 128 ARG B C 1
ATOM 2827 O O . ARG B 1 128 ? -5.535 3.857 -3.961 1 96.38 128 ARG B O 1
ATOM 2834 N N . CYS B 1 129 ? -5.125 5.879 -4.527 1 96.44 129 CYS B N 1
ATOM 2835 C CA . CYS B 1 129 ? -6.152 6.473 -3.678 1 96.44 129 CYS B CA 1
ATOM 2836 C C . CYS B 1 129 ? -6.473 7.895 -4.121 1 96.44 129 CYS B C 1
ATOM 2838 O O . CYS B 1 129 ? -5.566 8.703 -4.336 1 96.44 129 CYS B O 1
ATOM 2840 N N . PRO B 1 130 ? -7.734 8.227 -4.254 1 96.75 130 PRO B N 1
ATOM 2841 C CA . PRO B 1 130 ? -8.117 9.547 -4.754 1 96.75 130 PRO B CA 1
ATOM 2842 C C . PRO B 1 130 ? -7.543 10.688 -3.912 1 96.75 130 PRO B C 1
ATOM 2844 O O . PRO B 1 130 ? -7.117 11.711 -4.457 1 96.75 130 PRO B O 1
ATOM 2847 N N . LEU B 1 131 ? -7.535 10.555 -2.605 1 98.56 131 LEU B N 1
ATOM 2848 C CA . LEU B 1 131 ? -7.043 11.602 -1.725 1 98.56 131 LEU B CA 1
ATOM 2849 C C . LEU B 1 131 ? -5.945 11.078 -0.809 1 98.56 131 LEU B C 1
ATOM 2851 O O . LEU B 1 131 ? -6.145 10.094 -0.097 1 98.56 131 LEU B O 1
ATOM 2855 N N . LYS B 1 132 ? -4.863 11.695 -0.829 1 98.69 132 LYS B N 1
ATOM 2856 C CA . LYS B 1 132 ? -3.717 11.391 0.023 1 98.69 132 LYS B CA 1
ATOM 2857 C C . LYS B 1 132 ? -3.338 12.586 0.888 1 98.69 132 LYS B C 1
ATOM 2859 O O . LYS B 1 132 ? -3.213 13.711 0.386 1 98.69 132 LYS B O 1
ATOM 2864 N N . VAL B 1 133 ? -3.168 12.336 2.174 1 98.88 133 VAL B N 1
ATOM 2865 C CA . VAL B 1 133 ? -2.922 13.414 3.123 1 98.88 133 VAL B CA 1
ATOM 2866 C C . VAL B 1 133 ? -1.712 13.078 3.99 1 98.88 133 VAL B C 1
ATOM 2868 O O . VAL B 1 133 ? -1.613 11.969 4.523 1 98.88 133 VAL B O 1
ATOM 2871 N N . VAL B 1 134 ? -0.812 13.969 4.066 1 98.81 134 VAL B N 1
ATOM 2872 C CA . VAL B 1 134 ? 0.27 13.875 5.043 1 98.81 134 VAL B CA 1
ATOM 2873 C C . VAL B 1 134 ? 0.145 15.008 6.059 1 98.81 134 VAL B C 1
ATOM 2875 O O . VAL B 1 134 ? 0.09 16.188 5.684 1 98.81 134 VAL B O 1
ATOM 2878 N N . ILE B 1 135 ? 0.027 14.664 7.281 1 98.62 135 ILE B N 1
ATOM 2879 C CA . ILE B 1 135 ? 0.051 15.617 8.383 1 98.62 135 ILE B CA 1
ATOM 2880 C C . ILE B 1 135 ? 1.438 15.633 9.023 1 98.62 135 ILE B C 1
ATOM 2882 O O . ILE B 1 135 ? 1.919 14.602 9.508 1 98.62 135 ILE B O 1
ATOM 2886 N N . SER B 1 136 ? 2.035 16.75 8.953 1 96.75 136 SER B N 1
ATOM 2887 C CA . SER B 1 136 ? 3.4 16.891 9.461 1 96.75 136 SER B CA 1
ATOM 2888 C C . SER B 1 136 ? 3.562 18.156 10.297 1 96.75 136 SER B C 1
ATOM 2890 O O . SER B 1 136 ? 2.588 18.859 10.562 1 96.75 136 SER B O 1
ATOM 2892 N N . TYR B 1 137 ? 4.805 18.391 10.789 1 94.06 137 TYR B N 1
ATOM 2893 C CA . TYR B 1 137 ? 5.066 19.5 11.695 1 94.06 137 TYR B CA 1
ATOM 2894 C C . TYR B 1 137 ? 6.383 20.188 11.352 1 94.06 137 TYR B C 1
ATOM 2896 O O . TYR B 1 137 ? 7.293 19.562 10.812 1 94.06 137 TYR B O 1
ATOM 2904 N N . ASN B 1 138 ? 6.371 21.391 11.602 1 92.44 138 ASN B N 1
ATOM 2905 C CA . ASN B 1 138 ? 7.574 22.203 11.477 1 92.44 138 ASN B CA 1
ATOM 2906 C C . ASN B 1 138 ? 7.809 23.062 12.719 1 92.44 138 ASN B C 1
ATOM 2908 O O . ASN B 1 138 ? 6.883 23.297 13.5 1 92.44 138 ASN B O 1
ATOM 2912 N N . TYR B 1 139 ? 9.023 23.5 12.859 1 89.88 139 TYR B N 1
ATOM 2913 C CA . TYR B 1 139 ? 9.336 24.406 13.961 1 89.88 139 TYR B CA 1
ATOM 2914 C C . TYR B 1 139 ? 8.492 25.672 13.883 1 89.88 139 TYR B C 1
ATOM 2916 O O . TYR B 1 139 ? 8.383 26.281 12.82 1 89.88 139 TYR B O 1
ATOM 2924 N N . CYS B 1 140 ? 7.988 26.062 15.031 1 88.12 140 CYS B N 1
ATOM 2925 C CA . CYS B 1 140 ? 7.02 27.156 15.055 1 88.12 140 CYS B CA 1
ATOM 2926 C C . CYS B 1 140 ? 7.688 28.469 14.703 1 88.12 140 CYS B C 1
ATOM 2928 O O . CYS B 1 140 ? 7.016 29.422 14.281 1 88.12 140 CYS B O 1
ATOM 2930 N N . ASP B 1 141 ? 8.984 28.547 14.859 1 84.62 141 ASP B N 1
ATOM 2931 C CA . ASP B 1 141 ? 9.695 29.797 14.617 1 84.62 141 ASP B CA 1
ATOM 2932 C C . ASP B 1 141 ? 10.281 29.828 13.203 1 84.62 141 ASP B C 1
ATOM 2934 O O . ASP B 1 141 ? 10.977 30.781 12.844 1 84.62 141 ASP B O 1
ATOM 2938 N N . CYS B 1 142 ? 10.039 28.844 12.367 1 80.44 142 CYS B N 1
ATOM 2939 C CA . CYS B 1 142 ? 10.562 28.766 11.008 1 80.44 142 CYS B CA 1
ATOM 2940 C C . CYS B 1 142 ? 9.438 28.516 10.008 1 80.44 142 CYS B C 1
ATOM 2942 O O . CYS B 1 142 ? 9.648 27.875 8.977 1 80.44 142 CYS B O 1
ATOM 2944 N N . ARG B 1 143 ? 8.203 28.859 10.125 1 79.62 143 ARG B N 1
ATOM 2945 C CA . ARG B 1 143 ? 6.996 28.469 9.406 1 79.62 143 ARG B CA 1
ATOM 2946 C C . ARG B 1 143 ? 7.004 29.016 7.98 1 79.62 143 ARG B C 1
ATOM 2948 O O . ARG B 1 143 ? 6.434 28.406 7.078 1 79.62 143 ARG B O 1
ATOM 2955 N N . GLU B 1 144 ? 7.574 30.094 7.648 1 81.06 144 GLU B N 1
ATOM 2956 C CA . GLU B 1 144 ? 7.398 30.688 6.324 1 81.06 144 GLU B CA 1
ATOM 2957 C C . GLU B 1 144 ? 8.469 30.188 5.352 1 81.06 144 GLU B C 1
ATOM 2959 O O . GLU B 1 144 ? 8.258 29.219 4.625 1 81.06 144 GLU B O 1
ATOM 2964 N N . GLU B 1 145 ? 9.547 30.547 5.48 1 82.56 145 GLU B N 1
ATOM 2965 C CA . GLU B 1 145 ? 10.594 30.266 4.504 1 82.56 145 GLU B CA 1
ATOM 2966 C C . GLU B 1 145 ? 10.969 28.797 4.5 1 82.56 145 GLU B C 1
ATOM 2968 O O . GLU B 1 145 ? 11.008 28.156 3.443 1 82.56 145 GLU B O 1
ATOM 2973 N N . MET B 1 146 ? 11.078 28.25 5.598 1 86.94 146 MET B N 1
ATOM 2974 C CA . MET B 1 146 ? 11.508 26.859 5.688 1 86.94 146 MET B CA 1
ATOM 2975 C C . MET B 1 146 ? 10.43 25.922 5.152 1 86.94 146 MET B C 1
ATOM 2977 O O . MET B 1 146 ? 10.734 24.938 4.473 1 86.94 146 MET B O 1
ATOM 2981 N N . GLU B 1 147 ? 9.164 26.219 5.457 1 90.38 147 GLU B N 1
ATOM 2982 C CA . GLU B 1 147 ? 8.047 25.406 4.992 1 90.38 147 GLU B CA 1
ATOM 2983 C C . GLU B 1 147 ? 7.949 25.422 3.471 1 90.38 147 GLU B C 1
ATOM 2985 O O . GLU B 1 147 ? 7.797 24.359 2.846 1 90.38 147 GLU B O 1
ATOM 2990 N N . ILE B 1 148 ? 8.094 26.562 2.949 1 92.75 148 ILE B N 1
ATOM 2991 C CA . ILE B 1 148 ? 7.98 26.719 1.503 1 92.75 148 ILE B CA 1
ATOM 2992 C C . ILE B 1 148 ? 9.125 25.984 0.81 1 92.75 148 ILE B C 1
ATOM 2994 O O . ILE B 1 148 ? 8.922 25.344 -0.225 1 92.75 148 ILE B O 1
ATOM 2998 N N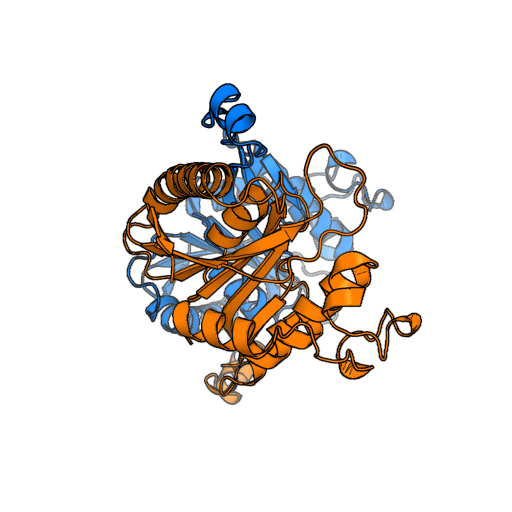 . ASN B 1 149 ? 10.289 26.094 1.39 1 94.56 149 ASN B N 1
ATOM 2999 C CA . ASN B 1 149 ? 11.445 25.406 0.832 1 94.56 149 ASN B CA 1
ATOM 3000 C C . ASN B 1 149 ? 11.258 23.891 0.878 1 94.56 149 ASN B C 1
ATOM 3002 O O . ASN B 1 149 ? 11.555 23.188 -0.095 1 94.56 149 ASN B O 1
ATOM 3006 N N . LYS B 1 150 ? 10.797 23.391 1.993 1 95.75 150 LYS B N 1
ATOM 3007 C CA . LYS B 1 150 ? 10.531 21.969 2.119 1 95.75 150 LYS B CA 1
ATOM 3008 C C . LYS B 1 150 ? 9.484 21.516 1.107 1 95.75 150 LYS B C 1
ATOM 3010 O O . LYS B 1 150 ? 9.664 20.5 0.437 1 95.75 150 LYS B O 1
ATOM 3015 N N . LEU B 1 151 ? 8.43 22.297 1.032 1 97.25 151 LEU B N 1
ATOM 3016 C CA . LEU B 1 151 ? 7.348 21.969 0.107 1 97.25 151 LEU B CA 1
ATOM 3017 C C . LEU B 1 151 ? 7.848 21.984 -1.334 1 97.25 151 LEU B C 1
ATOM 3019 O O . LEU B 1 151 ? 7.473 21.109 -2.127 1 97.25 151 LEU B O 1
ATOM 3023 N N . GLY B 1 152 ? 8.609 22.984 -1.628 1 97.31 152 GLY B N 1
ATOM 3024 C CA . GLY B 1 152 ? 9.188 23.031 -2.961 1 97.31 152 GLY B CA 1
ATOM 3025 C C . GLY B 1 152 ? 10.055 21.828 -3.275 1 97.31 152 GLY B C 1
ATOM 3026 O O . GLY B 1 152 ? 9.977 21.266 -4.375 1 97.31 152 GLY B O 1
ATOM 3027 N N . PHE B 1 153 ? 10.844 21.5 -2.291 1 97.12 153 PHE B N 1
ATOM 3028 C CA . PHE B 1 153 ? 11.711 20.328 -2.4 1 97.12 153 PHE B CA 1
ATOM 3029 C C . PHE B 1 153 ? 10.883 19.062 -2.637 1 97.12 153 PHE B C 1
ATOM 3031 O O . PHE B 1 153 ? 11.164 18.297 -3.561 1 97.12 153 PHE B O 1
ATOM 3038 N N . ILE B 1 154 ? 9.891 18.812 -1.904 1 97.56 154 ILE B N 1
ATOM 3039 C CA . ILE B 1 154 ? 9.016 17.641 -2.004 1 97.56 154 ILE B CA 1
ATOM 3040 C C . ILE B 1 154 ? 8.305 17.656 -3.357 1 97.56 154 ILE B C 1
ATOM 3042 O O . ILE B 1 154 ? 8.25 16.625 -4.039 1 97.56 154 ILE B O 1
ATOM 3046 N N . ALA B 1 155 ? 7.781 18.781 -3.74 1 98.06 155 ALA B N 1
ATOM 3047 C CA . ALA B 1 155 ? 7.062 18.906 -5.008 1 98.06 155 ALA B CA 1
ATOM 3048 C C . ALA B 1 155 ? 7.949 18.5 -6.18 1 98.06 155 ALA B C 1
ATOM 3050 O O . ALA B 1 155 ? 7.488 17.844 -7.117 1 98.06 155 ALA B O 1
ATOM 3051 N N . LYS B 1 156 ? 9.148 18.938 -6.125 1 97.25 156 LYS B N 1
ATOM 3052 C CA . LYS B 1 156 ? 10.117 18.641 -7.18 1 97.25 156 LYS B CA 1
ATOM 3053 C C . LYS B 1 156 ? 10.227 17.125 -7.398 1 97.25 156 LYS B C 1
ATOM 3055 O O . LYS B 1 156 ? 10.148 16.656 -8.531 1 97.25 156 LYS B O 1
ATOM 3060 N N . TYR B 1 157 ? 10.305 16.422 -6.395 1 96.62 157 TYR B N 1
ATOM 3061 C CA . TYR B 1 157 ? 10.547 14.984 -6.531 1 96.62 157 TYR B CA 1
ATOM 3062 C C . TYR B 1 157 ? 9.242 14.227 -6.711 1 96.62 157 TYR B C 1
ATOM 3064 O O . TYR B 1 157 ? 9.219 13.156 -7.328 1 96.62 157 TYR B O 1
ATOM 3072 N N . MET B 1 158 ? 8.156 14.742 -6.148 1 97.06 158 MET B N 1
ATOM 3073 C CA . MET B 1 158 ? 6.852 14.195 -6.516 1 97.06 158 MET B CA 1
ATOM 3074 C C . MET B 1 158 ? 6.637 14.266 -8.023 1 97.06 158 MET B C 1
ATOM 3076 O O . MET B 1 158 ? 6.191 13.297 -8.641 1 97.06 158 MET B O 1
ATOM 3080 N N . LYS B 1 159 ? 6.934 15.406 -8.555 1 96.62 159 LYS B N 1
ATOM 3081 C CA . LYS B 1 159 ? 6.793 15.594 -9.992 1 96.62 159 LYS B CA 1
ATOM 3082 C C . LYS B 1 159 ? 7.609 14.555 -10.766 1 96.62 159 LYS B C 1
ATOM 3084 O O . LYS B 1 159 ? 7.113 13.953 -11.719 1 96.62 159 LYS B O 1
ATOM 3089 N N . LYS B 1 160 ? 8.797 14.406 -10.32 1 95.69 160 LYS B N 1
ATOM 3090 C CA . LYS B 1 160 ? 9.672 13.43 -10.953 1 95.69 160 LYS B CA 1
ATOM 3091 C C . LYS B 1 160 ? 9.086 12.023 -10.852 1 95.69 160 LYS B C 1
ATOM 3093 O O . LYS B 1 160 ? 9.102 11.266 -11.828 1 95.69 160 LYS B O 1
ATOM 3098 N N . TRP B 1 161 ? 8.609 11.641 -9.711 1 95.69 161 TRP B N 1
ATOM 3099 C CA . TRP B 1 161 ? 8.023 10.32 -9.492 1 95.69 161 TRP B CA 1
ATOM 3100 C C . TRP B 1 161 ? 6.777 10.133 -10.352 1 95.69 161 TRP B C 1
ATOM 3102 O O . TRP B 1 161 ? 6.605 9.086 -10.977 1 95.69 161 TRP B O 1
ATOM 3112 N N . LEU B 1 162 ? 5.965 11.117 -10.445 1 94.94 162 LEU B N 1
ATOM 3113 C CA . LEU B 1 162 ? 4.656 11.055 -11.094 1 94.94 162 LEU B CA 1
ATOM 3114 C C . LEU B 1 162 ? 4.801 11.094 -12.609 1 94.94 162 LEU B C 1
ATOM 3116 O O . LEU B 1 162 ? 3.818 10.914 -13.336 1 94.94 162 LEU B O 1
ATOM 3120 N N . GLU B 1 163 ? 5.969 11.32 -13.07 1 91.75 163 GLU B N 1
ATOM 3121 C CA . GLU B 1 163 ? 6.211 11.258 -14.508 1 91.75 163 GLU B CA 1
ATOM 3122 C C . GLU B 1 163 ? 5.801 9.906 -15.078 1 91.75 163 GLU B C 1
ATOM 3124 O O . GLU B 1 163 ? 5.402 9.805 -16.25 1 91.75 163 GLU B O 1
ATOM 3129 N N . ASN B 1 164 ? 5.871 8.953 -14.289 1 86.62 164 ASN B N 1
ATOM 3130 C CA . ASN B 1 164 ? 5.484 7.609 -14.695 1 86.62 164 ASN B CA 1
ATOM 3131 C C . ASN B 1 164 ? 3.967 7.445 -14.727 1 86.62 164 ASN B C 1
ATOM 3133 O O . ASN B 1 164 ? 3.453 6.453 -15.25 1 86.62 164 ASN B O 1
ATOM 3137 N N . TYR B 1 165 ? 3.285 8.43 -14.227 1 89.06 165 TYR B N 1
ATOM 3138 C CA . TYR B 1 165 ? 1.829 8.414 -14.156 1 89.06 165 TYR B CA 1
ATOM 3139 C C . TYR B 1 165 ? 1.246 9.734 -14.656 1 89.06 165 TYR B C 1
ATOM 3141 O O . TYR B 1 165 ? 0.589 10.453 -13.898 1 89.06 165 TYR B O 1
ATOM 3149 N N . PRO B 1 166 ? 1.373 9.992 -15.859 1 82 166 PRO B N 1
ATOM 3150 C CA . PRO B 1 166 ? 1.039 11.305 -16.406 1 82 166 PRO B CA 1
ATOM 3151 C C . PRO B 1 166 ? -0.446 11.641 -16.266 1 82 166 PRO B C 1
ATOM 3153 O O . PRO B 1 166 ? -0.821 12.82 -16.281 1 82 166 PRO B O 1
ATOM 3156 N N . ASN B 1 167 ? -1.294 10.742 -16.109 1 79.69 167 ASN B N 1
ATOM 3157 C CA . ASN B 1 167 ? -2.723 11.023 -16.016 1 79.69 167 ASN B CA 1
ATOM 3158 C C . ASN B 1 167 ? -3.236 10.867 -14.586 1 79.69 167 ASN B C 1
ATOM 3160 O O . ASN B 1 167 ? -4.418 10.594 -14.367 1 79.69 167 ASN B O 1
ATOM 3164 N N . ASP B 1 168 ? -2.297 11.008 -13.75 1 82.12 168 ASP B N 1
ATOM 3165 C CA . ASP B 1 168 ? -2.691 10.914 -12.344 1 82.12 168 ASP B CA 1
ATOM 3166 C C . ASP B 1 168 ? -3.633 12.055 -11.961 1 82.12 168 ASP B C 1
ATOM 3168 O O . ASP B 1 168 ? -3.334 13.219 -12.211 1 82.12 168 ASP B O 1
ATOM 3172 N N . LYS B 1 169 ? -4.805 11.688 -11.391 1 88.38 169 LYS B N 1
ATOM 3173 C CA . LYS B 1 169 ? -5.801 12.672 -10.992 1 88.38 169 LYS B CA 1
ATOM 3174 C C . LYS B 1 169 ? -5.996 12.68 -9.477 1 88.38 169 LYS B C 1
ATOM 3176 O O . LYS B 1 169 ? -6.945 13.273 -8.969 1 88.38 169 LYS B O 1
ATOM 3181 N N . GLU B 1 170 ? -5.199 11.984 -8.844 1 95.25 170 GLU B N 1
ATOM 3182 C CA . GLU B 1 170 ? -5.309 11.906 -7.391 1 95.25 170 GLU B CA 1
ATOM 3183 C C . GLU B 1 170 ? -4.875 13.211 -6.73 1 95.25 170 GLU B C 1
ATOM 3185 O O . GLU B 1 170 ? -4.094 13.969 -7.301 1 95.25 170 GLU B O 1
ATOM 3190 N N . GLU B 1 171 ? -5.438 13.516 -5.57 1 98.19 171 GLU B N 1
ATOM 3191 C CA . GLU B 1 171 ? -5.152 14.75 -4.852 1 98.19 171 GLU B CA 1
ATOM 3192 C C . GLU B 1 171 ? -4.195 14.508 -3.688 1 98.19 171 GLU B C 1
ATOM 3194 O O . GLU B 1 171 ? -4.309 13.492 -2.992 1 98.19 171 GLU B O 1
ATOM 3199 N N . TYR B 1 172 ? -3.279 15.438 -3.555 1 98.56 172 TYR B N 1
ATOM 3200 C CA . TYR B 1 172 ? -2.277 15.375 -2.494 1 98.56 172 TYR B CA 1
ATOM 3201 C C . TYR B 1 172 ? -2.361 16.609 -1.601 1 98.56 172 TYR B C 1
ATOM 3203 O O . TYR B 1 172 ? -2.285 17.75 -2.084 1 98.56 172 TYR B O 1
ATOM 3211 N N . LEU B 1 173 ? -2.529 16.391 -0.344 1 98.88 173 LEU B N 1
ATOM 3212 C CA . LEU B 1 173 ? -2.646 17.438 0.657 1 98.88 173 LEU B CA 1
ATOM 3213 C C . LEU B 1 173 ? -1.586 17.281 1.74 1 98.88 173 LEU B C 1
ATOM 3215 O O . LEU B 1 173 ? -1.409 16.203 2.289 1 98.88 173 LEU B O 1
ATOM 3219 N N . ILE B 1 174 ? -0.877 18.328 2.018 1 98.62 174 ILE B N 1
ATOM 3220 C CA . ILE B 1 174 ? -0 18.375 3.182 1 98.62 174 ILE B CA 1
ATOM 3221 C C . ILE B 1 174 ? -0.542 19.375 4.195 1 98.62 174 ILE B C 1
ATOM 3223 O O . ILE B 1 174 ? -0.831 20.531 3.848 1 98.62 174 ILE B O 1
ATOM 3227 N N . ILE B 1 175 ? -0.73 18.938 5.391 1 98.5 175 ILE B N 1
ATOM 3228 C CA . ILE B 1 175 ? -1.116 19.781 6.516 1 98.5 175 ILE B CA 1
ATOM 3229 C C . ILE B 1 175 ? 0.061 19.922 7.477 1 98.5 175 ILE B C 1
ATOM 3231 O O . ILE B 1 175 ? 0.632 18.938 7.93 1 98.5 175 ILE B O 1
ATOM 3235 N N . ILE B 1 176 ? 0.414 21.141 7.793 1 96.88 176 ILE B N 1
ATOM 3236 C CA . ILE B 1 176 ? 1.6 21.391 8.609 1 96.88 176 ILE B CA 1
ATOM 3237 C C . ILE B 1 176 ? 1.199 22.078 9.914 1 96.88 176 ILE B C 1
ATOM 3239 O O . ILE B 1 176 ? 0.648 23.172 9.898 1 96.88 176 ILE B O 1
ATOM 3243 N N . GLY B 1 177 ? 1.412 21.422 11.008 1 95.12 177 GLY B N 1
ATOM 3244 C CA . GLY B 1 177 ? 1.301 22.016 12.32 1 95.12 177 GLY B CA 1
ATOM 3245 C C . GLY B 1 177 ? 2.615 22.578 12.836 1 95.12 177 GLY B C 1
ATOM 3246 O O . GLY B 1 177 ? 3.568 22.734 12.07 1 95.12 177 GLY B O 1
ATOM 3247 N N . ASN B 1 178 ? 2.6 22.891 14.141 1 91.81 178 ASN B N 1
ATOM 3248 C CA . ASN B 1 178 ? 3.773 23.516 14.75 1 91.81 178 ASN B CA 1
ATOM 3249 C C . ASN B 1 178 ? 4.414 22.594 15.789 1 91.81 178 ASN B C 1
ATOM 3251 O O . ASN B 1 178 ? 3.709 21.906 16.531 1 91.81 178 ASN B O 1
ATOM 3255 N N . SER B 1 179 ? 5.727 22.594 15.742 1 88.5 179 SER B N 1
ATOM 3256 C CA . SER B 1 179 ? 6.484 22 16.844 1 88.5 179 SER B CA 1
ATOM 3257 C C . SER B 1 179 ? 7.195 23.062 17.656 1 88.5 179 SER B C 1
ATOM 3259 O O . SER B 1 179 ? 7.039 24.266 17.406 1 88.5 179 SER B O 1
ATOM 3261 N N . ALA B 1 180 ? 7.879 22.594 18.719 1 83.25 180 ALA B N 1
ATOM 3262 C CA . ALA B 1 180 ? 8.703 23.5 19.516 1 83.25 180 ALA B CA 1
ATOM 3263 C C . ALA B 1 180 ? 9.703 24.25 18.641 1 83.25 180 ALA B C 1
ATOM 3265 O O . ALA B 1 180 ? 10.055 23.781 17.547 1 83.25 180 ALA B O 1
ATOM 3266 N N . PRO B 1 181 ? 10.117 25.453 19.203 1 84.31 181 PRO B N 1
ATOM 3267 C CA . PRO B 1 181 ? 11.109 26.172 18.406 1 84.31 181 PRO B CA 1
ATOM 3268 C C . PRO B 1 181 ? 12.398 25.375 18.219 1 84.31 181 PRO B C 1
ATOM 3270 O O . PRO B 1 181 ? 12.75 24.547 19.047 1 84.31 181 PRO B O 1
ATOM 3273 N N .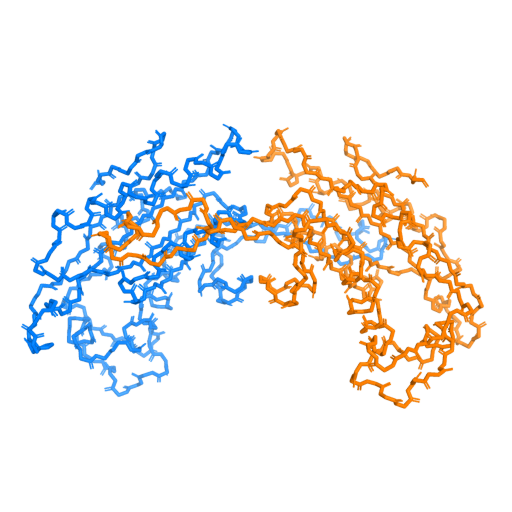 LYS B 1 182 ? 13.109 25.609 17.094 1 79.44 182 LYS B N 1
ATOM 3274 C CA . LYS B 1 182 ? 14.297 24.844 16.703 1 79.44 182 LYS B CA 1
ATOM 3275 C C . LYS B 1 182 ? 15.375 24.922 17.766 1 79.44 182 LYS B C 1
ATOM 3277 O O . LYS B 1 182 ? 16.016 23.922 18.094 1 79.44 182 LYS B O 1
ATOM 3282 N N . ASN B 1 183 ? 15.938 25.984 18.188 1 69.06 183 ASN B N 1
ATOM 3283 C CA . ASN B 1 183 ? 17.047 26.156 19.109 1 69.06 183 ASN B CA 1
ATOM 3284 C C . ASN B 1 183 ? 16.547 26.391 20.531 1 69.06 183 ASN B C 1
ATOM 3286 O O . ASN B 1 183 ? 17.344 26.656 21.438 1 69.06 183 ASN B O 1
ATOM 3290 N N . ARG B 1 184 ? 15.367 26.453 20.672 1 61 184 ARG B N 1
ATOM 3291 C CA . ARG B 1 184 ? 15.047 26.859 22.031 1 61 184 ARG B CA 1
ATOM 3292 C C . ARG B 1 184 ? 14.469 25.688 22.828 1 61 184 ARG B C 1
ATOM 3294 O O . ARG B 1 184 ? 13.984 24.719 22.234 1 61 184 ARG B O 1
ATOM 3301 N N . ASN B 1 185 ? 14.766 25.609 24.031 1 52.16 185 ASN B N 1
ATOM 3302 C CA . ASN B 1 185 ? 14.117 24.766 25.047 1 52.16 185 ASN B CA 1
ATOM 3303 C C . ASN B 1 185 ? 12.609 24.703 24.828 1 52.16 185 ASN B C 1
ATOM 3305 O O . ASN B 1 185 ? 11.992 25.688 24.422 1 52.16 185 ASN B O 1
ATOM 3309 N N . SER B 1 186 ? 12.195 23.578 24.297 1 53 186 SER B N 1
ATOM 3310 C CA . SER B 1 186 ? 10.812 23.203 24 1 53 186 SER B CA 1
ATOM 3311 C C . SER B 1 186 ? 9.828 24.016 24.828 1 53 186 SER B C 1
ATOM 3313 O O . SER B 1 186 ? 8.633 23.719 24.844 1 53 186 SER B O 1
ATOM 3315 N N . ILE B 1 187 ? 10.359 24.828 25.672 1 53.62 187 ILE B N 1
ATOM 3316 C CA . ILE B 1 187 ? 9.414 25.359 26.641 1 53.62 187 ILE B CA 1
ATOM 3317 C C . ILE B 1 187 ? 8.523 26.406 25.984 1 53.62 187 ILE B C 1
ATOM 3319 O O . ILE B 1 187 ? 9.031 27.344 25.359 1 53.62 187 ILE B O 1
ATOM 3323 N N . GLY B 1 188 ? 7.312 26.203 25.938 1 60.22 188 GLY B N 1
ATOM 3324 C CA . GLY B 1 188 ? 6.074 26.953 26.016 1 60.22 188 GLY B CA 1
ATOM 3325 C C . GLY B 1 188 ? 5.637 27.531 24.688 1 60.22 188 GLY B C 1
ATOM 3326 O O . GLY B 1 188 ? 5.102 28.641 24.625 1 60.22 188 GLY B O 1
ATOM 3327 N N . TYR B 1 189 ? 6.027 26.797 23.516 1 72.19 189 TYR B N 1
ATOM 3328 C CA . TYR B 1 189 ? 5.434 27.5 22.391 1 72.19 189 TYR B CA 1
ATOM 3329 C C . TYR B 1 189 ? 3.912 27.391 22.422 1 72.19 189 TYR B C 1
ATOM 3331 O O . TYR B 1 189 ? 3.363 26.422 22.938 1 72.19 189 TYR B O 1
ATOM 3339 N N . GLU B 1 190 ? 3.232 28.531 22.047 1 80.25 190 GLU B N 1
ATOM 3340 C CA . GLU B 1 190 ? 1.792 28.688 22.219 1 80.25 190 GLU B CA 1
ATOM 3341 C C . GLU B 1 190 ? 1.058 28.625 20.891 1 80.25 190 GLU B C 1
ATOM 3343 O O . GLU B 1 190 ? -0.175 28.641 20.844 1 80.25 190 GLU B O 1
ATOM 3348 N N . ILE B 1 191 ? 1.787 28.359 19.938 1 86.25 191 ILE B N 1
ATOM 3349 C CA . ILE B 1 191 ? 1.146 28.453 18.625 1 86.25 191 ILE B CA 1
ATOM 3350 C C . ILE B 1 191 ? 0.486 27.109 18.281 1 86.25 191 ILE B C 1
ATOM 3352 O O . ILE B 1 191 ? 1.158 26.094 18.188 1 86.25 191 ILE B O 1
ATOM 3356 N N . PHE B 1 192 ? -0.864 27.109 18.172 1 92.56 192 PHE B N 1
ATOM 3357 C CA . PHE B 1 192 ? -1.666 25.953 17.797 1 92.56 192 PHE B CA 1
ATOM 3358 C C . PHE B 1 192 ? -2.473 26.25 16.531 1 92.56 192 PHE B C 1
ATOM 3360 O O . PHE B 1 192 ? -3.58 26.781 16.609 1 92.56 192 PHE B O 1
ATOM 3367 N N . ASP B 1 193 ? -1.883 26.047 15.43 1 92.75 193 ASP B N 1
ATOM 3368 C CA . ASP B 1 193 ? -2.592 26.188 14.164 1 92.75 193 ASP B CA 1
ATOM 3369 C C . ASP B 1 193 ? -2.021 25.25 13.102 1 92.75 193 ASP B C 1
ATOM 3371 O O . ASP B 1 193 ? -1.006 24.594 13.328 1 92.75 193 ASP B O 1
ATOM 3375 N N . TYR B 1 194 ? -2.746 25.141 12.031 1 96.19 194 TYR B N 1
ATOM 3376 C CA . TYR B 1 194 ? -2.385 24.266 10.914 1 96.19 194 TYR B CA 1
ATOM 3377 C C . TYR B 1 194 ? -2.527 25 9.586 1 96.19 194 TYR B C 1
ATOM 3379 O O . TYR B 1 194 ? -3.453 25.797 9.406 1 96.19 194 TYR B O 1
ATOM 3387 N N . ARG B 1 195 ? -1.62 24.766 8.695 1 96.69 195 ARG B N 1
ATOM 3388 C CA . ARG B 1 195 ? -1.662 25.25 7.32 1 96.69 195 ARG B CA 1
ATOM 3389 C C . ARG B 1 195 ? -1.78 24.078 6.34 1 96.69 195 ARG B C 1
ATOM 3391 O O . ARG B 1 195 ? -1.151 23.031 6.531 1 96.69 195 ARG B O 1
ATOM 3398 N N . GLY B 1 196 ? -2.652 24.281 5.363 1 97.81 196 GLY B N 1
ATOM 3399 C CA . GLY B 1 196 ? -2.869 23.25 4.355 1 97.81 196 GLY B CA 1
ATOM 3400 C C . GLY B 1 196 ? -2.348 23.641 2.986 1 97.81 196 GLY B C 1
ATOM 3401 O O . GLY B 1 196 ? -2.469 24.797 2.572 1 97.81 196 GLY B O 1
ATOM 3402 N N . TYR B 1 197 ? -1.72 22.734 2.283 1 98.25 197 TYR B N 1
ATOM 3403 C CA . TYR B 1 197 ? -1.176 22.938 0.946 1 98.25 197 TYR B CA 1
ATOM 3404 C C . TYR B 1 197 ? -1.6 21.812 0.007 1 98.25 197 TYR B C 1
ATOM 3406 O O . TYR B 1 197 ? -1.429 20.625 0.324 1 98.25 197 TYR B O 1
ATOM 3414 N N . GLU B 1 198 ? -2.127 22.156 -1.066 1 98.56 198 GLU B N 1
ATOM 3415 C CA . GLU B 1 198 ? -2.525 21.172 -2.078 1 98.56 198 GLU B CA 1
ATOM 3416 C C . GLU B 1 198 ? -1.532 21.141 -3.236 1 98.56 198 GLU B C 1
ATOM 3418 O O . GLU B 1 198 ? -1.064 22.188 -3.688 1 98.56 198 GLU B O 1
ATOM 3423 N N . TYR B 1 199 ? -1.164 19.938 -3.678 1 98.25 199 TYR B N 1
ATOM 3424 C CA . TYR B 1 199 ? -0.266 19.766 -4.812 1 98.25 199 TYR B CA 1
ATOM 3425 C C . TYR B 1 199 ? -1.021 19.875 -6.129 1 98.25 199 TYR B C 1
ATOM 3427 O O . TYR B 1 199 ? -1.928 19.094 -6.41 1 98.25 199 TYR B O 1
ATOM 3435 N N . ILE B 1 200 ? -0.666 20.859 -6.945 1 95.5 200 ILE B N 1
ATOM 3436 C CA . ILE B 1 200 ? -1.278 21.094 -8.25 1 95.5 200 ILE B CA 1
ATOM 3437 C C . ILE B 1 200 ? -0.193 21.344 -9.289 1 95.5 200 ILE B C 1
ATOM 3439 O O . ILE B 1 200 ? 0.549 22.328 -9.195 1 95.5 200 ILE B O 1
ATOM 3443 N N . ASN B 1 201 ? -0.055 20.453 -10.242 1 91.81 201 ASN B N 1
ATOM 3444 C CA . ASN B 1 201 ? 0.822 20.609 -11.398 1 91.81 201 ASN B CA 1
ATOM 3445 C C . ASN B 1 201 ? 2.262 20.891 -10.977 1 91.81 201 ASN B C 1
ATOM 3447 O O . ASN B 1 201 ? 2.877 21.844 -11.453 1 91.81 201 ASN B O 1
ATOM 3451 N N . GLY B 1 202 ? 2.717 20.266 -9.977 1 94.81 202 GLY B N 1
ATOM 3452 C CA . GLY B 1 202 ? 4.133 20.312 -9.648 1 94.81 202 GLY B CA 1
ATOM 3453 C C . GLY B 1 202 ? 4.453 21.297 -8.547 1 94.81 202 GLY B C 1
ATOM 3454 O O . GLY B 1 202 ? 5.617 21.484 -8.18 1 94.81 202 GLY B O 1
ATOM 3455 N N . HIS B 1 203 ? 3.373 21.891 -8 1 97 203 HIS B N 1
ATOM 3456 C CA . HIS B 1 203 ? 3.59 22.875 -6.938 1 97 203 HIS B CA 1
ATOM 3457 C C . HIS B 1 203 ? 2.562 22.719 -5.824 1 97 203 HIS B C 1
ATOM 3459 O O . HIS B 1 203 ? 1.441 22.266 -6.066 1 97 203 HIS B O 1
ATOM 3465 N N . PHE B 1 204 ? 3.039 23.094 -4.648 1 97.69 204 PHE B N 1
ATOM 3466 C CA . PHE B 1 204 ? 2.09 23.172 -3.547 1 97.69 204 PHE B CA 1
ATOM 3467 C C . PHE B 1 204 ? 1.533 24.578 -3.402 1 97.69 204 PHE B C 1
ATOM 3469 O O . PHE B 1 204 ? 2.289 25.562 -3.395 1 97.69 204 PHE B O 1
ATOM 3476 N N . TYR B 1 205 ? 0.276 24.656 -3.293 1 97.5 205 TYR B N 1
ATOM 3477 C CA . TYR B 1 205 ? -0.42 25.922 -3.082 1 97.5 205 TYR B CA 1
ATOM 3478 C C . TYR B 1 205 ? -1.169 25.922 -1.756 1 97.5 205 TYR B C 1
ATOM 3480 O O . TYR B 1 205 ? -1.812 24.938 -1.401 1 97.5 205 TYR B O 1
ATOM 3488 N N . LYS B 1 206 ? -1.065 27 -1.103 1 96.38 206 LYS B N 1
ATOM 3489 C CA . LYS B 1 206 ? -1.799 27.141 0.152 1 96.38 206 LYS B CA 1
ATOM 3490 C C . LYS B 1 206 ? -3.305 27.172 -0.093 1 96.38 206 LYS B C 1
ATOM 3492 O O . LYS B 1 206 ? -3.773 27.828 -1.027 1 96.38 206 LYS B O 1
ATOM 3497 N N . ILE B 1 207 ? -4.062 26.422 0.708 1 96.81 207 ILE B N 1
ATOM 3498 C CA . ILE B 1 207 ? -5.52 26.375 0.614 1 96.81 207 ILE B CA 1
ATOM 3499 C C . ILE B 1 207 ? -6.121 27.547 1.379 1 96.81 207 ILE B C 1
ATOM 3501 O O . ILE B 1 207 ? -5.75 27.812 2.527 1 96.81 207 ILE B O 1
#